Protein AF-0000000083314717 (afdb_homodimer)

Solvent-accessible surface area (backbone atoms only — not comparable to full-atom values): 32200 Å² total; per-residue (Å²): 138,82,80,78,77,75,81,75,77,76,74,62,67,60,59,55,51,52,51,48,46,49,49,50,46,57,69,45,37,62,56,50,49,51,47,46,46,61,50,44,42,59,55,51,49,33,58,53,37,19,27,21,51,31,51,84,71,66,70,72,38,83,52,56,64,49,39,57,56,49,50,77,68,32,66,65,55,54,45,11,48,48,38,37,50,53,46,27,67,48,28,34,58,52,29,48,52,53,11,45,50,52,17,58,60,55,66,38,96,51,84,61,54,67,57,53,53,50,54,38,35,48,48,55,50,43,34,59,68,48,50,43,54,41,49,52,43,38,44,26,54,84,64,8,59,52,25,49,46,38,31,73,74,68,68,36,87,45,65,50,35,57,68,30,57,82,35,25,50,60,50,52,28,54,54,51,28,52,36,45,26,23,59,48,16,50,54,42,33,55,54,56,70,66,51,61,65,62,62,54,52,54,40,43,73,74,65,48,49,72,69,52,42,38,68,68,46,52,49,62,74,39,42,63,58,52,51,48,51,45,48,54,38,41,46,50,45,68,44,46,37,66,52,42,53,74,72,42,63,18,30,36,91,54,45,37,20,31,47,43,42,52,34,43,42,31,34,77,71,65,30,34,36,6,49,22,29,33,50,40,50,53,51,32,52,55,37,42,54,49,48,50,52,47,57,62,50,49,57,58,46,58,48,50,52,51,50,61,61,54,61,70,109,136,82,80,79,78,73,80,78,76,77,74,63,66,59,58,54,51,51,51,48,46,49,49,51,45,57,68,44,37,60,56,52,49,50,48,45,47,61,49,44,43,59,54,52,48,32,58,53,36,20,27,20,52,31,51,86,70,65,70,69,38,82,52,56,62,50,40,57,57,49,50,77,70,32,66,66,54,53,44,11,47,48,38,38,49,53,46,27,68,47,29,34,58,52,28,49,52,53,11,46,52,51,16,57,60,55,66,38,98,51,83,61,53,68,57,52,53,50,54,37,34,48,49,56,48,43,34,58,67,49,51,42,52,39,48,52,42,38,46,26,55,87,64,8,59,52,25,49,48,37,33,72,75,68,69,37,84,46,65,49,36,57,68,30,57,81,35,26,50,60,48,52,30,53,54,51,28,54,36,46,26,23,60,47,16,52,54,41,33,54,54,55,69,67,52,63,63,62,61,53,52,55,38,42,71,74,65,47,50,73,70,52,43,37,69,68,46,51,48,62,74,38,40,63,59,49,50,49,50,44,47,54,38,41,47,50,44,68,44,46,36,65,53,42,54,74,73,44,63,19,30,35,92,55,43,38,19,33,48,43,43,52,34,44,41,31,34,76,69,64,31,33,37,6,49,22,27,33,50,39,50,52,51,32,51,55,38,44,53,50,48,51,50,48,57,62,50,49,58,57,47,56,47,49,53,51,50,60,61,55,61,71,108

Secondary structure (DSSP, 8-state):
------------HHHHHHHHHHHHHHHHHHHHHHHHHHHHHHHHHHHHHHTEE--SSS--EE-TTHHHHHHHH-HHHHHHHHHHHHHHHHHHHHHHHHHHHHHHHHTTT-TTHHHHHHHHHHHHHS-HHHHHHHHHHHT-TTT-HHHHHHHHHH-SPPP-TTTSTTTHHHHHHHHHHHHHHHHHHHHHHHHHHTS-HHHHHHHHHTT--HHHHIIIIIHHHHHHHHHHHHHHHHHHHHT--HHIIIIITB-STTTB--HHHHHHIIIIIS--HHHHHHHHHHHHHHHHHHHHHHHHHHHHHHHHHHHHHHTT-/-----------HHHHHHHHHHHHHHHHHHHHHHHHHHHHHHHHHHHHHHHTEE--SSS--EE-TTHHHHHHHH-HHHHHHHHHHHHHHHHHHHHHHHHHHHHHHHHTTT-TTHHHHHHHHHHHHHS-HHHHHHHHHHHT-TTT-HHHHHHHHHH-SPPP-TTTSTTTHHHHHHHHHHHHHHHHHHHHHHHHHHTS-HHHHHHHHHTT--HHHHIIIIIHHHHHHHHHHHHHHHHHHHHT--HHIIIIITB-STTTB--HHHHHHIIIIIS--HHHHHHHHHHHHHHHHHHHHHHHHHHHHHHHHHHHHHHTT-

Foldseek 3Di:
DDPPPDPDPPPPPPVVVVVVVVVVCVVCVVVVVVVVCVVCVVVVVLVQLLQWWFQPPDDTHGNGCVLVVCLVVDPLNVLQVVLLVVLLVPLQVVLLVLLLVLLVVLLPPDPPSVVVLCVLQVLLVDDPLVLLVLLLQCQPQPRHPVQVVCCVPVVDRDDNQCQDLVRNSVSVSVSVSSNCNSVLNVVLNVQQVPFDVVLVVVVVVVVDDPVRCCVPPSCVSCVLVSLLSSLVSSLVSLVDDSNCVSHHLCDDVNSNNHLVSVLCCCCPVVSRPNSSSNSVVVSVVVSVVSVVVNVVVNVVNVVVVCCVVVVVD/DDPPPDPPPPPPPPVVVVVVVVVVCVVCVVVVVVVVCVVCVVVVVLVQLLQWWFQPPDDTHGNGCVLVVCLVVDPLNVLQVVLLVVLLVPLQVVLLVLLLVLLVVLLPVDPPSVVVLCVLQVLLVDDPLVLLVLLLQCQDQPRHPVQVVCCVPVVDRDDNQCADLVRNSVSVSVSVSSNCNSVLNVVLNVQQVPFDVVLVVVVVVVVDDPVRCCVPPSCVSCVLVSLLSSLVSSLVSLVDDSNCVSHHLCDDVNSNNHLVSVLCCCCPVVSRPNSSSNSVVVSVVVSVVSVVVNVVSVVVNVVVVVCVVVVVD

Organism: NCBI:txid1204385

Radius of gyration: 28.88 Å; Cα contacts (8 Å, |Δi|>4): 759; chains: 2; bounding box: 102×88×69 Å

pLDDT: mean 86.51, std 16.82, range [25.75, 98.75]

Nearest PDB structures (foldseek):
  3puy-assembly1_F  TM=8.809E-01  e=6.607E-11  Escherichia coli K-12
  2r6g-assembly1_F  TM=8.939E-01  e=1.802E-10  Escherichia coli K-12
  4xtc-assembly1_M  TM=8.219E-01  e=9.092E-11  Sphingomonas sp. A1
  4tqv-assembly4_M  TM=8.019E-01  e=5.260E-11  Sphingomonas sp.
  4tqu-assembly1_M  TM=8.081E-01  e=1.802E-10  Sphingomonas sp.

Sequence (626 aa):
MTATAAPRRSQFKLSTFRQEALYGYLFISPWVIGFTIFALGPLLALIYLSFTRWDLVGSPSWVGLRNYSRLMSDELFWQAMKVTVVYGLGRVPLGIIVALGAALLLNQKVKFVGLWRVIYYMPVVLPPVAVSLVWMWIYNPRYGVLNGFIRQVLGQEGPRWLDDPMLVLPSLMVMAIWVAAGRNMIIYLSGLQGISQDLYDASSIDGADSWRQFWQITLPLLTPIIFFNLITGMIDTFKLFTQAYVMTQGGPRNASLFITYYLYQKAFQQFQMGYASALALVLFVVIMVLTVVVFRWSRAWVYYESEVVGGGNMTATAAPRRSQFKLSTFRQEALYGYLFISPWVIGFTIFALGPLLALIYLSFTRWDLVGSPSWVGLRNYSRLMSDELFWQAMKVTVVYGLGRVPLGIIVALGAALLLNQKVKFVGLWRVIYYMPVVLPPVAVSLVWMWIYNPRYGVLNGFIRQVLGQEGPRWLDDPMLVLPSLMVMAIWVAAGRNMIIYLSGLQGISQDLYDASSIDGADSWRQFWQITLPLLTPIIFFNLITGMIDTFKLFTQAYVMTQGGPRNASLFITYYLYQKAFQQFQMGYASALALVLFVVIMVLTVVVFRWSRAWVYYESEVVGGGN

InterPro domains:
  IPR000515 ABC transporter type 1, transmembrane domain MetI-like [PF00528] (92-296)
  IPR000515 ABC transporter type 1, transmembrane domain MetI-like [PS50928] (81-294)
  IPR000515 ABC transporter type 1, transmembrane domain MetI-like [cd06261] (81-284)
  IPR035906 MetI-like superfamily [G3DSA:1.10.3720.10] (61-303)
  IPR035906 MetI-like superfamily [SSF161098] (65-292)
  IPR051393 ABC transporter permease component [PTHR30193] (12-305)

Structure (mmCIF, N/CA/C/O backbone):
data_AF-0000000083314717-model_v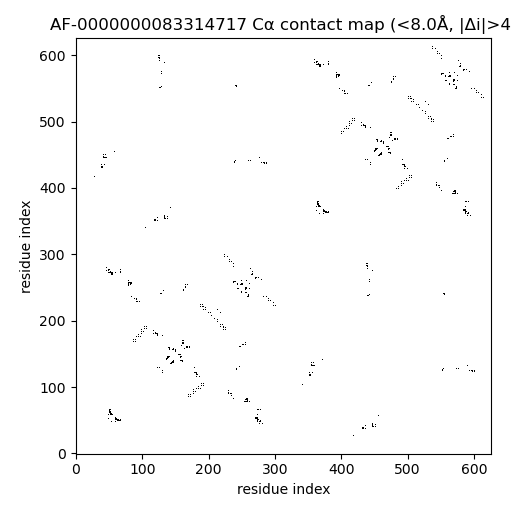1
#
loop_
_entity.id
_entity.type
_entity.pdbx_description
1 polymer 'Sugar ABC transporter permease'
#
loop_
_atom_site.group_PDB
_atom_site.id
_atom_site.type_symbol
_atom_site.label_atom_id
_atom_site.label_alt_id
_atom_site.label_comp_id
_atom_site.label_asym_id
_atom_site.label_entity_id
_atom_site.label_seq_id
_atom_site.pdbx_PDB_ins_code
_atom_site.Cartn_x
_atom_site.Cartn_y
_atom_site.Cartn_z
_atom_site.occupancy
_atom_site.B_iso_or_equiv
_atom_site.auth_seq_id
_atom_site.auth_comp_id
_atom_site.auth_asym_id
_atom_site.auth_atom_id
_atom_site.pdbx_PDB_model_num
ATOM 1 N N . MET A 1 1 ? -50.312 54.188 37.656 1 32.97 1 MET A N 1
ATOM 2 C CA . MET A 1 1 ? -49.156 53.312 37.781 1 32.97 1 MET A CA 1
ATOM 3 C C . MET A 1 1 ? -49.375 52 37.031 1 32.97 1 MET A C 1
ATOM 5 O O . MET A 1 1 ? -49.969 51.062 37.562 1 32.97 1 MET A O 1
ATOM 9 N N . THR A 1 2 ? -49.562 52 35.688 1 37.44 2 THR A N 1
ATOM 10 C CA . THR A 1 2 ? -49.906 51 34.656 1 37.44 2 THR A CA 1
ATOM 11 C C . THR A 1 2 ? -48.781 50 34.469 1 37.44 2 THR A C 1
ATOM 13 O O . THR A 1 2 ? -47.656 50.375 34.125 1 37.44 2 THR A O 1
ATOM 16 N N . ALA A 1 3 ? -48.812 48.906 35.25 1 48.22 3 ALA A N 1
ATOM 17 C CA . ALA A 1 3 ? -47.906 47.75 35.156 1 48.22 3 ALA A CA 1
ATOM 18 C C . ALA A 1 3 ? -47.719 47.281 33.719 1 48.22 3 ALA A C 1
ATOM 20 O O . ALA A 1 3 ? -48.688 46.875 33.094 1 48.22 3 ALA A O 1
ATOM 21 N N . THR A 1 4 ? -46.719 47.812 32.969 1 44.66 4 THR A N 1
ATOM 22 C CA . THR A 1 4 ? -46.344 47.375 31.625 1 44.66 4 THR A CA 1
ATOM 23 C C . THR A 1 4 ? -46 45.906 31.609 1 44.66 4 THR A C 1
ATOM 25 O O . THR A 1 4 ? -45.156 45.438 32.375 1 44.66 4 THR A O 1
ATOM 28 N N . ALA A 1 5 ? -47 45.031 31.172 1 49.62 5 ALA A N 1
ATOM 29 C CA . ALA A 1 5 ? -46.906 43.562 31.016 1 49.62 5 ALA A CA 1
ATOM 30 C C . ALA A 1 5 ? -45.625 43.156 30.328 1 49.62 5 ALA A C 1
ATOM 32 O O . ALA A 1 5 ? -45.219 43.781 29.344 1 49.62 5 ALA A O 1
ATOM 33 N N . ALA A 1 6 ? -44.781 42.5 31.047 1 51.69 6 ALA A N 1
ATOM 34 C CA . ALA A 1 6 ? -43.531 41.906 30.578 1 51.69 6 ALA A CA 1
ATOM 35 C C . ALA A 1 6 ? -43.75 41.062 29.312 1 51.69 6 ALA A C 1
ATOM 37 O O . ALA A 1 6 ? -44.719 40.312 29.219 1 51.69 6 ALA A O 1
ATOM 38 N N . PRO A 1 7 ? -43.125 41.375 28.109 1 46.78 7 PRO A N 1
ATOM 39 C CA . PRO A 1 7 ? -43.281 40.594 26.859 1 46.78 7 PRO A CA 1
ATOM 40 C C . PRO A 1 7 ? -43.031 39.094 27.062 1 46.78 7 PRO A C 1
ATOM 42 O O . PRO A 1 7 ? -42.219 38.719 27.891 1 46.78 7 PRO A O 1
ATOM 45 N N . ARG A 1 8 ? -44.031 38.281 26.891 1 42.38 8 ARG A N 1
ATOM 46 C CA . ARG A 1 8 ? -44 36.844 26.859 1 42.38 8 ARG A CA 1
ATOM 47 C C . ARG A 1 8 ? -42.812 36.344 26.047 1 42.38 8 ARG A C 1
ATOM 49 O O . ARG A 1 8 ? -42.656 36.719 24.891 1 42.38 8 ARG A O 1
ATOM 56 N N . ARG A 1 9 ? -41.781 35.938 26.703 1 43.31 9 ARG A N 1
ATOM 57 C CA . ARG A 1 9 ? -40.656 35.219 26.094 1 43.31 9 ARG A CA 1
ATOM 58 C C . ARG A 1 9 ? -41.156 34.125 25.172 1 43.31 9 ARG A C 1
ATOM 60 O O . ARG A 1 9 ? -41.938 33.25 25.578 1 43.31 9 ARG A O 1
ATOM 67 N N . SER A 1 10 ? -41.312 34.344 23.859 1 41.59 10 SER A N 1
ATOM 68 C CA . SER A 1 10 ? -41.688 33.406 22.797 1 41.59 10 SER A CA 1
ATOM 69 C C . SER A 1 10 ? -41.031 32.031 22.984 1 41.59 10 SER A C 1
ATOM 71 O O . SER A 1 10 ? -39.812 31.938 22.969 1 41.59 10 SER A O 1
ATOM 73 N N . GLN A 1 11 ? -41.5 31.188 23.859 1 43.81 11 GLN A N 1
ATOM 74 C CA . GLN A 1 11 ? -41.188 29.75 23.953 1 43.81 11 GLN A CA 1
ATOM 75 C C . GLN A 1 11 ? -41.125 29.109 22.578 1 43.81 11 GLN A C 1
ATOM 77 O O . GLN A 1 11 ? -41.062 27.891 22.453 1 43.81 11 GLN A O 1
ATOM 82 N N . PHE A 1 12 ? -41.531 29.75 21.531 1 42.5 12 PHE A N 1
ATOM 83 C CA . PHE A 1 12 ? -41.812 29.125 20.234 1 42.5 12 PHE A CA 1
ATOM 84 C C . PHE A 1 12 ? -40.531 28.484 19.672 1 42.5 12 PHE A C 1
ATOM 86 O O . PHE A 1 12 ? -40.625 27.547 18.875 1 42.5 12 PHE A O 1
ATOM 93 N N . LYS A 1 13 ? -39.375 29.234 19.641 1 49.25 13 LYS A N 1
ATOM 94 C CA . LYS A 1 13 ? -38.344 29.016 18.625 1 49.25 13 LYS A CA 1
ATOM 95 C C . LYS A 1 13 ? -37.531 27.75 18.922 1 49.25 13 LYS A C 1
ATOM 97 O O . LYS A 1 13 ? -36.75 27.297 18.078 1 49.25 13 LYS A O 1
ATOM 102 N N . LEU A 1 14 ? -37.625 27.25 20.125 1 51.88 14 LEU A N 1
ATOM 103 C CA . LEU A 1 14 ? -36.75 26.109 20.422 1 51.88 14 LEU A CA 1
ATOM 104 C C . LEU A 1 14 ? -37.312 24.828 19.781 1 51.88 14 LEU A C 1
ATOM 106 O O . LEU A 1 14 ? -36.562 23.953 19.375 1 51.88 14 LEU A O 1
ATOM 110 N N . SER A 1 15 ? -38.656 24.656 19.844 1 53.69 15 SER A N 1
ATOM 111 C CA . SER A 1 15 ? -39.281 23.438 19.328 1 53.69 15 SER A CA 1
ATOM 112 C C . SER A 1 15 ? -39.031 23.281 17.828 1 53.69 15 SER A C 1
ATOM 114 O O . SER A 1 15 ? -38.812 22.172 17.344 1 53.69 15 SER A O 1
ATOM 116 N N . THR A 1 16 ? -39.031 24.375 17.141 1 53.53 16 THR A N 1
ATOM 117 C CA . THR A 1 16 ? -38.844 24.328 15.703 1 53.53 16 THR A CA 1
ATOM 118 C C . THR A 1 16 ? -37.438 23.938 15.352 1 53.53 16 THR A C 1
ATOM 120 O O . THR A 1 16 ? -37.188 23.234 14.367 1 53.53 16 THR A O 1
ATOM 123 N N . PHE A 1 17 ? -36.531 24.359 16.219 1 55.47 17 PHE A N 1
ATOM 124 C CA . PHE A 1 17 ? -35.125 24.016 15.961 1 55.47 17 PHE A CA 1
ATOM 125 C C . PHE A 1 17 ? -34.906 22.516 16.156 1 55.47 17 PHE A C 1
ATOM 127 O O . PHE A 1 17 ? -34.156 21.891 15.406 1 55.47 17 PHE A O 1
ATOM 134 N N . ARG A 1 18 ? -35.594 22.078 17.234 1 55.84 18 ARG A N 1
ATOM 135 C CA . ARG A 1 18 ? -35.469 20.641 17.484 1 55.84 18 ARG A CA 1
ATOM 136 C C . ARG A 1 18 ? -36.125 19.844 16.375 1 55.84 18 ARG A C 1
ATOM 138 O O . ARG A 1 18 ? -35.625 18.797 15.969 1 55.84 18 ARG A O 1
ATOM 145 N N . GLN A 1 19 ? -37.25 20.25 16.016 1 55.12 19 GLN A N 1
ATOM 146 C CA . GLN A 1 19 ? -37.969 19.578 14.93 1 55.12 19 GLN A CA 1
ATOM 147 C C . GLN A 1 19 ? -37.188 19.672 13.617 1 55.12 19 GLN A C 1
ATOM 149 O O . GLN A 1 19 ? -37.125 18.719 12.844 1 55.12 19 GLN A O 1
ATOM 154 N N . GLU A 1 20 ? -36.594 20.719 13.367 1 56.72 20 GLU A N 1
ATOM 155 C CA . GLU A 1 20 ? -35.781 20.906 12.18 1 56.72 20 GLU A CA 1
ATOM 156 C C . GLU A 1 20 ? -34.531 20.031 12.234 1 56.72 20 GLU A C 1
ATOM 158 O O . GLU A 1 20 ? -34.094 19.469 11.227 1 56.72 20 GLU A O 1
ATOM 163 N N . ALA A 1 21 ? -34.062 19.969 13.43 1 59.22 21 ALA A N 1
ATOM 164 C CA . ALA A 1 21 ? -32.906 19.078 13.609 1 59.22 21 ALA A CA 1
ATOM 165 C C . ALA A 1 21 ? -33.281 17.625 13.375 1 59.22 21 ALA A C 1
ATOM 167 O O . ALA A 1 21 ? -32.531 16.875 12.758 1 59.22 21 ALA A O 1
ATOM 168 N N . LEU A 1 22 ? -34.438 17.328 13.906 1 58.59 22 LEU A N 1
ATOM 169 C CA . LEU A 1 22 ? -34.906 15.961 13.719 1 58.59 22 LEU A CA 1
ATOM 170 C C . LEU A 1 22 ? -35.156 15.672 12.242 1 58.59 22 LEU A C 1
ATOM 172 O O . LEU A 1 22 ? -34.875 14.578 11.766 1 58.59 22 LEU A O 1
ATOM 176 N N . TYR A 1 23 ? -35.688 16.609 11.516 1 57.47 23 TYR A N 1
ATOM 177 C CA . TYR A 1 23 ? -35.906 16.438 10.078 1 57.47 23 TYR A CA 1
ATOM 178 C C . TYR A 1 23 ? -34.562 16.344 9.352 1 57.47 23 TYR A C 1
ATOM 180 O O . TYR A 1 23 ? -34.406 15.555 8.414 1 57.47 23 TYR A O 1
ATOM 188 N N . GLY A 1 24 ? -33.656 17.156 9.805 1 59.16 24 GLY A N 1
ATOM 189 C CA . GLY A 1 24 ? -32.312 17.062 9.234 1 59.16 24 GLY A CA 1
ATOM 190 C C . GLY A 1 24 ? -31.688 15.695 9.438 1 59.16 24 GLY A C 1
ATOM 191 O O . GLY A 1 24 ? -31.141 15.117 8.5 1 59.16 24 GLY A O 1
ATOM 192 N N . TYR A 1 25 ? -31.984 15.234 10.633 1 62.47 25 TYR A N 1
ATOM 193 C CA . TYR A 1 25 ? -31.438 13.906 10.93 1 62.47 25 TYR A CA 1
ATOM 194 C C . TYR A 1 25 ? -32.156 12.836 10.117 1 62.47 25 TYR A C 1
ATOM 196 O O . TYR A 1 25 ? -31.531 11.883 9.641 1 62.47 25 TYR A O 1
ATOM 204 N N . LEU A 1 26 ? -33.406 12.969 10.031 1 62.47 26 LEU A N 1
ATOM 205 C CA . LEU A 1 26 ? -34.188 11.984 9.289 1 62.47 26 LEU A CA 1
ATOM 206 C C . LEU A 1 26 ? -33.812 12 7.809 1 62.47 26 LEU A C 1
ATOM 208 O O . LEU A 1 26 ? -33.75 10.953 7.164 1 62.47 26 LEU A O 1
ATOM 212 N N . PHE A 1 27 ? -33.594 13.195 7.34 1 61.69 27 PHE A N 1
ATOM 213 C CA . PHE A 1 27 ? -33.219 13.32 5.934 1 61.69 27 PHE A CA 1
ATOM 214 C C . PHE A 1 27 ? -31.828 12.766 5.676 1 61.69 27 PHE A C 1
ATOM 216 O O . PHE A 1 27 ? -31.578 12.188 4.617 1 61.69 27 PHE A O 1
ATOM 223 N N . ILE A 1 28 ? -31.078 12.805 6.703 1 67.25 28 ILE A N 1
ATOM 224 C CA . ILE A 1 28 ? -29.688 12.367 6.535 1 67.25 28 ILE A CA 1
ATOM 225 C C . ILE A 1 28 ? -29.562 10.891 6.902 1 67.25 28 ILE A C 1
ATOM 227 O O . ILE A 1 28 ? -28.656 10.203 6.434 1 67.25 28 ILE A O 1
ATOM 231 N N . SER A 1 29 ? -30.641 10.391 7.496 1 73.12 29 SER A N 1
ATOM 232 C CA . SER A 1 29 ? -30.562 9.062 8.094 1 73.12 29 SER A CA 1
ATOM 233 C C . SER A 1 29 ? -30.406 7.984 7.031 1 73.12 29 SER A C 1
ATOM 235 O O . SER A 1 29 ? -29.609 7.059 7.184 1 73.12 29 SER A O 1
ATOM 237 N N . PRO A 1 30 ? -31.109 8.07 5.879 1 71 30 PRO A N 1
ATOM 238 C CA . PRO A 1 30 ? -30.906 7.004 4.898 1 71 30 PRO A CA 1
ATOM 239 C C . PRO A 1 30 ? -29.469 6.906 4.41 1 71 30 PRO A C 1
ATOM 241 O O . PRO A 1 30 ? -28.969 5.805 4.176 1 71 30 PRO A O 1
ATOM 244 N N . TRP A 1 31 ? -28.938 7.992 4.336 1 71.69 31 TRP A N 1
ATOM 245 C CA . TRP A 1 31 ? -27.562 8.039 3.848 1 71.69 31 TRP A CA 1
ATOM 246 C C . TRP A 1 31 ? -26.594 7.508 4.902 1 71.69 31 TRP A C 1
ATOM 248 O O . TRP A 1 31 ? -25.672 6.762 4.582 1 71.69 31 TRP A O 1
ATOM 258 N N . VAL A 1 32 ? -26.938 7.844 6.109 1 74.12 32 VAL A N 1
ATOM 259 C CA . VAL A 1 32 ? -26.078 7.398 7.203 1 74.12 32 VAL A CA 1
ATOM 260 C C . VAL A 1 32 ? -26.188 5.887 7.367 1 74.12 32 VAL A C 1
ATOM 262 O O . VAL A 1 32 ? -25.188 5.195 7.543 1 74.12 32 VAL A O 1
ATOM 265 N N . ILE A 1 33 ? -27.391 5.434 7.234 1 76.5 33 ILE A N 1
ATOM 266 C CA . ILE A 1 33 ? -27.609 4 7.367 1 76.5 33 ILE A CA 1
ATOM 267 C C . ILE A 1 33 ? -26.969 3.266 6.199 1 76.5 33 ILE A C 1
ATOM 269 O O . ILE A 1 33 ? -26.297 2.25 6.391 1 76.5 33 ILE A O 1
ATOM 273 N N . GLY A 1 34 ? -27.203 3.77 5.043 1 76.81 34 GLY A N 1
ATOM 274 C CA . GLY A 1 34 ? -26.594 3.168 3.869 1 76.81 34 GLY A CA 1
ATOM 275 C C . GLY A 1 34 ? -25.078 3.125 3.938 1 76.81 34 GLY A C 1
ATOM 276 O O . GLY A 1 34 ? -24.469 2.098 3.635 1 76.81 34 GLY A O 1
ATOM 277 N N . PHE A 1 35 ? -24.609 4.129 4.473 1 77.5 35 PHE A N 1
ATOM 278 C CA . PHE A 1 35 ? -23.156 4.215 4.574 1 77.5 35 PHE A CA 1
ATOM 279 C C . PHE A 1 35 ? -22.625 3.289 5.664 1 77.5 35 PHE A C 1
ATOM 281 O O . PHE A 1 35 ? -21.547 2.699 5.523 1 77.5 35 PHE A O 1
ATOM 288 N N . THR A 1 36 ? -23.422 3.207 6.672 1 80.88 36 THR A N 1
ATOM 289 C CA . THR A 1 36 ? -23.031 2.33 7.77 1 80.88 36 THR A CA 1
ATOM 290 C C . THR A 1 36 ? -23.047 0.87 7.324 1 80.88 36 THR A C 1
ATOM 292 O O . THR A 1 36 ? -22.125 0.11 7.633 1 80.88 36 THR A O 1
ATOM 295 N N . ILE A 1 37 ? -24.031 0.537 6.578 1 82.5 37 ILE A N 1
ATOM 296 C CA . ILE A 1 37 ? -24.125 -0.823 6.059 1 82.5 37 ILE A CA 1
ATOM 297 C C . ILE A 1 37 ? -23 -1.08 5.07 1 82.5 37 ILE A C 1
ATOM 299 O O . ILE A 1 37 ? -22.391 -2.152 5.082 1 82.5 37 ILE A O 1
ATOM 303 N N . PHE A 1 38 ? -22.781 -0.124 4.328 1 82.69 38 PHE A N 1
ATOM 304 C CA . PHE A 1 38 ? -21.688 -0.227 3.361 1 82.69 38 PHE A CA 1
ATOM 305 C C . PHE A 1 38 ? -20.344 -0.378 4.07 1 82.69 38 PHE A C 1
ATOM 307 O O . PHE A 1 38 ? -19.5 -1.17 3.646 1 82.69 38 PHE A O 1
ATOM 314 N N . ALA A 1 39 ? -20.234 0.28 5.141 1 83.88 39 ALA A N 1
ATOM 315 C CA . ALA A 1 39 ? -18.953 0.292 5.855 1 83.88 39 ALA A CA 1
ATOM 316 C C . ALA A 1 39 ? -18.781 -0.979 6.684 1 83.88 39 ALA A C 1
ATOM 318 O O . ALA A 1 39 ? -17.719 -1.602 6.66 1 83.88 39 ALA A O 1
ATOM 319 N N . LEU A 1 40 ? -19.828 -1.402 7.301 1 89.62 40 LEU A N 1
ATOM 320 C CA . LEU A 1 40 ? -19.719 -2.496 8.258 1 89.62 40 LEU A CA 1
ATOM 321 C C . LEU A 1 40 ? -20.078 -3.828 7.609 1 89.62 40 LEU A C 1
ATOM 323 O O . LEU A 1 40 ? -19.719 -4.891 8.125 1 89.62 40 LEU A O 1
ATOM 327 N N . GLY A 1 41 ? -20.766 -3.793 6.551 1 91.56 41 GLY A N 1
ATOM 328 C CA . GLY A 1 41 ? -21.281 -4.992 5.91 1 91.56 41 GLY A CA 1
ATOM 329 C C . GLY A 1 41 ? -20.203 -6.027 5.637 1 91.56 41 GLY A C 1
ATOM 330 O O . GLY A 1 41 ? -20.266 -7.148 6.148 1 91.56 41 GLY A O 1
ATOM 331 N N . PRO A 1 42 ? -19.219 -5.664 4.863 1 93.56 42 PRO A N 1
ATOM 332 C CA . PRO A 1 42 ? -18.172 -6.637 4.547 1 93.56 42 PRO A CA 1
ATOM 333 C C . PRO A 1 42 ? -17.422 -7.125 5.789 1 93.56 42 PRO A C 1
ATOM 335 O O . PRO A 1 42 ? -17.016 -8.289 5.848 1 93.56 42 PRO A O 1
ATOM 338 N N . LEU A 1 43 ? -17.266 -6.258 6.707 1 93.69 43 LEU A N 1
ATOM 339 C CA . LEU A 1 43 ? -16.594 -6.664 7.938 1 93.69 43 LEU A CA 1
ATOM 340 C C . LEU A 1 43 ? -17.438 -7.684 8.703 1 93.69 43 LEU A C 1
ATOM 342 O O . LEU A 1 43 ? -16.906 -8.656 9.234 1 93.69 43 LEU A O 1
ATOM 346 N N . LEU A 1 44 ? -18.734 -7.395 8.797 1 94.19 44 LEU A N 1
ATOM 347 C CA . LEU A 1 44 ? -19.641 -8.344 9.445 1 94.19 44 LEU A CA 1
ATOM 348 C C . LEU A 1 44 ? -19.641 -9.68 8.711 1 94.19 44 LEU A C 1
ATOM 350 O O . LEU A 1 44 ? -19.734 -10.734 9.344 1 94.19 44 LEU A O 1
ATOM 354 N N . ALA A 1 45 ? -19.562 -9.617 7.422 1 93.19 45 ALA A N 1
ATOM 355 C CA . ALA A 1 45 ? -19.453 -10.844 6.633 1 93.19 45 ALA A CA 1
ATOM 356 C C . ALA A 1 45 ? -18.188 -11.617 7 1 93.19 45 ALA A C 1
ATOM 358 O O . ALA A 1 45 ? -18.219 -12.844 7.125 1 93.19 45 ALA A O 1
ATOM 359 N N . LEU A 1 46 ? -17.109 -10.898 7.133 1 95.25 46 LEU A N 1
ATOM 360 C CA . LEU A 1 46 ? -15.852 -11.523 7.512 1 95.25 46 LEU A CA 1
ATOM 361 C C . LEU A 1 46 ? -15.961 -12.18 8.883 1 95.25 46 LEU A C 1
ATOM 363 O O . LEU A 1 46 ? -15.492 -13.305 9.078 1 95.25 46 LEU A O 1
ATOM 367 N N . ILE A 1 47 ? -16.578 -11.477 9.82 1 96.19 47 ILE A N 1
ATOM 368 C CA . ILE A 1 47 ? -16.781 -12 11.164 1 96.19 47 ILE A CA 1
ATOM 369 C C . ILE A 1 47 ? -17.656 -13.258 11.109 1 96.19 47 ILE A C 1
ATOM 371 O O . ILE A 1 47 ? -17.312 -14.273 11.711 1 96.19 47 ILE A O 1
ATOM 375 N N . TYR A 1 48 ? -18.672 -13.203 10.352 1 95 48 TYR A N 1
ATOM 376 C CA . TYR A 1 48 ? -19.562 -14.344 10.203 1 95 48 TYR A CA 1
ATOM 377 C C . TYR A 1 48 ? -18.812 -15.539 9.617 1 95 48 TYR A C 1
ATOM 379 O O . TYR A 1 48 ? -18.891 -16.656 10.148 1 95 48 TYR A O 1
ATOM 387 N N . LEU A 1 49 ? -18.078 -15.344 8.555 1 95.06 49 LEU A N 1
ATOM 388 C CA . LEU A 1 49 ? -17.375 -16.422 7.867 1 95.06 49 LEU A CA 1
ATOM 389 C C . LEU A 1 49 ? -16.344 -17.078 8.789 1 95.06 49 LEU A C 1
ATOM 391 O O . LEU A 1 49 ? -16.078 -18.281 8.68 1 95.06 49 LEU A O 1
ATOM 395 N N . SER A 1 50 ? -15.789 -16.281 9.695 1 97.38 50 SER A N 1
ATOM 396 C CA . SER A 1 50 ? -14.758 -16.797 10.586 1 97.38 50 SER A CA 1
ATOM 397 C C . SER A 1 50 ? -15.328 -17.859 11.523 1 97.38 50 SER A C 1
ATOM 399 O O . SER A 1 50 ? -14.578 -18.656 12.094 1 97.38 50 SER A O 1
ATOM 401 N N . PHE A 1 51 ? -16.625 -17.906 11.672 1 97.69 51 PHE A N 1
ATOM 402 C CA . PHE A 1 51 ? -17.281 -18.891 12.531 1 97.69 51 PHE A CA 1
ATOM 403 C C . PHE A 1 51 ? -17.906 -20 11.703 1 97.69 51 PHE A C 1
ATOM 405 O O . PHE A 1 51 ? -18.734 -20.75 12.203 1 97.69 51 PHE A O 1
ATOM 412 N N . THR A 1 52 ? -17.531 -20.094 10.445 1 96.19 52 THR A N 1
ATOM 413 C CA . THR A 1 52 ? -18.141 -21.078 9.57 1 96.19 52 THR A CA 1
ATOM 414 C C . THR A 1 52 ? -17.078 -21.953 8.914 1 96.19 52 THR A C 1
ATOM 416 O O . THR A 1 52 ? -15.891 -21.656 8.992 1 96.19 52 THR A O 1
ATOM 419 N N . ARG A 1 53 ? -17.547 -23.094 8.414 1 94.81 53 ARG A N 1
ATOM 420 C CA . ARG A 1 53 ? -16.797 -23.891 7.441 1 94.81 53 ARG A CA 1
ATOM 421 C C . ARG A 1 53 ? -17.297 -23.625 6.027 1 94.81 53 ARG A C 1
ATOM 423 O O . ARG A 1 53 ? -18.484 -23.812 5.73 1 94.81 53 ARG A O 1
ATOM 430 N N . TRP A 1 54 ? -16.391 -23.047 5.254 1 89.94 54 TRP A N 1
ATOM 431 C CA . TRP A 1 54 ? -16.766 -22.688 3.889 1 89.94 54 TRP A CA 1
ATOM 432 C C . TRP A 1 54 ? -15.594 -22.906 2.934 1 89.94 54 TRP A C 1
ATOM 434 O O . TRP A 1 54 ? -14.461 -22.531 3.242 1 89.94 54 TRP A O 1
ATOM 444 N N . ASP A 1 55 ? -15.859 -23.594 1.783 1 87.69 55 ASP A N 1
ATOM 445 C CA . ASP A 1 55 ? -14.797 -23.906 0.833 1 87.69 55 ASP A CA 1
ATOM 446 C C . ASP A 1 55 ? -15.039 -23.219 -0.512 1 87.69 55 ASP A C 1
ATOM 448 O O . ASP A 1 55 ? -14.477 -23.625 -1.532 1 87.69 55 ASP A O 1
ATOM 452 N N . LEU A 1 56 ? -15.852 -22.25 -0.589 1 77.38 56 LEU A N 1
ATOM 453 C CA . LEU A 1 56 ? -16.156 -21.484 -1.793 1 77.38 56 LEU A CA 1
ATOM 454 C C . LEU A 1 56 ? -17.25 -22.172 -2.604 1 77.38 56 LEU A C 1
ATOM 456 O O . LEU A 1 56 ? -17.906 -21.531 -3.436 1 77.38 56 LEU A O 1
ATOM 460 N N . VAL A 1 57 ? -17.219 -23.531 -2.305 1 78.75 57 VAL A N 1
ATOM 461 C CA . VAL A 1 57 ? -18.234 -24.328 -3.008 1 78.75 57 VAL A CA 1
ATOM 462 C C . VAL A 1 57 ? -19.391 -24.641 -2.064 1 78.75 57 VAL A C 1
ATOM 464 O O . VAL A 1 57 ? -19.188 -25.203 -0.981 1 78.75 57 VAL A O 1
ATOM 467 N N . GLY A 1 58 ? -20.516 -23.906 -2.225 1 80.88 58 GLY A N 1
ATOM 468 C CA . GLY A 1 58 ? -21.688 -24.141 -1.395 1 80.88 58 GLY A CA 1
ATOM 469 C C . GLY A 1 58 ? -21.938 -23.047 -0.372 1 80.88 58 GLY A C 1
ATOM 470 O O . GLY A 1 58 ? -21.312 -21.984 -0.432 1 80.88 58 GLY A O 1
ATOM 471 N N . SER A 1 59 ? -22.812 -23.484 0.634 1 86.06 59 SER A N 1
ATOM 472 C CA . SER A 1 59 ? -23.156 -22.516 1.669 1 86.06 59 SER A CA 1
ATOM 473 C C . SER A 1 59 ? -22.312 -22.719 2.924 1 86.06 59 SER A C 1
ATOM 475 O O . SER A 1 59 ? -21.969 -23.844 3.271 1 86.06 59 SER A O 1
ATOM 477 N N . PRO A 1 60 ? -21.953 -21.609 3.535 1 90.88 60 PRO A N 1
ATOM 478 C CA . PRO A 1 60 ? -21.219 -21.719 4.793 1 90.88 60 PRO A CA 1
ATOM 479 C C . PRO A 1 60 ? -22 -22.422 5.887 1 90.88 60 PRO A C 1
ATOM 481 O O . PRO A 1 60 ? -23.219 -22.266 5.977 1 90.88 60 PRO A O 1
ATOM 484 N N . SER A 1 61 ? -21.281 -23.297 6.645 1 94.19 61 SER A N 1
ATOM 485 C CA . SER A 1 61 ? -21.875 -24 7.785 1 94.19 61 SER A CA 1
ATOM 486 C C . SER A 1 61 ? -21.297 -23.469 9.102 1 94.19 61 SER A C 1
ATOM 488 O O . SER A 1 61 ? -20.094 -23.281 9.234 1 94.19 61 SER A O 1
ATOM 490 N N . TRP A 1 62 ? -22.219 -23.25 10.031 1 95.75 62 TRP A N 1
ATOM 491 C CA . TRP A 1 62 ? -21.812 -22.719 11.32 1 95.75 62 TRP A CA 1
ATOM 492 C C . TRP A 1 62 ? -21.016 -23.766 12.109 1 95.75 62 TRP A C 1
ATOM 494 O O . TRP A 1 62 ? -21.469 -24.906 12.273 1 95.75 62 TRP A O 1
ATOM 504 N N . VAL A 1 63 ? -19.828 -23.406 12.594 1 97 63 VAL A N 1
ATOM 505 C CA . VAL A 1 63 ? -19 -24.344 13.352 1 97 63 VAL A CA 1
ATOM 506 C C . VAL A 1 63 ? -18.562 -23.703 14.664 1 97 63 VAL A C 1
ATOM 508 O O . VAL A 1 63 ? -17.688 -24.219 15.352 1 97 63 VAL A O 1
ATOM 511 N N . GLY A 1 64 ? -19.078 -22.562 14.977 1 96.31 64 GLY A N 1
ATOM 512 C CA . GLY A 1 64 ? -18.766 -21.891 16.219 1 96.31 64 GLY A CA 1
ATOM 513 C C . GLY A 1 64 ? -17.312 -21.484 16.328 1 96.31 64 GLY A C 1
ATOM 514 O O . GLY A 1 64 ? -16.766 -20.844 15.43 1 96.31 64 GLY A O 1
ATOM 515 N N . LEU A 1 65 ? -16.656 -21.984 17.438 1 97.25 65 LEU A N 1
ATOM 516 C CA . LEU A 1 65 ? -15.305 -21.516 17.734 1 97.25 65 LEU A CA 1
ATOM 517 C C . LEU A 1 65 ? -14.281 -22.531 17.234 1 97.25 65 LEU A C 1
ATOM 519 O O . LEU A 1 65 ? -13.102 -22.453 17.594 1 97.25 65 LEU A O 1
ATOM 523 N N . ARG A 1 66 ? -14.648 -23.359 16.375 1 97.44 66 ARG A N 1
ATOM 524 C CA . ARG A 1 66 ? -13.781 -24.438 15.906 1 97.44 66 ARG A CA 1
ATOM 525 C C . ARG A 1 66 ? -12.57 -23.875 15.156 1 97.44 66 ARG A C 1
ATOM 527 O O . ARG A 1 66 ? -11.453 -24.375 15.312 1 97.44 66 ARG A O 1
ATOM 534 N N . ASN A 1 67 ? -12.812 -22.859 14.305 1 98.06 67 ASN A N 1
ATOM 535 C CA . ASN A 1 67 ? -11.711 -22.266 13.562 1 98.06 67 ASN A CA 1
ATOM 536 C C . ASN A 1 67 ? -10.672 -21.641 14.5 1 98.06 67 ASN A C 1
ATOM 538 O O . ASN A 1 67 ? -9.469 -21.734 14.25 1 98.06 67 ASN A O 1
ATOM 542 N N . TYR A 1 68 ? -11.133 -21.156 15.594 1 97.94 68 TYR A N 1
ATOM 543 C CA . TYR A 1 68 ? -10.234 -20.5 16.531 1 97.94 68 TYR A CA 1
ATOM 544 C C . TYR A 1 68 ? -9.508 -21.531 17.391 1 97.94 68 TYR A C 1
ATOM 546 O O . TYR A 1 68 ? -8.344 -21.328 17.75 1 97.94 68 TYR A O 1
ATOM 554 N N . SER A 1 69 ? -10.148 -22.578 17.703 1 97.62 69 SER A N 1
ATOM 555 C CA . SER A 1 69 ? -9.477 -23.672 18.406 1 97.62 69 SER A CA 1
ATOM 556 C C . SER A 1 69 ? -8.383 -24.297 17.547 1 97.62 69 SER A C 1
ATOM 558 O O . SER A 1 69 ? -7.289 -24.578 18.031 1 97.62 69 SER A O 1
ATOM 560 N N . ARG A 1 70 ? -8.695 -24.438 16.312 1 97.25 70 ARG A N 1
ATOM 561 C CA . ARG A 1 70 ? -7.719 -24.953 15.352 1 97.25 70 ARG A CA 1
ATOM 562 C C . ARG A 1 70 ? -6.539 -24 15.211 1 97.25 70 ARG A C 1
ATOM 564 O O . ARG A 1 70 ? -5.387 -24.422 15.141 1 97.25 70 ARG A O 1
ATOM 571 N N . LEU A 1 71 ? -6.867 -22.781 15.148 1 97.56 71 LEU A N 1
ATOM 572 C CA . LEU A 1 71 ? -5.852 -21.75 15.008 1 97.56 71 LEU A CA 1
ATOM 573 C C . LEU A 1 71 ? -4.852 -21.797 16.156 1 97.56 71 LEU A C 1
ATOM 575 O O . LEU A 1 71 ? -3.641 -21.703 15.938 1 97.56 71 LEU A O 1
ATOM 579 N N . MET A 1 72 ? -5.293 -22.031 17.422 1 97.38 72 MET A N 1
ATOM 580 C CA . MET A 1 72 ? -4.445 -22.031 18.609 1 97.38 72 MET A CA 1
ATOM 581 C C . MET A 1 72 ? -3.498 -23.219 18.609 1 97.38 72 MET A C 1
ATOM 583 O O . MET A 1 72 ? -2.395 -23.156 19.156 1 97.38 72 MET A O 1
ATOM 587 N N . SER A 1 73 ? -3.836 -24.234 17.906 1 97.38 73 SER A N 1
ATOM 588 C CA . SER A 1 73 ? -3.023 -25.438 17.875 1 97.38 73 SER A CA 1
ATOM 589 C C . SER A 1 73 ? -2.262 -25.562 16.562 1 97.38 73 SER A C 1
ATOM 591 O O . SER A 1 73 ? -1.543 -26.547 16.344 1 97.38 73 SER A O 1
ATOM 593 N N . ASP A 1 74 ? -2.416 -24.641 15.672 1 98.12 74 ASP A N 1
ATOM 594 C CA . ASP A 1 74 ? -1.803 -24.672 14.352 1 98.12 74 ASP A CA 1
ATOM 595 C C . ASP A 1 74 ? -0.359 -24.172 14.398 1 98.12 74 ASP A C 1
ATOM 597 O O . ASP A 1 74 ? -0.114 -22.969 14.523 1 98.12 74 ASP A O 1
ATOM 601 N N . GLU A 1 75 ? 0.592 -25.062 14.227 1 98.06 75 GLU A N 1
ATOM 602 C CA . GLU A 1 75 ? 2.01 -24.734 14.305 1 98.06 75 GLU A CA 1
ATOM 603 C C . GLU A 1 75 ? 2.416 -23.766 13.195 1 98.06 75 GLU A C 1
ATOM 605 O O . GLU A 1 75 ? 3.281 -22.906 13.391 1 98.06 75 GLU A O 1
ATOM 610 N N . LEU A 1 76 ? 1.782 -23.891 12.047 1 98.19 76 LEU A N 1
ATOM 611 C CA . LEU A 1 76 ? 2.131 -23.047 10.922 1 98.19 76 LEU A CA 1
ATOM 612 C C . LEU A 1 76 ? 1.614 -21.625 11.133 1 98.19 76 LEU A C 1
ATOM 614 O O . LEU A 1 76 ? 2.238 -20.656 10.695 1 98.19 76 LEU A O 1
ATOM 618 N N . PHE A 1 77 ? 0.433 -21.562 11.898 1 98.25 77 PHE A N 1
ATOM 619 C CA . PHE A 1 77 ? -0.057 -20.234 12.266 1 98.25 77 PHE A CA 1
ATOM 620 C C . PHE A 1 77 ? 0.955 -19.5 13.141 1 98.25 77 PHE A C 1
ATOM 622 O O . PHE A 1 77 ? 1.291 -18.344 12.883 1 98.25 77 PHE A O 1
ATOM 629 N N . TRP A 1 78 ? 1.5 -20.172 14.07 1 98.44 78 TRP A N 1
ATOM 630 C CA . TRP A 1 78 ? 2.438 -19.547 15 1 98.44 78 TRP A CA 1
ATOM 631 C C . TRP A 1 78 ? 3.773 -19.266 14.32 1 98.44 78 TRP A C 1
ATOM 633 O O . TRP A 1 78 ? 4.43 -18.266 14.617 1 98.44 78 TRP A O 1
ATOM 643 N N . GLN A 1 79 ? 4.195 -20.172 13.43 1 98.5 79 GLN A N 1
ATOM 644 C CA . GLN A 1 79 ? 5.395 -19.922 12.641 1 98.5 79 GLN A CA 1
ATOM 645 C C . GLN A 1 79 ? 5.227 -18.688 11.773 1 98.5 79 GLN A C 1
ATOM 647 O O . GLN A 1 79 ? 6.133 -17.844 11.695 1 98.5 79 GLN A O 1
ATOM 652 N N . ALA A 1 80 ? 4.078 -18.547 11.102 1 98.62 80 ALA A N 1
ATOM 653 C CA . ALA A 1 80 ? 3.799 -17.391 10.242 1 98.62 80 ALA A CA 1
ATOM 654 C C . ALA A 1 80 ? 3.791 -16.094 11.047 1 98.62 80 ALA A C 1
ATOM 656 O O . ALA A 1 80 ? 4.32 -15.078 10.602 1 98.62 80 ALA A O 1
ATOM 657 N N . MET A 1 81 ? 3.189 -16.219 12.289 1 98.25 81 MET A N 1
ATOM 658 C CA . MET A 1 81 ? 3.174 -15.055 13.172 1 98.25 81 MET A CA 1
ATOM 659 C C . MET A 1 81 ? 4.586 -14.68 13.602 1 98.25 81 MET A C 1
ATOM 661 O O . MET A 1 81 ? 4.953 -13.5 13.578 1 98.25 81 MET A O 1
ATOM 665 N N . LYS A 1 82 ? 5.348 -15.633 13.93 1 98.25 82 LYS A N 1
ATOM 666 C CA . LYS A 1 82 ? 6.727 -15.414 14.367 1 98.25 82 LYS A CA 1
ATOM 667 C C . LYS A 1 82 ? 7.559 -14.789 13.25 1 98.25 82 LYS A C 1
ATOM 669 O O . LYS A 1 82 ? 8.258 -13.797 13.477 1 98.25 82 LYS A O 1
ATOM 674 N N . VAL A 1 83 ? 7.477 -15.344 12.07 1 98.44 83 VAL A N 1
ATOM 675 C CA . VAL A 1 83 ? 8.227 -14.859 10.922 1 98.44 83 VAL A CA 1
ATOM 676 C C . VAL A 1 83 ? 7.855 -13.406 10.641 1 98.44 83 VAL A C 1
ATOM 678 O O . VAL A 1 83 ? 8.734 -12.562 10.43 1 98.44 83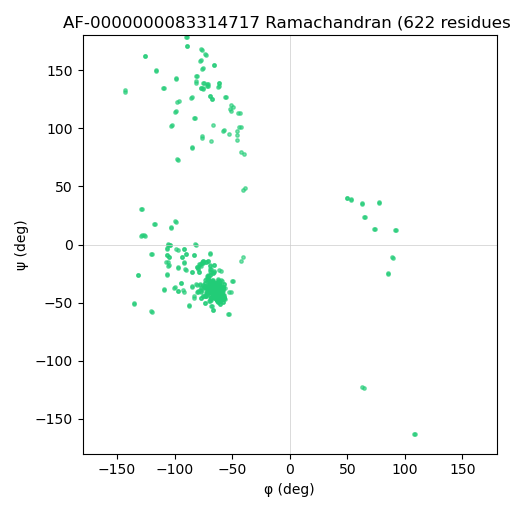 VAL A O 1
ATOM 681 N N . THR A 1 84 ? 6.582 -13.078 10.703 1 98.56 84 THR A N 1
ATOM 682 C CA . THR A 1 84 ? 6.09 -11.734 10.422 1 98.56 84 THR A CA 1
ATOM 683 C C . THR A 1 84 ? 6.594 -10.742 11.461 1 98.56 84 THR A C 1
ATOM 685 O O . THR A 1 84 ? 7.074 -9.664 11.117 1 98.56 84 THR A O 1
ATOM 688 N N . VAL A 1 85 ? 6.543 -11.141 12.719 1 98.25 85 VAL A N 1
ATOM 689 C CA . VAL A 1 85 ? 6.957 -10.266 13.805 1 98.25 85 VAL A CA 1
ATOM 690 C C . VAL A 1 85 ? 8.469 -10.062 13.75 1 98.25 85 VAL A C 1
ATOM 692 O O . VAL A 1 85 ? 8.961 -8.938 13.891 1 98.25 85 VAL A O 1
ATOM 695 N N . VAL A 1 86 ? 9.219 -11.117 13.539 1 98.25 86 VAL A N 1
ATOM 696 C CA . VAL A 1 86 ? 10.672 -11.039 13.477 1 98.25 86 VAL A CA 1
ATOM 697 C C . VAL A 1 86 ? 11.102 -10.172 12.297 1 98.25 86 VAL A C 1
ATOM 699 O O . VAL A 1 86 ? 11.984 -9.32 12.422 1 98.25 86 VAL A O 1
ATOM 702 N N . TYR A 1 87 ? 10.492 -10.375 11.219 1 98.31 87 TYR A N 1
ATOM 703 C CA . TYR A 1 87 ? 10.758 -9.555 10.039 1 98.31 87 TYR A CA 1
ATOM 704 C C . TYR A 1 87 ? 10.5 -8.086 10.328 1 98.31 87 TYR A C 1
ATOM 706 O O . TYR A 1 87 ? 11.328 -7.227 10.008 1 98.31 87 TYR A O 1
ATOM 714 N N . GLY A 1 88 ? 9.344 -7.805 10.906 1 98.31 88 GLY A N 1
ATOM 715 C CA . GLY A 1 88 ? 8.992 -6.43 11.234 1 98.31 88 GLY A CA 1
ATOM 716 C C . GLY A 1 88 ? 9.945 -5.793 12.227 1 98.31 88 GLY A C 1
ATOM 717 O O . GLY A 1 88 ? 10.375 -4.652 12.031 1 98.31 88 GLY A O 1
ATOM 718 N N . LEU A 1 89 ? 10.312 -6.504 13.258 1 97.62 89 LEU A N 1
ATOM 719 C CA . LEU A 1 89 ? 11.18 -5.984 14.305 1 97.62 89 LEU A CA 1
ATOM 720 C C . LEU A 1 89 ? 12.602 -5.777 13.789 1 97.62 89 LEU A C 1
ATOM 722 O O . LEU A 1 89 ? 13.391 -5.043 14.391 1 97.62 89 LEU A O 1
ATOM 726 N N . GLY A 1 90 ? 12.938 -6.461 12.703 1 97.88 90 GLY A N 1
ATOM 727 C CA . GLY A 1 90 ? 14.219 -6.23 12.055 1 97.88 90 GLY A CA 1
ATOM 728 C C . GLY A 1 90 ? 14.18 -5.105 11.039 1 97.88 90 GLY A C 1
ATOM 729 O O . GLY A 1 90 ? 14.945 -4.145 11.141 1 97.88 90 GLY A O 1
ATOM 730 N N . ARG A 1 91 ? 13.242 -5.195 10.141 1 97.38 91 ARG A N 1
ATOM 731 C CA . ARG A 1 91 ? 13.164 -4.301 8.992 1 97.38 91 ARG A CA 1
ATOM 732 C C . ARG A 1 91 ? 12.836 -2.875 9.43 1 97.38 91 ARG A C 1
ATOM 734 O O . ARG A 1 91 ? 13.43 -1.916 8.93 1 97.38 91 ARG A O 1
ATOM 741 N N . VAL A 1 92 ? 11.922 -2.686 10.391 1 97.81 92 VAL A N 1
ATOM 742 C CA . VAL A 1 92 ? 11.391 -1.36 10.688 1 97.81 92 VAL A CA 1
ATOM 743 C C . VAL A 1 92 ? 12.438 -0.537 11.43 1 97.81 92 VAL A C 1
ATOM 745 O O . VAL A 1 92 ? 12.781 0.57 11.008 1 97.81 92 VAL A O 1
ATOM 748 N N . PRO A 1 93 ? 13.078 -1.051 12.539 1 97.38 93 PRO A N 1
ATOM 749 C CA . PRO A 1 93 ? 14.117 -0.27 13.203 1 97.38 93 PRO A CA 1
ATOM 750 C C . PRO A 1 93 ? 15.328 -0.02 12.312 1 97.38 93 PRO A C 1
ATOM 752 O O . PRO A 1 93 ? 15.883 1.082 12.312 1 97.38 93 PRO A O 1
ATOM 755 N N . LEU A 1 94 ? 15.695 -1.011 11.562 1 97.25 94 LEU A N 1
ATOM 756 C CA . LEU A 1 94 ? 16.812 -0.817 10.656 1 97.25 94 LEU A CA 1
ATOM 757 C C . LEU A 1 94 ? 16.484 0.222 9.586 1 97.25 94 LEU A C 1
ATOM 759 O O . LEU A 1 94 ? 17.344 1.02 9.203 1 97.25 94 LEU A O 1
ATOM 763 N N . GLY A 1 95 ? 15.242 0.166 9.133 1 96.56 95 GLY A N 1
ATOM 764 C CA . GLY A 1 95 ? 14.789 1.169 8.18 1 96.56 95 GLY A CA 1
ATOM 765 C C . GLY A 1 95 ? 14.805 2.576 8.742 1 96.56 95 GLY A C 1
ATOM 766 O O . GLY A 1 95 ? 15.133 3.531 8.039 1 96.56 95 GLY A O 1
ATOM 767 N N . ILE A 1 96 ? 14.422 2.676 9.977 1 96.62 96 ILE A N 1
ATOM 768 C CA . ILE A 1 96 ? 14.438 3.969 10.648 1 96.62 96 ILE A CA 1
ATOM 769 C C . ILE A 1 96 ? 15.867 4.504 10.719 1 96.62 96 ILE A C 1
ATOM 771 O O . ILE A 1 96 ? 16.109 5.672 10.414 1 96.62 96 ILE A O 1
ATOM 775 N N . ILE A 1 97 ? 16.781 3.646 11.047 1 95.31 97 ILE A N 1
ATOM 776 C CA . ILE A 1 97 ? 18.188 4.039 11.164 1 95.31 97 ILE A CA 1
ATOM 777 C C . ILE A 1 97 ? 18.703 4.516 9.812 1 95.31 97 ILE A C 1
ATOM 779 O O . ILE A 1 97 ? 19.328 5.57 9.719 1 95.31 97 ILE A O 1
ATOM 783 N N . VAL A 1 98 ? 18.391 3.834 8.789 1 93.06 98 VAL A N 1
ATOM 784 C CA . VAL A 1 98 ? 18.875 4.152 7.453 1 93.06 98 VAL A CA 1
ATOM 785 C C . VAL A 1 98 ? 18.25 5.461 6.973 1 93.06 98 VAL A C 1
ATOM 787 O O . VAL A 1 98 ? 18.953 6.355 6.496 1 93.06 98 VAL A O 1
ATOM 790 N N . ALA A 1 99 ? 16.969 5.574 7.133 1 94.5 99 ALA A N 1
ATOM 791 C CA . ALA A 1 99 ? 16.25 6.762 6.656 1 94.5 99 ALA A CA 1
ATOM 792 C C . ALA A 1 99 ? 16.656 8 7.449 1 94.5 99 ALA A C 1
ATOM 794 O O . ALA A 1 99 ? 16.844 9.078 6.879 1 94.5 99 ALA A O 1
ATOM 795 N N . LEU A 1 100 ? 16.719 7.875 8.781 1 94.12 100 LEU A N 1
ATOM 796 C CA . LEU A 1 100 ? 17.141 8.992 9.617 1 94.12 100 LEU A CA 1
ATOM 797 C C . LEU A 1 100 ? 18.578 9.406 9.297 1 94.12 100 LEU A C 1
ATOM 799 O O . LEU A 1 100 ? 18.891 10.594 9.25 1 94.12 100 LEU A O 1
ATOM 803 N N . GLY A 1 101 ? 19.453 8.422 9.125 1 91 101 GLY A N 1
ATOM 804 C CA . GLY A 1 101 ? 20.812 8.719 8.711 1 91 101 GLY A CA 1
ATOM 805 C C . GLY A 1 101 ? 20.875 9.492 7.41 1 91 101 GLY A C 1
ATOM 806 O O . GLY A 1 101 ? 21.609 10.484 7.309 1 91 101 GLY A O 1
ATOM 807 N N . ALA A 1 102 ? 20.125 9.086 6.449 1 88.62 102 ALA A N 1
ATOM 808 C CA . ALA A 1 102 ? 20.078 9.773 5.164 1 88.62 102 ALA A CA 1
ATOM 809 C C . ALA A 1 102 ? 19.547 11.195 5.324 1 88.62 102 ALA A C 1
ATOM 811 O O . ALA A 1 102 ? 20.062 12.133 4.711 1 88.62 102 ALA A O 1
ATOM 812 N N . ALA A 1 103 ? 18.531 11.336 6.145 1 91.25 103 ALA A N 1
ATOM 813 C CA . ALA A 1 103 ? 17.938 12.648 6.383 1 91.25 103 ALA A CA 1
ATOM 814 C C . ALA A 1 103 ? 18.938 13.586 7.043 1 91.25 103 ALA A C 1
ATOM 816 O O . ALA A 1 103 ? 19.016 14.773 6.695 1 91.25 103 ALA A O 1
ATOM 817 N N . LEU A 1 104 ? 19.672 13.07 7.977 1 89.19 104 LEU A N 1
ATOM 818 C CA . LEU A 1 104 ? 20.672 13.875 8.672 1 89.19 104 LEU A CA 1
ATOM 819 C C . LEU A 1 104 ? 21.766 14.336 7.711 1 89.19 104 LEU A C 1
ATOM 821 O O . LEU A 1 104 ? 22.234 15.477 7.801 1 89.19 104 LEU A O 1
ATOM 825 N N . LEU A 1 105 ? 22.109 13.438 6.801 1 83.56 105 LEU A N 1
ATOM 826 C CA . LEU A 1 105 ? 23.141 13.773 5.812 1 83.56 105 LEU A CA 1
ATOM 827 C C . LEU A 1 105 ? 22.641 14.852 4.863 1 83.56 105 LEU A C 1
ATOM 829 O O . LEU A 1 105 ? 23.391 15.758 4.488 1 83.56 105 LEU A O 1
ATOM 833 N N . LEU A 1 106 ? 21.406 14.805 4.539 1 83.12 106 LEU A N 1
ATOM 834 C CA . LEU A 1 106 ? 20.844 15.734 3.568 1 83.12 106 LEU A CA 1
ATOM 835 C C . LEU A 1 106 ? 20.438 17.047 4.238 1 83.12 106 LEU A C 1
ATOM 837 O O . LEU A 1 106 ? 20.25 18.062 3.564 1 83.12 106 LEU A O 1
ATOM 841 N N . ASN A 1 107 ? 20.219 16.859 5.504 1 82 107 ASN A N 1
ATOM 842 C CA . ASN A 1 107 ? 19.828 18.047 6.254 1 82 107 ASN A CA 1
ATOM 843 C C . ASN A 1 107 ? 20.984 19.031 6.371 1 82 107 ASN A C 1
ATOM 845 O O . ASN A 1 107 ? 20.797 20.203 6.723 1 82 107 ASN A O 1
ATOM 849 N N . GLN A 1 108 ? 22.047 18.547 5.945 1 75.81 108 GLN A N 1
ATOM 850 C CA . GLN A 1 108 ? 23.188 19.453 5.941 1 75.81 108 GLN A CA 1
ATOM 851 C C . GLN A 1 108 ? 23.156 20.359 4.711 1 75.81 108 GLN A C 1
ATOM 853 O O . GLN A 1 108 ? 22.438 20.094 3.748 1 75.81 108 GLN A O 1
ATOM 858 N N . LYS A 1 109 ? 23.5 21.641 4.777 1 67.19 109 LYS A N 1
ATOM 859 C CA . LYS A 1 109 ? 23.516 22.625 3.693 1 67.19 109 LYS A CA 1
ATOM 860 C C . LYS A 1 109 ? 24.047 22 2.404 1 67.19 109 LYS A C 1
ATOM 862 O O . LYS A 1 109 ? 25.109 22.391 1.911 1 67.19 109 LYS A O 1
ATOM 867 N N . VAL A 1 110 ? 23.469 20.781 2.125 1 65.38 110 VAL A N 1
ATOM 868 C CA . VAL A 1 110 ? 23.906 20.141 0.893 1 65.38 110 VAL A CA 1
ATOM 869 C C . VAL A 1 110 ? 23.297 20.844 -0.312 1 65.38 110 VAL A C 1
ATOM 871 O O . VAL A 1 110 ? 22.172 21.375 -0.228 1 65.38 110 VAL A O 1
ATOM 874 N N . LYS A 1 111 ? 24.188 20.984 -1.332 1 72.94 111 LYS A N 1
ATOM 875 C CA . LYS A 1 111 ? 23.719 21.547 -2.598 1 72.94 111 LYS A CA 1
ATOM 876 C C . LYS A 1 111 ? 22.828 20.562 -3.342 1 72.94 111 LYS A C 1
ATOM 878 O O . LYS A 1 111 ? 23.016 19.344 -3.248 1 72.94 111 LYS A O 1
ATOM 883 N N . PHE A 1 112 ? 21.781 20.891 -3.924 1 77.38 112 PHE A N 1
ATOM 884 C CA . PHE A 1 112 ? 20.891 20.141 -4.809 1 77.38 112 PHE A CA 1
ATOM 885 C C . PHE A 1 112 ? 20 19.203 -4.012 1 77.38 112 PHE A C 1
ATOM 887 O O . PHE A 1 112 ? 19.812 18.047 -4.375 1 77.38 112 PHE A O 1
ATOM 894 N N . VAL A 1 113 ? 19.562 19.578 -2.875 1 78.12 113 VAL A N 1
ATOM 895 C CA . VAL A 1 113 ? 18.688 18.812 -2.006 1 78.12 113 VAL A CA 1
ATOM 896 C C . VAL A 1 113 ? 17.484 18.312 -2.803 1 78.12 113 VAL A C 1
ATOM 898 O O . VAL A 1 113 ? 17.016 17.188 -2.598 1 78.12 113 VAL A O 1
ATOM 901 N N . GLY A 1 114 ? 17.078 19.031 -3.758 1 80.44 114 GLY A N 1
ATOM 902 C CA . GLY A 1 114 ? 15.977 18.641 -4.613 1 80.44 114 GLY A CA 1
ATOM 903 C C . GLY A 1 114 ? 16.266 17.391 -5.43 1 80.44 114 GLY A C 1
ATOM 904 O O . GLY A 1 114 ? 15.406 16.516 -5.543 1 80.44 114 GLY A O 1
ATOM 905 N N . LEU A 1 115 ? 17.406 17.344 -5.941 1 82.06 115 LEU A N 1
ATOM 906 C CA . LEU A 1 115 ? 17.812 16.188 -6.738 1 82.06 115 LEU A CA 1
ATOM 907 C C . LEU A 1 115 ? 17.906 14.93 -5.871 1 82.06 115 LEU A C 1
ATOM 909 O O . LEU A 1 115 ? 17.5 13.844 -6.297 1 82.06 115 LEU A O 1
ATOM 913 N N . TRP A 1 116 ? 18.406 15.109 -4.68 1 81 116 TRP A N 1
ATOM 914 C CA . TRP A 1 116 ? 18.531 13.969 -3.773 1 81 116 TRP A CA 1
ATOM 915 C C . TRP A 1 116 ? 17.172 13.453 -3.348 1 81 116 TRP A C 1
ATOM 917 O O . TRP A 1 116 ? 16.969 12.242 -3.225 1 81 116 TRP A O 1
ATOM 927 N N . ARG A 1 117 ? 16.203 14.297 -3.199 1 82.81 117 ARG A N 1
ATOM 928 C CA . ARG A 1 117 ? 14.844 13.914 -2.848 1 82.81 117 ARG A CA 1
ATOM 929 C C . ARG A 1 117 ? 14.219 13.047 -3.936 1 82.81 117 ARG A C 1
ATOM 931 O O . ARG A 1 117 ? 13.562 12.047 -3.639 1 82.81 117 ARG A O 1
ATOM 938 N N . VAL A 1 118 ? 14.57 13.43 -5.121 1 81.88 118 VAL A N 1
ATOM 939 C CA . VAL A 1 118 ? 14 12.703 -6.25 1 81.88 118 VAL A CA 1
ATOM 940 C C . VAL A 1 118 ? 14.641 11.32 -6.355 1 81.88 118 VAL A C 1
ATOM 942 O O . VAL A 1 118 ? 13.938 10.312 -6.488 1 81.88 118 VAL A O 1
ATOM 945 N N . ILE A 1 119 ? 15.906 11.305 -6.223 1 83 119 ILE A N 1
ATOM 946 C CA . ILE A 1 119 ? 16.656 10.062 -6.363 1 83 119 ILE A CA 1
ATOM 947 C C . ILE A 1 119 ? 16.219 9.07 -5.289 1 83 119 ILE A C 1
ATOM 949 O O . ILE A 1 119 ? 15.945 7.902 -5.586 1 83 119 ILE A O 1
ATOM 953 N N . TYR A 1 120 ? 16.094 9.57 -4.125 1 84.12 120 TYR A N 1
ATOM 954 C CA . TYR A 1 120 ? 15.805 8.664 -3.02 1 84.12 120 TYR A CA 1
ATOM 955 C C . TYR A 1 120 ? 14.336 8.258 -3.02 1 84.12 120 TYR A C 1
ATOM 957 O O . TYR A 1 120 ? 13.969 7.234 -2.438 1 84.12 120 TYR A O 1
ATOM 965 N N . TYR A 1 121 ? 13.555 9.023 -3.717 1 87.44 121 TYR A N 1
ATOM 966 C CA . TYR A 1 121 ? 12.125 8.727 -3.746 1 87.44 121 TYR A CA 1
ATOM 967 C C . TYR A 1 121 ? 11.789 7.781 -4.895 1 87.44 121 TYR A C 1
ATOM 969 O O . TYR A 1 121 ? 10.703 7.195 -4.926 1 87.44 121 TYR A O 1
ATOM 977 N N . MET A 1 122 ? 12.672 7.496 -5.742 1 90.5 122 MET A N 1
ATOM 978 C CA . MET A 1 122 ? 12.406 6.734 -6.961 1 90.5 122 MET A CA 1
ATOM 979 C C . MET A 1 122 ? 11.984 5.309 -6.633 1 90.5 122 MET A C 1
ATOM 981 O O . MET A 1 122 ? 11.062 4.773 -7.246 1 90.5 122 MET A O 1
ATOM 985 N N . PRO A 1 123 ? 12.594 4.656 -5.648 1 91.81 123 PRO A N 1
ATOM 986 C CA . PRO A 1 123 ? 12.172 3.289 -5.332 1 91.81 123 PRO A CA 1
ATOM 987 C C . PRO A 1 123 ? 10.719 3.213 -4.879 1 91.81 123 PRO A C 1
ATOM 989 O O . PRO A 1 123 ? 10.039 2.215 -5.133 1 91.81 123 PRO A O 1
ATOM 992 N N . VAL A 1 124 ? 10.297 4.258 -4.277 1 91.12 124 VAL A N 1
ATOM 993 C CA . VAL A 1 124 ? 8.945 4.312 -3.725 1 91.12 124 VAL A CA 1
ATOM 994 C C . VAL A 1 124 ? 7.922 4.277 -4.859 1 91.12 124 VAL A C 1
ATOM 996 O O . VAL A 1 124 ? 6.793 3.82 -4.668 1 91.12 124 VAL A O 1
ATOM 999 N N . VAL A 1 125 ? 8.359 4.703 -5.996 1 93 125 VAL A N 1
ATOM 1000 C CA . VAL A 1 125 ? 7.465 4.859 -7.141 1 93 125 VAL A CA 1
ATOM 1001 C C . VAL A 1 125 ? 7.242 3.508 -7.812 1 93 125 VAL A C 1
ATOM 1003 O O . VAL A 1 125 ? 6.246 3.311 -8.508 1 93 125 VAL A O 1
ATOM 1006 N N . LEU A 1 126 ? 8.086 2.57 -7.582 1 95.69 126 LEU A N 1
ATOM 1007 C CA . LEU A 1 126 ? 7.973 1.254 -8.203 1 95.69 126 LEU A CA 1
ATOM 1008 C C . LEU A 1 126 ? 6.867 0.435 -7.543 1 95.69 126 LEU A C 1
ATOM 1010 O O . LEU A 1 126 ? 6.762 0.405 -6.316 1 95.69 126 LEU A O 1
ATOM 1014 N N . PRO A 1 127 ? 6.004 -0.226 -8.398 1 96.06 127 PRO A N 1
ATOM 1015 C CA . PRO A 1 127 ? 5.062 -1.17 -7.793 1 96.06 127 PRO A CA 1
ATOM 1016 C C . PRO A 1 127 ? 5.762 -2.373 -7.16 1 96.06 127 PRO A C 1
ATOM 1018 O O . PRO A 1 127 ? 6.859 -2.742 -7.582 1 96.06 127 PRO A O 1
ATOM 1021 N N . PRO A 1 128 ? 5.148 -2.971 -6.211 1 96.06 128 PRO A N 1
ATOM 1022 C CA . PRO A 1 128 ? 5.773 -4.078 -5.48 1 96.06 128 PRO A CA 1
ATOM 1023 C C . PRO A 1 128 ? 6.191 -5.227 -6.398 1 96.06 128 PRO A C 1
ATOM 1025 O O . PRO A 1 128 ? 7.227 -5.855 -6.172 1 96.06 128 PRO A O 1
ATOM 1028 N N . VAL A 1 129 ? 5.43 -5.473 -7.457 1 96.56 129 VAL A N 1
ATOM 1029 C CA . VAL A 1 129 ? 5.773 -6.559 -8.367 1 96.56 129 VAL A CA 1
ATOM 1030 C C . VAL A 1 129 ? 7.074 -6.23 -9.102 1 96.56 129 VAL A C 1
ATOM 1032 O O . VAL A 1 129 ? 7.926 -7.105 -9.281 1 96.56 129 VAL A O 1
ATOM 1035 N N . ALA A 1 130 ? 7.219 -4.992 -9.492 1 97 130 ALA A N 1
ATOM 1036 C CA . ALA A 1 130 ? 8.438 -4.555 -10.172 1 97 130 ALA A CA 1
ATOM 1037 C C . ALA A 1 130 ? 9.641 -4.613 -9.227 1 97 130 ALA A C 1
ATOM 1039 O O . ALA A 1 130 ? 10.734 -5.012 -9.625 1 97 130 ALA A O 1
ATOM 1040 N N . VAL A 1 131 ? 9.414 -4.219 -7.996 1 96.88 131 VAL A N 1
ATOM 1041 C CA . VAL A 1 131 ? 10.461 -4.309 -6.984 1 96.88 131 VAL A CA 1
ATOM 1042 C C . VAL A 1 131 ? 10.906 -5.762 -6.828 1 96.88 131 VAL A C 1
ATOM 1044 O O . VAL A 1 131 ? 12.102 -6.051 -6.793 1 96.88 131 VAL A O 1
ATOM 1047 N N . SER A 1 132 ? 9.93 -6.641 -6.758 1 96.69 132 SER A N 1
ATOM 1048 C CA . SER A 1 132 ? 10.219 -8.062 -6.602 1 96.69 132 SER A CA 1
ATOM 1049 C C . SER A 1 132 ? 11.031 -8.594 -7.781 1 96.69 132 SER A C 1
ATOM 1051 O O . SER A 1 132 ? 11.977 -9.367 -7.594 1 96.69 132 SER A O 1
ATOM 1053 N N . LEU A 1 133 ? 10.703 -8.125 -8.969 1 94.5 133 LEU A N 1
ATOM 1054 C CA . LEU A 1 133 ? 11.391 -8.555 -10.18 1 94.5 133 LEU A CA 1
ATOM 1055 C C . LEU A 1 133 ? 12.867 -8.172 -10.133 1 94.5 133 LEU A C 1
ATOM 1057 O O . LEU A 1 133 ? 13.742 -9.023 -10.328 1 94.5 133 LEU A O 1
ATOM 1061 N N . VAL A 1 134 ? 13.141 -7.012 -9.828 1 94.44 134 VAL A N 1
ATOM 1062 C CA . VAL A 1 134 ? 14.508 -6.508 -9.859 1 94.44 134 VAL A CA 1
ATOM 1063 C C . VAL A 1 134 ? 15.336 -7.188 -8.766 1 94.44 134 VAL A C 1
ATOM 1065 O O . VAL A 1 134 ? 16.469 -7.59 -9 1 94.44 134 VAL A O 1
ATOM 1068 N N . TRP A 1 135 ? 14.766 -7.375 -7.629 1 95.75 135 TRP A N 1
ATOM 1069 C CA . TRP A 1 135 ? 15.516 -7.93 -6.516 1 95.75 135 TRP A CA 1
ATOM 1070 C C . TRP A 1 135 ? 15.656 -9.445 -6.648 1 95.75 135 TRP A C 1
ATOM 1072 O O . TRP A 1 135 ? 16.562 -10.047 -6.07 1 95.75 135 TRP A O 1
ATOM 1082 N N . MET A 1 136 ? 14.727 -10.047 -7.402 1 93.5 136 MET A N 1
ATOM 1083 C CA . MET A 1 136 ? 14.922 -11.453 -7.738 1 93.5 136 MET A CA 1
ATOM 1084 C C . MET A 1 136 ? 16.188 -11.641 -8.555 1 93.5 136 MET A C 1
ATOM 1086 O O . MET A 1 136 ? 16.906 -12.633 -8.383 1 93.5 136 MET A O 1
ATOM 1090 N N . TRP A 1 137 ? 16.469 -10.695 -9.375 1 91.56 137 TRP A N 1
ATOM 1091 C CA . TRP A 1 137 ? 17.688 -10.766 -10.164 1 91.56 137 TRP A CA 1
ATOM 1092 C C . TRP A 1 137 ? 18.906 -10.445 -9.305 1 91.56 137 TRP A C 1
ATOM 1094 O O . TRP A 1 137 ? 19.938 -11.133 -9.391 1 91.56 137 TRP A O 1
ATOM 1104 N N . ILE A 1 138 ? 18.781 -9.43 -8.523 1 93.75 138 ILE A N 1
ATOM 1105 C CA . ILE A 1 138 ? 19.906 -9.008 -7.684 1 93.75 138 ILE A CA 1
ATOM 1106 C C . ILE A 1 138 ? 20.328 -10.156 -6.773 1 93.75 138 ILE A C 1
ATOM 1108 O O . ILE A 1 138 ? 21.516 -10.398 -6.582 1 93.75 138 ILE A O 1
ATOM 1112 N N . TYR A 1 139 ? 19.359 -10.93 -6.277 1 95.12 139 TYR A N 1
ATOM 1113 C CA . TYR A 1 139 ? 19.625 -11.969 -5.293 1 95.12 139 TYR A CA 1
ATOM 1114 C C . TYR A 1 139 ? 19.891 -13.305 -5.973 1 95.12 139 TYR A C 1
ATOM 1116 O O . TYR A 1 139 ? 20.172 -14.305 -5.309 1 95.12 139 TYR A O 1
ATOM 1124 N N . ASN A 1 140 ? 19.766 -13.352 -7.332 1 92.75 140 ASN A N 1
ATOM 1125 C CA . ASN A 1 140 ? 20.016 -14.602 -8.023 1 92.75 140 ASN A CA 1
ATOM 1126 C C . ASN A 1 140 ? 21.422 -15.141 -7.711 1 92.75 140 ASN A C 1
ATOM 1128 O O . ASN A 1 140 ? 22.406 -14.422 -7.859 1 92.75 140 ASN A O 1
ATOM 1132 N N . PRO A 1 141 ? 21.5 -16.359 -7.281 1 91.44 141 PRO A N 1
ATOM 1133 C CA . PRO A 1 141 ? 22.797 -16.875 -6.824 1 91.44 141 PRO A CA 1
ATOM 1134 C C . PRO A 1 141 ? 23.781 -17.094 -7.973 1 91.44 141 PRO A C 1
ATOM 1136 O O . PRO A 1 141 ? 25 -17 -7.777 1 91.44 141 PRO A O 1
ATOM 1139 N N . ARG A 1 142 ? 23.359 -17.375 -9.094 1 87.88 142 ARG A N 1
ATOM 1140 C CA . ARG A 1 142 ? 24.234 -17.75 -10.195 1 87.88 142 ARG A CA 1
ATOM 1141 C C . ARG A 1 142 ? 24.531 -16.562 -11.094 1 87.88 142 ARG A C 1
ATOM 1143 O O . ARG A 1 142 ? 25.688 -16.344 -11.469 1 87.88 142 ARG A O 1
ATOM 1150 N N . TYR A 1 143 ? 23.531 -15.727 -11.344 1 85.44 143 TYR A N 1
ATOM 1151 C CA . TYR A 1 143 ? 23.719 -14.711 -12.375 1 85.44 143 TYR A CA 1
ATOM 1152 C C . TYR A 1 143 ? 23.422 -13.32 -11.836 1 85.44 143 TYR A C 1
ATOM 1154 O O . TYR A 1 143 ? 23.453 -12.336 -12.578 1 85.44 143 TYR A O 1
ATOM 1162 N N . GLY A 1 144 ? 23.219 -13.242 -10.57 1 88.44 144 GLY A N 1
ATOM 1163 C CA . GLY A 1 144 ? 22.828 -11.969 -9.992 1 88.44 144 GLY A CA 1
ATOM 1164 C C . GLY A 1 144 ? 23.984 -11 -9.828 1 88.44 144 GLY A C 1
ATOM 1165 O O . GLY A 1 144 ? 25.141 -11.414 -9.797 1 88.44 144 GLY A O 1
ATOM 1166 N N . VAL A 1 145 ? 23.656 -9.789 -9.75 1 87.75 145 VAL A N 1
ATOM 1167 C CA . VAL A 1 145 ? 24.656 -8.727 -9.688 1 87.75 145 VAL A CA 1
ATOM 1168 C C . VAL A 1 145 ? 25.391 -8.773 -8.344 1 87.75 145 VAL A C 1
ATOM 1170 O O . VAL A 1 145 ? 26.594 -8.516 -8.273 1 87.75 145 VAL A O 1
ATOM 1173 N N . LEU A 1 146 ? 24.672 -9.109 -7.305 1 90.88 146 LEU A N 1
ATOM 1174 C CA . LEU A 1 146 ? 25.266 -9.109 -5.973 1 90.88 146 LEU A CA 1
ATOM 1175 C C . LEU A 1 146 ? 26.312 -10.219 -5.852 1 90.88 146 LEU A C 1
ATOM 1177 O O . LEU A 1 146 ? 27.438 -9.961 -5.438 1 90.88 146 LEU A O 1
ATOM 1181 N N . ASN A 1 147 ? 25.906 -11.367 -6.176 1 92.38 147 ASN A N 1
ATOM 1182 C CA . ASN A 1 147 ? 26.859 -12.469 -6.109 1 92.38 147 ASN A CA 1
ATOM 1183 C C . ASN A 1 147 ? 27.953 -12.32 -7.156 1 92.38 147 ASN A C 1
ATOM 1185 O O . ASN A 1 147 ? 29.094 -12.773 -6.949 1 92.38 147 ASN A O 1
ATOM 1189 N N . GLY A 1 148 ? 27.672 -11.703 -8.336 1 89.44 148 GLY A N 1
ATOM 1190 C CA . GLY A 1 148 ? 28.719 -11.359 -9.289 1 89.44 148 GLY A CA 1
ATOM 1191 C C . GLY A 1 148 ? 29.781 -10.453 -8.695 1 89.44 148 GLY A C 1
ATOM 1192 O O . GLY A 1 148 ? 30.969 -10.672 -8.891 1 89.44 148 GLY A O 1
ATOM 1193 N N . PHE A 1 149 ? 29.281 -9.5 -8 1 89.12 149 PHE A N 1
ATOM 1194 C CA . PHE A 1 149 ? 30.203 -8.57 -7.348 1 89.12 149 PHE A CA 1
ATOM 1195 C C . PHE A 1 149 ? 31.031 -9.281 -6.297 1 89.12 149 PHE A C 1
ATOM 1197 O O . PHE A 1 149 ? 32.25 -9.055 -6.203 1 89.12 149 PHE A O 1
ATOM 1204 N N . ILE A 1 150 ? 30.406 -10.078 -5.488 1 91.44 150 ILE A N 1
ATOM 1205 C CA . ILE A 1 150 ? 31.109 -10.812 -4.441 1 91.44 150 ILE A CA 1
ATOM 1206 C C . ILE A 1 150 ? 32.188 -11.711 -5.066 1 91.44 150 ILE A C 1
ATOM 1208 O O . ILE A 1 150 ? 33.312 -11.781 -4.57 1 91.44 150 ILE A O 1
ATOM 1212 N N . ARG A 1 151 ? 31.797 -12.375 -6.121 1 92.81 151 ARG A N 1
ATOM 1213 C CA . ARG A 1 151 ? 32.75 -13.242 -6.82 1 92.81 151 ARG A CA 1
ATOM 1214 C C . ARG A 1 151 ? 33.906 -12.438 -7.375 1 92.81 151 ARG A C 1
ATOM 1216 O O . ARG A 1 151 ? 35.062 -12.875 -7.281 1 92.81 151 ARG A O 1
ATOM 1223 N N . GLN A 1 152 ? 33.656 -11.305 -7.934 1 91.25 152 GLN A N 1
ATOM 1224 C CA . GLN A 1 152 ? 34.719 -10.484 -8.562 1 91.25 152 GLN A CA 1
ATOM 1225 C C . GLN A 1 152 ? 35.625 -9.867 -7.512 1 91.25 152 GLN A C 1
ATOM 1227 O O . GLN A 1 152 ? 36.844 -9.797 -7.703 1 91.25 152 GLN A O 1
ATOM 1232 N N . VAL A 1 153 ? 35.062 -9.477 -6.422 1 90.06 153 VAL A N 1
ATOM 1233 C CA . VAL A 1 153 ? 35.844 -8.711 -5.441 1 90.06 153 VAL A CA 1
ATOM 1234 C C . VAL A 1 153 ? 36.469 -9.664 -4.418 1 90.06 153 VAL A C 1
ATOM 1236 O O . VAL A 1 153 ? 37.594 -9.484 -4.012 1 90.06 153 VAL A O 1
ATOM 1239 N N . LEU A 1 154 ? 35.688 -10.648 -4.023 1 92.38 154 LEU A N 1
ATOM 1240 C CA . LEU A 1 154 ? 36.156 -11.5 -2.93 1 92.38 154 LEU A CA 1
ATOM 1241 C C . LEU A 1 154 ? 36.594 -12.867 -3.451 1 92.38 154 LEU A C 1
ATOM 1243 O O . LEU A 1 154 ? 37.219 -13.641 -2.725 1 92.38 154 LEU A O 1
ATOM 1247 N N . GLY A 1 155 ? 36.25 -13.18 -4.602 1 91 155 GLY A N 1
ATOM 1248 C CA . GLY A 1 155 ? 36.625 -14.461 -5.188 1 91 155 GLY A CA 1
ATOM 1249 C C . GLY A 1 155 ? 35.844 -15.625 -4.605 1 91 155 GLY A C 1
ATOM 1250 O O . GLY A 1 155 ? 36.281 -16.781 -4.672 1 91 155 GLY A O 1
ATOM 1251 N N . GLN A 1 156 ? 34.844 -15.32 -3.928 1 92.12 156 GLN A N 1
ATOM 1252 C CA . GLN A 1 156 ? 34.031 -16.344 -3.289 1 92.12 156 GLN A CA 1
ATOM 1253 C C . GLN A 1 156 ? 32.625 -16.359 -3.863 1 92.12 156 GLN A C 1
ATOM 1255 O O . GLN A 1 156 ? 32.156 -15.352 -4.418 1 92.12 156 GLN A O 1
ATOM 1260 N N . GLU A 1 157 ? 32.125 -17.609 -3.787 1 92.44 157 GLU A N 1
ATOM 1261 C CA . GLU A 1 157 ? 30.719 -17.688 -4.203 1 92.44 157 GLU A CA 1
ATOM 1262 C C . GLU A 1 157 ? 29.797 -17.047 -3.182 1 92.44 157 GLU A C 1
ATOM 1264 O O . GLU A 1 157 ? 30.016 -17.141 -1.975 1 92.44 157 GLU A O 1
ATOM 1269 N N . GLY A 1 158 ? 28.906 -16.328 -3.684 1 91.19 158 GLY A N 1
ATOM 1270 C CA . GLY A 1 158 ? 27.922 -15.703 -2.807 1 91.19 158 GLY A CA 1
ATOM 1271 C C . GLY A 1 158 ? 26.906 -16.672 -2.242 1 91.19 158 GLY A C 1
ATOM 1272 O O . GLY A 1 158 ? 26.797 -17.797 -2.732 1 91.19 158 GLY A O 1
ATOM 1273 N N . PRO A 1 159 ? 26.281 -16.281 -1.273 1 93.62 159 PRO A N 1
ATOM 1274 C CA . PRO A 1 159 ? 25.297 -17.156 -0.654 1 93.62 159 PRO A CA 1
ATOM 1275 C C . PRO A 1 159 ? 24 -17.25 -1.457 1 93.62 159 PRO A C 1
ATOM 1277 O O . PRO A 1 159 ? 23.859 -16.578 -2.488 1 93.62 159 PRO A O 1
ATOM 1280 N N . ARG A 1 160 ? 23.141 -18.25 -1.073 1 95.62 160 ARG A N 1
ATOM 1281 C CA . ARG A 1 160 ? 21.797 -18.359 -1.627 1 95.62 160 ARG A CA 1
ATOM 1282 C C . ARG A 1 160 ? 20.828 -17.469 -0.862 1 95.62 160 ARG A C 1
ATOM 1284 O O . ARG A 1 160 ? 20.031 -17.953 -0.048 1 95.62 160 ARG A O 1
ATOM 1291 N N . TRP A 1 161 ? 20.75 -16.234 -1.19 1 97 161 TRP A N 1
ATOM 1292 C CA . TRP A 1 161 ? 20.109 -15.148 -0.455 1 97 161 TRP A CA 1
ATOM 1293 C C . TRP A 1 161 ? 18.656 -15.508 -0.105 1 97 161 TRP A C 1
ATOM 1295 O O . TRP A 1 161 ? 18.219 -15.273 1.019 1 97 161 TRP A O 1
ATOM 1305 N N . LEU A 1 162 ? 17.938 -16.156 -1.086 1 96.69 162 LEU A N 1
ATOM 1306 C CA . LEU A 1 162 ? 16.516 -16.406 -0.883 1 96.69 162 LEU A CA 1
ATOM 1307 C C . LEU A 1 162 ? 16.25 -17.875 -0.594 1 96.69 162 LEU A C 1
ATOM 1309 O O . LEU A 1 162 ? 15.148 -18.25 -0.18 1 96.69 162 LEU A O 1
ATOM 1313 N N . ASP A 1 163 ? 17.312 -18.719 -0.757 1 96.25 163 ASP A N 1
ATOM 1314 C CA . ASP A 1 163 ? 17.109 -20.156 -0.612 1 96.25 163 ASP A CA 1
ATOM 1315 C C . ASP A 1 163 ? 17.719 -20.656 0.694 1 96.25 163 ASP A C 1
ATOM 1317 O O . ASP A 1 163 ? 17.625 -21.844 1.017 1 96.25 163 ASP A O 1
ATOM 1321 N N . ASP A 1 164 ? 18.375 -19.766 1.41 1 97.12 164 ASP A N 1
ATOM 1322 C CA . ASP A 1 164 ? 18.906 -20.062 2.734 1 97.12 164 ASP A CA 1
ATOM 1323 C C . ASP A 1 164 ? 17.953 -19.609 3.832 1 97.12 164 ASP A C 1
ATOM 1325 O O . ASP A 1 164 ? 17.625 -18.422 3.918 1 97.12 164 ASP A O 1
ATOM 1329 N N . PRO A 1 165 ? 17.547 -20.547 4.715 1 96.69 165 PRO A N 1
ATOM 1330 C CA . PRO A 1 165 ? 16.562 -20.219 5.754 1 96.69 165 PRO A CA 1
ATOM 1331 C C . PRO A 1 165 ? 17.062 -19.125 6.699 1 96.69 165 PRO A C 1
ATOM 1333 O O . PRO A 1 165 ? 16.25 -18.391 7.289 1 96.69 165 PRO A O 1
ATOM 1336 N N . MET A 1 166 ? 18.328 -18.922 6.801 1 96.19 166 MET A N 1
ATOM 1337 C CA . MET A 1 166 ? 18.859 -17.922 7.711 1 96.19 166 MET A CA 1
ATOM 1338 C C . MET A 1 166 ? 19 -16.578 7.016 1 96.19 166 MET A C 1
ATOM 1340 O O . MET A 1 166 ? 18.984 -15.523 7.668 1 96.19 166 MET A O 1
ATOM 1344 N N . LEU A 1 167 ? 19.062 -16.594 5.676 1 97.38 167 LEU A N 1
ATOM 1345 C CA . LEU A 1 167 ? 19.375 -15.367 4.953 1 97.38 167 LEU A CA 1
ATOM 1346 C C . LEU A 1 167 ? 18.125 -14.797 4.293 1 97.38 167 LEU A C 1
ATOM 1348 O O . LEU A 1 167 ? 18.109 -13.625 3.904 1 97.38 167 LEU A O 1
ATOM 1352 N N . VAL A 1 168 ? 17.109 -15.648 4.152 1 98.19 168 VAL A N 1
ATOM 1353 C CA . VAL A 1 168 ? 15.945 -15.234 3.373 1 98.19 168 VAL A CA 1
ATOM 1354 C C . VAL A 1 168 ? 15.297 -14.008 4.012 1 98.19 168 VAL A C 1
ATOM 1356 O O . VAL A 1 168 ? 15 -13.023 3.324 1 98.19 168 VAL A O 1
ATOM 1359 N N . LEU A 1 169 ? 15.117 -13.93 5.34 1 98.19 169 LEU A N 1
ATOM 1360 C CA . LEU A 1 169 ? 14.469 -12.805 5.992 1 98.19 169 LEU A CA 1
ATOM 1361 C C . LEU A 1 169 ? 15.344 -11.555 5.926 1 98.19 169 LEU A C 1
ATOM 1363 O O . LEU A 1 169 ? 14.883 -10.492 5.5 1 98.19 169 LEU A O 1
ATOM 1367 N N . PRO A 1 170 ? 16.641 -11.656 6.277 1 98.06 170 PRO A N 1
ATOM 1368 C CA . PRO A 1 170 ? 17.5 -10.484 6.145 1 98.06 170 PRO A CA 1
ATOM 1369 C C . PRO A 1 170 ? 17.547 -9.945 4.719 1 98.06 170 PRO A C 1
ATOM 1371 O O . PRO A 1 170 ? 17.609 -8.727 4.516 1 98.06 170 PRO A O 1
ATOM 1374 N N . SER A 1 171 ? 17.531 -10.82 3.738 1 98.06 171 SER A N 1
ATOM 1375 C CA . SER A 1 171 ? 17.547 -10.398 2.342 1 98.06 171 SER A CA 1
ATOM 1376 C C . SER A 1 171 ? 16.281 -9.609 1.995 1 98.06 171 SER A C 1
ATOM 1378 O O . SER A 1 171 ? 16.359 -8.562 1.355 1 98.06 171 SER A O 1
ATOM 1380 N N . LEU A 1 172 ? 15.156 -10.125 2.482 1 98.19 172 LEU A N 1
ATOM 1381 C CA . LEU A 1 172 ? 13.898 -9.43 2.246 1 98.19 172 LEU A CA 1
ATOM 1382 C C . LEU A 1 172 ? 13.867 -8.102 2.99 1 98.19 172 LEU A C 1
ATOM 1384 O O . LEU A 1 172 ? 13.281 -7.125 2.51 1 98.19 172 LEU A O 1
ATOM 1388 N N . MET A 1 173 ? 14.539 -8.023 4.16 1 98.12 173 MET A N 1
ATOM 1389 C CA . MET A 1 173 ? 14.594 -6.789 4.934 1 98.12 173 MET A CA 1
ATOM 1390 C C . MET A 1 173 ? 15.344 -5.699 4.168 1 98.12 173 MET A C 1
ATOM 1392 O O . MET A 1 173 ? 14.891 -4.555 4.117 1 98.12 173 MET A O 1
ATOM 1396 N N . VAL A 1 174 ? 16.438 -6.094 3.566 1 96.88 174 VAL A N 1
ATOM 1397 C CA . VAL A 1 174 ? 17.25 -5.129 2.832 1 96.88 174 VAL A CA 1
ATOM 1398 C C . VAL A 1 174 ? 16.438 -4.531 1.687 1 96.88 174 VAL A C 1
ATOM 1400 O O . VAL A 1 174 ? 16.438 -3.318 1.474 1 96.88 174 VAL A O 1
ATOM 1403 N N . MET A 1 175 ? 15.727 -5.363 0.974 1 96.69 175 MET A N 1
ATOM 1404 C CA . MET A 1 175 ? 14.867 -4.914 -0.116 1 96.69 175 MET A CA 1
ATOM 1405 C C . MET A 1 175 ? 13.797 -3.953 0.395 1 96.69 175 MET A C 1
ATOM 1407 O O . MET A 1 175 ? 13.578 -2.895 -0.195 1 96.69 175 MET A O 1
ATOM 1411 N N . ALA A 1 176 ? 13.18 -4.344 1.51 1 96.94 176 ALA A N 1
ATOM 1412 C CA . ALA A 1 176 ? 12.102 -3.533 2.074 1 96.94 176 ALA A CA 1
ATOM 1413 C C . ALA A 1 176 ? 12.625 -2.182 2.551 1 96.94 176 ALA A C 1
ATOM 1415 O O . ALA A 1 176 ? 11.945 -1.162 2.414 1 96.94 176 ALA A O 1
ATOM 1416 N N . ILE A 1 177 ? 13.773 -2.178 3.117 1 96.25 177 ILE A N 1
ATOM 1417 C CA . ILE A 1 177 ? 14.391 -0.941 3.58 1 96.25 177 ILE A CA 1
ATOM 1418 C C . ILE A 1 177 ? 14.688 -0.036 2.389 1 96.25 177 ILE A C 1
ATOM 1420 O O . ILE A 1 177 ? 14.461 1.174 2.445 1 96.25 177 ILE A O 1
ATOM 1424 N N . TRP A 1 178 ? 15.141 -0.638 1.335 1 95 178 TRP A N 1
ATOM 1425 C CA . TRP A 1 178 ? 15.422 0.103 0.109 1 95 178 TRP A CA 1
ATOM 1426 C C . TRP A 1 178 ? 14.172 0.809 -0.397 1 95 178 TRP A C 1
ATOM 1428 O O . TRP A 1 178 ? 14.211 1.995 -0.732 1 95 178 TRP A O 1
ATOM 1438 N N . VAL A 1 179 ? 13.086 0.167 -0.365 1 94.75 179 VAL A N 1
ATOM 1439 C CA . VAL A 1 179 ? 11.828 0.684 -0.906 1 94.75 179 VAL A CA 1
ATOM 1440 C C . VAL A 1 179 ? 11.305 1.808 -0.015 1 94.75 179 VAL A C 1
ATOM 1442 O O . VAL A 1 179 ? 10.781 2.809 -0.511 1 94.75 179 VAL A O 1
ATOM 1445 N N . ALA A 1 180 ? 11.477 1.681 1.258 1 94.06 180 ALA A N 1
ATOM 1446 C CA . ALA A 1 180 ? 10.844 2.588 2.207 1 94.06 180 ALA A CA 1
ATOM 1447 C C . ALA A 1 180 ? 11.75 3.766 2.539 1 94.06 180 ALA A C 1
ATOM 1449 O O . ALA A 1 180 ? 11.305 4.77 3.098 1 94.06 180 ALA A O 1
ATOM 1450 N N . ALA A 1 181 ? 12.992 3.674 2.223 1 92.62 181 ALA A N 1
ATOM 1451 C CA . ALA A 1 181 ? 14 4.621 2.695 1 92.62 181 ALA A CA 1
ATOM 1452 C C . ALA A 1 181 ? 13.688 6.035 2.217 1 92.62 181 ALA A C 1
ATOM 1454 O O . ALA A 1 181 ? 13.781 6.992 2.986 1 92.62 181 ALA A O 1
ATOM 1455 N N . GLY A 1 182 ? 13.328 6.125 0.975 1 90.44 182 GLY A N 1
ATOM 1456 C CA . GLY A 1 182 ? 13.086 7.445 0.415 1 90.44 182 GLY A CA 1
ATOM 1457 C C . GLY A 1 182 ? 11.93 8.172 1.076 1 90.44 182 GLY A C 1
ATOM 1458 O O . GLY A 1 182 ? 12.047 9.352 1.423 1 90.44 182 GLY A O 1
ATOM 1459 N N . ARG A 1 183 ? 10.875 7.5 1.226 1 91.88 183 ARG A N 1
ATOM 1460 C CA . ARG A 1 183 ? 9.695 8.094 1.851 1 91.88 183 ARG A CA 1
ATOM 1461 C C . ARG A 1 183 ? 9.992 8.516 3.285 1 91.88 183 ARG A C 1
ATOM 1463 O O . ARG A 1 183 ? 9.688 9.648 3.682 1 91.88 183 ARG A O 1
ATOM 1470 N N . ASN A 1 184 ? 10.562 7.66 4.02 1 94.44 184 ASN A N 1
ATOM 1471 C CA . ASN A 1 184 ? 10.859 7.941 5.422 1 94.44 184 ASN A CA 1
ATOM 1472 C C . ASN A 1 184 ? 11.898 9.047 5.562 1 94.44 184 ASN A C 1
ATOM 1474 O O . ASN A 1 184 ? 11.82 9.867 6.48 1 94.44 184 ASN A O 1
ATOM 1478 N N . MET A 1 185 ? 12.812 9.07 4.652 1 92.19 185 MET A N 1
ATOM 1479 C CA . MET A 1 185 ? 13.828 10.117 4.664 1 92.19 185 MET A CA 1
ATOM 1480 C C . MET A 1 185 ? 13.195 11.492 4.504 1 92.19 185 MET A C 1
ATOM 1482 O O . MET A 1 185 ? 13.555 12.43 5.215 1 92.19 185 MET A O 1
ATOM 1486 N N . ILE A 1 186 ? 12.305 11.547 3.639 1 89.44 186 ILE A N 1
ATOM 1487 C CA . ILE A 1 186 ? 11.641 12.82 3.391 1 89.44 186 ILE A CA 1
ATOM 1488 C C . ILE A 1 186 ? 10.859 13.25 4.633 1 89.44 186 ILE A C 1
ATOM 1490 O O . ILE A 1 186 ? 10.883 14.422 5.012 1 89.44 186 ILE A O 1
ATOM 1494 N N . ILE A 1 187 ? 10.234 12.336 5.234 1 91.31 187 ILE A N 1
ATOM 1495 C CA . ILE A 1 187 ? 9.461 12.617 6.445 1 91.31 187 ILE A CA 1
ATOM 1496 C C . ILE A 1 187 ? 10.398 13.094 7.551 1 91.31 187 ILE A C 1
ATOM 1498 O O . ILE A 1 187 ? 10.125 14.102 8.211 1 91.31 187 ILE A O 1
ATOM 1502 N N . TYR A 1 188 ? 11.516 12.461 7.695 1 93.75 188 TYR A N 1
ATOM 1503 C CA . TYR A 1 188 ? 12.484 12.852 8.719 1 93.75 188 TYR A CA 1
ATOM 1504 C C . TYR A 1 188 ? 13.117 14.203 8.383 1 93.75 188 TYR A C 1
ATOM 1506 O O . TYR A 1 188 ? 13.383 15.008 9.273 1 93.75 188 TYR A O 1
ATOM 1514 N N . LEU A 1 189 ? 13.391 14.391 7.117 1 90.56 189 LEU A N 1
ATOM 1515 C CA . LEU A 1 189 ? 13.961 15.664 6.691 1 90.56 189 LEU A CA 1
ATOM 1516 C C . LEU A 1 189 ? 13.016 16.812 7.023 1 90.56 189 LEU A C 1
ATOM 1518 O O . LEU A 1 189 ? 13.461 17.859 7.52 1 90.56 189 LEU A O 1
ATOM 1522 N N . SER A 1 190 ? 11.758 16.578 6.762 1 89.06 190 SER A N 1
ATOM 1523 C CA . SER A 1 190 ? 10.766 17.594 7.105 1 89.06 190 SER A CA 1
ATOM 1524 C C . SER A 1 190 ? 10.719 17.828 8.609 1 89.06 190 SER A C 1
ATOM 1526 O O . SER A 1 190 ? 10.57 18.969 9.055 1 89.06 190 SER A O 1
ATOM 1528 N N . GLY A 1 191 ? 10.828 16.781 9.375 1 90.81 191 GLY A N 1
ATOM 1529 C CA . GLY A 1 191 ? 10.891 16.922 10.82 1 90.81 191 GLY A CA 1
ATOM 1530 C C . GLY A 1 191 ? 12.117 17.672 11.305 1 90.81 191 GLY A C 1
ATOM 1531 O O . GLY A 1 191 ? 12.031 18.516 12.195 1 90.81 191 GLY A O 1
ATOM 1532 N N . LEU A 1 192 ? 13.203 17.438 10.703 1 92 192 LEU A N 1
ATOM 1533 C CA . LEU A 1 192 ? 14.469 18.094 11.055 1 92 192 LEU A CA 1
ATOM 1534 C C . LEU A 1 192 ? 14.414 19.578 10.742 1 92 192 LEU A C 1
ATOM 1536 O O . LEU A 1 192 ? 14.898 20.391 11.523 1 92 192 LEU A O 1
ATOM 1540 N N . GLN A 1 193 ? 13.836 19.797 9.633 1 89.12 193 GLN A N 1
ATOM 1541 C CA . GLN A 1 193 ? 13.75 21.188 9.195 1 89.12 193 GLN A CA 1
ATOM 1542 C C . GLN A 1 193 ? 12.797 21.984 10.086 1 89.12 193 GLN A C 1
ATOM 1544 O O . GLN A 1 193 ? 12.852 23.219 10.102 1 89.12 193 GLN A O 1
ATOM 1549 N N . GLY A 1 194 ? 11.992 21.266 10.797 1 89.12 194 GLY A N 1
ATOM 1550 C CA . GLY A 1 194 ? 11.062 21.922 11.703 1 89.12 194 GLY A CA 1
ATOM 1551 C C . GLY A 1 194 ? 11.695 22.281 13.039 1 89.12 194 GLY A C 1
ATOM 1552 O O . GLY A 1 194 ? 11.133 23.078 13.797 1 89.12 194 GLY A O 1
ATOM 1553 N N . ILE A 1 195 ? 12.883 21.828 13.281 1 91.56 195 ILE A N 1
ATOM 1554 C CA . ILE A 1 195 ? 13.562 22.109 14.531 1 91.56 195 ILE A CA 1
ATOM 1555 C C . ILE A 1 195 ? 14.281 23.453 14.43 1 91.56 195 ILE A C 1
ATOM 1557 O O . ILE A 1 195 ? 15.078 23.672 13.508 1 91.56 195 ILE A O 1
ATOM 1561 N N . SER A 1 196 ? 14.008 24.328 15.344 1 93.44 196 SER A N 1
ATOM 1562 C CA . SER A 1 196 ? 14.586 25.672 15.32 1 93.44 196 SER A CA 1
ATOM 1563 C C . SER A 1 196 ? 16.109 25.609 15.414 1 93.44 196 SER A C 1
ATOM 1565 O O . SER A 1 196 ? 16.656 24.922 16.266 1 93.44 196 SER A O 1
ATOM 1567 N N . GLN A 1 197 ? 16.703 26.375 14.633 1 90.81 197 GLN A N 1
ATOM 1568 C CA . GLN A 1 197 ? 18.156 26.484 14.648 1 90.81 197 GLN A CA 1
ATOM 1569 C C . GLN A 1 197 ? 18.656 27.094 15.961 1 90.81 197 GLN A C 1
ATOM 1571 O O . GLN A 1 197 ? 19.781 26.828 16.391 1 90.81 197 GLN A O 1
ATOM 1576 N N . ASP A 1 198 ? 17.781 27.781 16.531 1 93.69 198 ASP A N 1
ATOM 1577 C CA . ASP A 1 198 ? 18.125 28.453 17.781 1 93.69 198 ASP A CA 1
ATOM 1578 C C . ASP A 1 198 ? 18.484 27.453 18.859 1 93.69 198 ASP A C 1
ATOM 1580 O O . ASP A 1 198 ? 19.344 27.719 19.703 1 93.69 198 ASP A O 1
ATOM 1584 N N . LEU A 1 199 ? 17.844 26.359 18.781 1 93.25 199 LEU A N 1
ATOM 1585 C CA . LEU A 1 199 ? 18.109 25.312 19.766 1 93.25 199 LEU A CA 1
ATOM 1586 C C . LEU A 1 199 ? 19.531 24.781 19.609 1 93.25 199 LEU A C 1
ATOM 1588 O O . LEU A 1 199 ? 20.234 24.547 20.609 1 93.25 199 LEU A O 1
ATOM 1592 N N . TYR A 1 200 ? 20.016 24.734 18.5 1 90.62 200 TYR A N 1
ATOM 1593 C CA . TYR A 1 200 ? 21.359 24.219 18.219 1 90.62 200 TYR A CA 1
ATOM 1594 C C . TYR A 1 200 ? 22.422 25.266 18.547 1 90.62 200 TYR A C 1
ATOM 1596 O O . TYR A 1 200 ? 23.469 24.953 19.125 1 90.62 200 TYR A O 1
ATOM 1604 N N . ASP A 1 201 ? 22.109 26.516 18.219 1 92.69 201 ASP A N 1
ATOM 1605 C CA . ASP A 1 201 ? 23.016 27.609 18.516 1 92.69 201 ASP A CA 1
ATOM 1606 C C . ASP A 1 201 ? 23.234 27.766 20.016 1 92.69 201 ASP A C 1
ATOM 1608 O O . ASP A 1 201 ? 24.359 27.922 20.469 1 92.69 201 ASP A O 1
ATOM 1612 N N . ALA A 1 202 ? 22.141 27.719 20.641 1 94.19 202 ALA A N 1
ATOM 1613 C CA . ALA A 1 202 ? 22.219 27.844 22.094 1 94.19 202 ALA A CA 1
ATOM 1614 C C . ALA A 1 202 ? 23.031 26.703 22.703 1 94.19 202 ALA A C 1
ATOM 1616 O O . ALA A 1 202 ? 23.828 26.922 23.609 1 94.19 202 ALA A O 1
ATOM 1617 N N . SER A 1 203 ? 22.812 25.547 22.172 1 93.31 203 SER A N 1
ATOM 1618 C CA . SER A 1 203 ? 23.547 24.391 22.672 1 93.31 203 SER A CA 1
ATOM 1619 C C . SER A 1 203 ? 25.031 24.484 22.359 1 93.31 203 SER A C 1
ATOM 1621 O O . SER A 1 203 ? 25.875 24.031 23.125 1 93.31 203 SER A O 1
ATOM 1623 N N . SER A 1 204 ? 25.328 25.094 21.25 1 91.81 204 SER A N 1
ATOM 1624 C CA . SER A 1 204 ? 26.734 25.281 20.859 1 91.81 204 SER A CA 1
ATOM 1625 C C . SER A 1 204 ? 27.438 26.266 21.797 1 91.81 204 SER A C 1
ATOM 1627 O O . SER A 1 204 ? 28.609 26.094 22.109 1 91.81 204 SER A O 1
ATOM 1629 N N . ILE A 1 205 ? 26.719 27.188 22.156 1 93.5 205 ILE A N 1
ATOM 1630 C CA . ILE A 1 205 ? 27.25 28.172 23.094 1 93.5 205 ILE A CA 1
ATOM 1631 C C . ILE A 1 205 ? 27.578 27.5 24.422 1 93.5 205 ILE A C 1
ATOM 1633 O O . ILE A 1 205 ? 28.578 27.828 25.062 1 93.5 205 ILE A O 1
ATOM 1637 N N . ASP A 1 206 ? 26.859 26.531 24.781 1 93.44 206 ASP A N 1
ATOM 1638 C CA . ASP A 1 206 ? 27.062 25.781 26.016 1 93.44 206 ASP A CA 1
ATOM 1639 C C . ASP A 1 206 ? 28.156 24.719 25.844 1 93.44 206 ASP A C 1
ATOM 1641 O O . ASP A 1 206 ? 28.453 23.984 26.781 1 93.44 206 ASP A O 1
ATOM 1645 N N . GLY A 1 207 ? 28.703 24.656 24.688 1 91.88 207 GLY A N 1
ATOM 1646 C CA . GLY A 1 207 ? 29.844 23.766 24.438 1 91.88 207 GLY A CA 1
ATOM 1647 C C . GLY A 1 207 ? 29.438 22.391 23.938 1 91.88 207 GLY A C 1
ATOM 1648 O O . GLY A 1 207 ? 30.25 21.469 23.938 1 91.88 207 GLY A O 1
ATOM 1649 N N . ALA A 1 208 ? 28.219 22.266 23.562 1 91.62 208 ALA A N 1
ATOM 1650 C CA . ALA A 1 208 ? 27.75 20.969 23.094 1 91.62 208 ALA A CA 1
ATOM 1651 C C . ALA A 1 208 ? 28.234 20.688 21.672 1 91.62 208 ALA A C 1
ATOM 1653 O O . ALA A 1 208 ? 28.25 21.578 20.828 1 91.62 208 ALA A O 1
ATOM 1654 N N . ASP A 1 209 ? 28.719 19.438 21.531 1 92.25 209 ASP A N 1
ATOM 1655 C CA . ASP A 1 209 ? 29.141 19.031 20.188 1 92.25 209 ASP A CA 1
ATOM 1656 C C . ASP A 1 209 ? 27.969 18.406 19.422 1 92.25 209 ASP A C 1
ATOM 1658 O O . ASP A 1 209 ? 26.859 18.297 19.953 1 92.25 209 ASP A O 1
ATOM 1662 N N . SER A 1 210 ? 28.219 18.016 18.156 1 88.75 210 SER A N 1
ATOM 1663 C CA . SER A 1 210 ? 27.156 17.516 17.281 1 88.75 210 SER A CA 1
ATOM 1664 C C . SER A 1 210 ? 26.562 16.219 17.828 1 88.75 210 SER A C 1
ATOM 1666 O O . SER A 1 210 ? 25.375 15.961 17.656 1 88.75 210 SER A O 1
ATOM 1668 N N . TRP A 1 211 ? 27.391 15.422 18.406 1 92.25 211 TRP A N 1
ATOM 1669 C CA . TRP A 1 211 ? 26.922 14.164 18.969 1 92.25 211 TRP A CA 1
ATOM 1670 C C . TRP A 1 211 ? 25.984 14.414 20.141 1 92.25 211 TRP A C 1
ATOM 1672 O O . TRP A 1 211 ? 24.938 13.766 20.266 1 92.25 211 TRP A O 1
ATOM 1682 N N . ARG A 1 212 ? 26.328 15.359 20.984 1 93.38 212 ARG A N 1
ATOM 1683 C CA . ARG A 1 212 ? 25.484 15.734 22.109 1 93.38 212 ARG A CA 1
ATOM 1684 C C . ARG A 1 212 ? 24.188 16.375 21.641 1 93.38 212 ARG A C 1
ATOM 1686 O O . ARG A 1 212 ? 23.109 16.141 22.203 1 93.38 212 ARG A O 1
ATOM 1693 N N . GLN A 1 213 ? 24.328 17.234 20.625 1 94.56 213 GLN A N 1
ATOM 1694 C CA . GLN A 1 213 ? 23.141 17.891 20.078 1 94.56 213 GLN A CA 1
ATOM 1695 C C . GLN A 1 213 ? 22.172 16.875 19.484 1 94.56 213 GLN A C 1
ATOM 1697 O O . GLN A 1 213 ? 20.953 17.016 19.609 1 94.56 213 GLN A O 1
ATOM 1702 N N . PHE A 1 214 ? 22.719 15.805 18.875 1 93.81 214 PHE A N 1
ATOM 1703 C CA . PHE A 1 214 ? 21.875 14.766 18.297 1 93.81 214 PHE A CA 1
ATOM 1704 C C . PHE A 1 214 ? 21.078 14.062 19.375 1 93.81 214 PHE A C 1
ATOM 1706 O O . PHE A 1 214 ? 19.859 13.914 19.25 1 93.81 214 PHE A O 1
ATOM 1713 N N . TRP A 1 215 ? 21.703 13.664 20.484 1 94.5 215 TRP A N 1
ATOM 1714 C CA . TRP A 1 215 ? 21.062 12.852 21.516 1 94.5 215 TRP A CA 1
ATOM 1715 C C . TRP A 1 215 ? 20.188 13.703 22.422 1 94.5 215 TRP A C 1
ATOM 1717 O O . TRP A 1 215 ? 19.188 13.219 22.969 1 94.5 215 TRP A O 1
ATOM 1727 N N . GLN A 1 216 ? 20.422 15.039 22.469 1 94.38 216 GLN A N 1
ATOM 1728 C CA . GLN A 1 216 ? 19.719 15.875 23.438 1 94.38 216 GLN A CA 1
ATOM 1729 C C . GLN A 1 216 ? 18.656 16.719 22.75 1 94.38 216 GLN A C 1
ATOM 1731 O O . GLN A 1 216 ? 17.672 17.141 23.375 1 94.38 216 GLN A O 1
ATOM 1736 N N . ILE A 1 217 ? 18.828 17.016 21.469 1 94.56 217 ILE A N 1
ATOM 1737 C CA . ILE A 1 217 ? 17.906 17.922 20.781 1 94.56 217 ILE A CA 1
ATOM 1738 C C . ILE A 1 217 ? 17.234 17.188 19.609 1 94.56 217 ILE A C 1
ATOM 1740 O O . ILE A 1 217 ? 16.031 16.922 19.641 1 94.56 217 ILE A O 1
ATOM 1744 N N . THR A 1 218 ? 18.016 16.688 18.703 1 94.31 218 THR A N 1
ATOM 1745 C CA . THR A 1 218 ? 17.5 16.172 17.438 1 94.31 218 THR A CA 1
ATOM 1746 C C . THR A 1 218 ? 16.641 14.93 17.672 1 94.31 218 THR A C 1
ATOM 1748 O O . THR A 1 218 ? 15.469 14.906 17.312 1 94.31 218 THR A O 1
ATOM 1751 N N . LEU A 1 219 ? 17.219 13.922 18.328 1 94.56 219 LEU A N 1
ATOM 1752 C CA . LEU A 1 219 ? 16.547 12.641 18.484 1 94.56 219 LEU A CA 1
ATOM 1753 C C . LEU A 1 219 ? 15.297 12.781 19.344 1 94.56 219 LEU A C 1
ATOM 1755 O O . LEU A 1 219 ? 14.219 12.32 18.953 1 94.56 219 LEU A O 1
ATOM 1759 N N . PRO A 1 220 ? 15.375 13.477 20.438 1 94 220 PRO A N 1
ATOM 1760 C CA . PRO A 1 220 ? 14.172 13.633 21.25 1 94 220 PRO A CA 1
ATOM 1761 C C . PRO A 1 220 ? 13.062 14.391 20.531 1 94 220 PRO A C 1
ATOM 1763 O O . PRO A 1 220 ? 11.883 14.039 20.641 1 94 220 PRO A O 1
ATOM 1766 N N . LEU A 1 221 ? 13.414 15.422 19.734 1 94.19 221 LEU A N 1
ATOM 1767 C CA . LEU A 1 221 ? 12.398 16.219 19.047 1 94.19 221 LEU A CA 1
ATOM 1768 C C . LEU A 1 221 ? 11.844 15.453 17.844 1 94.19 221 LEU A C 1
ATOM 1770 O O . LEU A 1 221 ? 10.773 15.789 17.328 1 94.19 221 LEU A O 1
ATOM 1774 N N . LEU A 1 222 ? 12.555 14.391 17.422 1 95.06 222 LEU A N 1
ATOM 1775 C CA . LEU A 1 222 ? 12.094 13.578 16.312 1 95.06 222 LEU A CA 1
ATOM 1776 C C . LEU A 1 222 ? 11.359 12.336 16.797 1 95.06 222 LEU A C 1
ATOM 1778 O O . LEU A 1 222 ? 10.812 11.57 16 1 95.06 222 LEU A O 1
ATOM 1782 N N . THR A 1 223 ? 11.312 12.094 18.109 1 93.38 223 THR A N 1
ATOM 1783 C CA . THR A 1 223 ? 10.781 10.867 18.688 1 93.38 223 THR A CA 1
ATOM 1784 C C . THR A 1 223 ? 9.344 10.633 18.234 1 93.38 223 THR A C 1
ATOM 1786 O O . THR A 1 223 ? 8.961 9.5 17.922 1 93.38 223 THR A O 1
ATOM 1789 N N . PRO A 1 224 ? 8.5 11.625 18.094 1 91.88 224 PRO A N 1
ATOM 1790 C CA . PRO A 1 224 ? 7.137 11.367 17.625 1 91.88 224 PRO A CA 1
ATOM 1791 C C . PRO A 1 224 ? 7.098 10.82 16.203 1 91.88 224 PRO A C 1
ATOM 1793 O O . PRO A 1 224 ? 6.309 9.922 15.906 1 91.88 224 PRO A O 1
ATOM 1796 N N . ILE A 1 225 ? 7.938 11.398 15.406 1 93.5 225 ILE A N 1
ATOM 1797 C CA . ILE A 1 225 ? 7.992 10.945 14.016 1 93.5 225 ILE A CA 1
ATOM 1798 C C . ILE A 1 225 ? 8.562 9.531 13.961 1 93.5 225 ILE A C 1
ATOM 1800 O O . ILE A 1 225 ? 8.094 8.695 13.188 1 93.5 225 ILE A O 1
ATOM 1804 N N . ILE A 1 226 ? 9.578 9.266 14.781 1 95.06 226 ILE A N 1
ATOM 1805 C CA . ILE A 1 226 ? 10.203 7.953 14.836 1 95.06 226 ILE A CA 1
ATOM 1806 C C . ILE A 1 226 ? 9.18 6.914 15.289 1 95.06 226 ILE A C 1
ATOM 1808 O O . ILE A 1 226 ? 9.078 5.836 14.695 1 95.06 226 ILE A O 1
ATOM 1812 N N . PHE A 1 227 ? 8.461 7.273 16.297 1 92.94 227 PHE A N 1
ATOM 1813 C CA . PHE A 1 227 ? 7.445 6.367 16.812 1 92.94 227 PHE A CA 1
ATOM 1814 C C . PHE A 1 227 ? 6.359 6.121 15.773 1 92.94 227 PHE A C 1
ATOM 1816 O O . PHE A 1 227 ? 5.895 4.988 15.609 1 92.94 227 PHE A O 1
ATOM 1823 N N . PHE A 1 228 ? 5.941 7.176 15.094 1 92.19 228 PHE A N 1
ATOM 1824 C CA . PHE A 1 228 ? 4.957 7.055 14.023 1 92.19 228 PHE A CA 1
ATOM 1825 C C . PHE A 1 228 ? 5.445 6.094 12.945 1 92.19 228 PHE A C 1
ATOM 1827 O O . PHE A 1 228 ? 4.711 5.203 12.523 1 92.19 228 PHE A O 1
ATOM 1834 N N . ASN A 1 229 ? 6.648 6.234 12.555 1 93.81 229 ASN A N 1
ATOM 1835 C CA . ASN A 1 229 ? 7.223 5.391 11.516 1 93.81 229 ASN A CA 1
ATOM 1836 C C . ASN A 1 229 ? 7.375 3.945 11.984 1 93.81 229 ASN A C 1
ATOM 1838 O O . ASN A 1 229 ? 7.234 3.014 11.188 1 93.81 229 ASN A O 1
ATOM 1842 N N . LEU A 1 230 ? 7.688 3.811 13.266 1 95.38 230 LEU A N 1
ATOM 1843 C CA . LEU A 1 230 ? 7.84 2.471 13.82 1 95.38 230 LEU A CA 1
ATOM 1844 C C . LEU A 1 230 ? 6.527 1.703 13.758 1 95.38 230 LEU A C 1
ATOM 1846 O O . LEU A 1 230 ? 6.484 0.576 13.258 1 95.38 230 LEU A O 1
ATOM 1850 N N . ILE A 1 231 ? 5.441 2.328 14.195 1 95 231 ILE A N 1
ATOM 1851 C CA . ILE A 1 231 ? 4.156 1.643 14.281 1 95 231 ILE A CA 1
ATOM 1852 C C . ILE A 1 231 ? 3.578 1.46 12.875 1 95 231 ILE A C 1
ATOM 1854 O O . ILE A 1 231 ? 3.094 0.379 12.531 1 95 231 ILE A O 1
ATOM 1858 N N . THR A 1 232 ? 3.646 2.488 12.07 1 94.38 232 THR A N 1
ATOM 1859 C CA . THR A 1 232 ? 3.115 2.357 10.719 1 94.38 232 THR A CA 1
ATOM 1860 C C . THR A 1 232 ? 3.932 1.35 9.914 1 94.38 232 THR A C 1
ATOM 1862 O O . THR A 1 232 ? 3.387 0.638 9.07 1 94.38 232 THR A O 1
ATOM 1865 N N . GLY A 1 233 ? 5.223 1.296 10.172 1 96.69 233 GLY A N 1
ATOM 1866 C CA . GLY A 1 233 ? 6.055 0.277 9.555 1 96.69 233 GLY A CA 1
ATOM 1867 C C . GLY A 1 233 ? 5.656 -1.135 9.938 1 96.69 233 GLY A C 1
ATOM 1868 O O . GLY A 1 233 ? 5.668 -2.039 9.102 1 96.69 233 GLY A O 1
ATOM 1869 N N . MET A 1 234 ? 5.309 -1.274 11.227 1 96.56 234 MET A N 1
ATOM 1870 C CA . MET A 1 234 ? 4.848 -2.58 11.688 1 96.56 234 MET A CA 1
ATOM 1871 C C . MET A 1 234 ? 3.52 -2.949 11.031 1 96.56 234 MET A C 1
ATOM 1873 O O . MET A 1 234 ? 3.314 -4.102 10.641 1 96.56 234 MET A O 1
ATOM 1877 N N . ILE A 1 235 ? 2.646 -2 10.922 1 96.69 235 ILE A N 1
ATOM 1878 C CA . ILE A 1 235 ? 1.365 -2.229 10.258 1 96.69 235 ILE A CA 1
ATOM 1879 C C . ILE A 1 235 ? 1.602 -2.682 8.82 1 96.69 235 ILE A C 1
ATOM 1881 O O . ILE A 1 235 ? 1.016 -3.668 8.367 1 96.69 235 ILE A O 1
ATOM 1885 N N . ASP A 1 236 ? 2.5 -2.027 8.133 1 96.12 236 ASP A N 1
ATOM 1886 C CA . ASP A 1 236 ? 2.818 -2.375 6.754 1 96.12 236 ASP A CA 1
ATOM 1887 C C . ASP A 1 236 ? 3.363 -3.799 6.656 1 96.12 236 ASP A C 1
ATOM 1889 O O . ASP A 1 236 ? 3.111 -4.5 5.676 1 96.12 236 ASP A O 1
ATOM 1893 N N . THR A 1 237 ? 4.105 -4.164 7.641 1 97.44 237 THR A N 1
ATOM 1894 C CA . THR A 1 237 ? 4.68 -5.504 7.68 1 97.44 237 THR A CA 1
ATOM 1895 C C . THR A 1 237 ? 3.582 -6.562 7.754 1 97.44 237 THR A C 1
ATOM 1897 O O . THR A 1 237 ? 3.631 -7.562 7.035 1 97.44 237 THR A O 1
ATOM 1900 N N . PHE A 1 238 ? 2.617 -6.348 8.547 1 97.5 238 PHE A N 1
ATOM 1901 C CA . PHE A 1 238 ? 1.534 -7.305 8.734 1 97.5 238 PHE A CA 1
ATOM 1902 C C . PHE A 1 238 ? 0.646 -7.363 7.496 1 97.5 238 PHE A C 1
ATOM 1904 O O . PHE A 1 238 ? -0.134 -8.305 7.328 1 97.5 238 PHE A O 1
ATOM 1911 N N . LYS A 1 239 ? 0.766 -6.402 6.598 1 96.56 239 LYS A N 1
ATOM 1912 C CA . LYS A 1 239 ? -0.077 -6.359 5.406 1 96.56 239 LYS A CA 1
ATOM 1913 C C . LYS A 1 239 ? 0.692 -6.82 4.172 1 96.56 239 LYS A C 1
ATOM 1915 O O . LYS A 1 239 ? 0.129 -6.906 3.078 1 96.56 239 LYS A O 1
ATOM 1920 N N . LEU A 1 240 ? 1.92 -7.145 4.391 1 95.94 240 LEU A N 1
ATOM 1921 C CA . LEU A 1 240 ? 2.811 -7.504 3.291 1 95.94 240 LEU A CA 1
ATOM 1922 C C . LEU A 1 240 ? 2.383 -8.82 2.652 1 95.94 240 LEU A C 1
ATOM 1924 O O . LEU A 1 240 ? 2.318 -9.852 3.328 1 95.94 240 LEU A O 1
ATOM 1928 N N . PHE A 1 241 ? 2.156 -8.805 1.283 1 97.06 241 PHE A N 1
ATOM 1929 C CA . PHE A 1 241 ? 1.722 -10.016 0.6 1 97.06 241 PHE A CA 1
ATOM 1930 C C . PHE A 1 241 ? 2.5 -10.219 -0.694 1 97.06 241 PHE A C 1
ATOM 1932 O O . PHE A 1 241 ? 3.064 -11.289 -0.926 1 97.06 241 PHE A O 1
ATOM 1939 N N . THR A 1 242 ? 2.602 -9.195 -1.58 1 95.69 242 THR A N 1
ATOM 1940 C CA . THR A 1 242 ? 3.109 -9.32 -2.941 1 95.69 242 THR A CA 1
ATOM 1941 C C . THR A 1 242 ? 4.52 -9.906 -2.941 1 95.69 242 THR A C 1
ATOM 1943 O O . THR A 1 242 ? 4.793 -10.883 -3.633 1 95.69 242 THR A O 1
ATOM 1946 N N . GLN A 1 243 ? 5.332 -9.367 -2.09 1 94.81 243 GLN A N 1
ATOM 1947 C CA . GLN A 1 243 ? 6.719 -9.82 -2.061 1 94.81 243 GLN A CA 1
ATOM 1948 C C . GLN A 1 243 ? 6.824 -11.234 -1.493 1 94.81 243 GLN A C 1
ATOM 1950 O O . GLN A 1 243 ? 7.613 -12.047 -1.979 1 94.81 243 GLN A O 1
ATOM 1955 N N . ALA A 1 244 ? 6.027 -11.516 -0.459 1 96.19 244 ALA A N 1
ATOM 1956 C CA . ALA A 1 244 ? 6.008 -12.852 0.13 1 96.19 244 ALA A CA 1
ATOM 1957 C C . ALA A 1 244 ? 5.57 -13.898 -0.893 1 96.19 244 ALA A C 1
ATOM 1959 O O . ALA A 1 244 ? 6.168 -14.969 -0.984 1 96.19 244 ALA A O 1
ATOM 1960 N N . TYR A 1 245 ? 4.641 -13.578 -1.67 1 96.81 245 TYR A N 1
ATOM 1961 C CA . TYR A 1 245 ? 4.082 -14.508 -2.646 1 96.81 245 TYR A CA 1
ATOM 1962 C C . TYR A 1 245 ? 5.008 -14.648 -3.852 1 96.81 245 TYR A C 1
ATOM 1964 O O . TYR A 1 245 ? 5.316 -15.766 -4.273 1 96.81 245 TYR A O 1
ATOM 1972 N N . VAL A 1 246 ? 5.496 -13.547 -4.359 1 95.81 246 VAL A N 1
ATOM 1973 C CA . VAL A 1 246 ? 6.203 -13.523 -5.637 1 95.81 246 VAL A CA 1
ATOM 1974 C C . VAL A 1 246 ? 7.625 -14.047 -5.449 1 95.81 246 VAL A C 1
ATOM 1976 O O . VAL A 1 246 ? 8.148 -14.758 -6.309 1 95.81 246 VAL A O 1
ATOM 1979 N N . MET A 1 247 ? 8.227 -13.781 -4.312 1 96 247 MET A N 1
ATOM 1980 C CA . MET A 1 247 ? 9.672 -13.984 -4.215 1 96 247 MET A CA 1
ATOM 1981 C C . MET A 1 247 ? 9.984 -15.305 -3.516 1 96 247 MET A C 1
ATOM 1983 O O . MET A 1 247 ? 10.922 -16 -3.898 1 96 247 MET A O 1
ATOM 1987 N N . THR A 1 248 ? 9.141 -15.656 -2.471 1 96.94 248 THR A N 1
ATOM 1988 C CA . THR A 1 248 ? 9.641 -16.766 -1.657 1 96.94 248 THR A CA 1
ATOM 1989 C C . THR A 1 248 ? 8.547 -17.812 -1.445 1 96.94 248 THR A C 1
ATOM 1991 O O . THR A 1 248 ? 8.844 -18.969 -1.173 1 96.94 248 THR A O 1
ATOM 1994 N N . GLN A 1 249 ? 7.312 -17.406 -1.497 1 96.94 249 GLN A N 1
ATOM 1995 C CA . GLN A 1 249 ? 6.184 -18.297 -1.256 1 96.94 249 GLN A CA 1
ATOM 1996 C C . GLN A 1 249 ? 6.375 -19.094 0.031 1 96.94 249 GLN A C 1
ATOM 1998 O O . GLN A 1 249 ? 6.172 -20.312 0.05 1 96.94 249 GLN A O 1
ATOM 2003 N N . GLY A 1 250 ? 6.898 -18.422 1.021 1 96.81 250 GLY A N 1
ATOM 2004 C CA . GLY A 1 250 ? 7.012 -18.984 2.357 1 96.81 250 GLY A CA 1
ATOM 2005 C C . GLY A 1 250 ? 8.305 -19.75 2.584 1 96.81 250 GLY A C 1
ATOM 2006 O O . GLY A 1 250 ? 8.648 -20.078 3.721 1 96.81 250 GLY A O 1
ATOM 2007 N N . GLY A 1 251 ? 9.07 -20.016 1.561 1 96.12 251 GLY A N 1
ATOM 2008 C CA . GLY A 1 251 ? 10.258 -20.844 1.665 1 96.12 251 GLY A CA 1
ATOM 2009 C C . GLY A 1 251 ? 1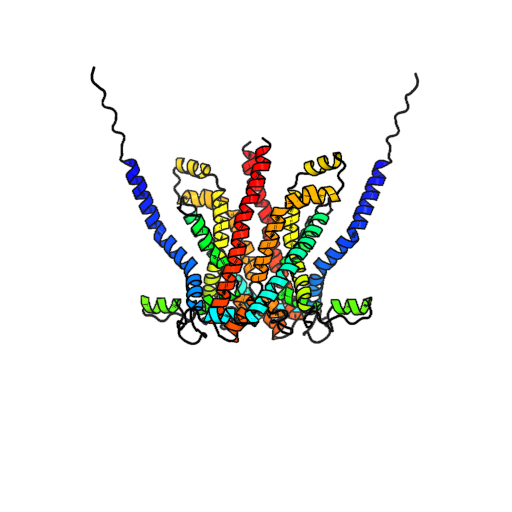1.508 -20.062 2.002 1 96.12 251 GLY A C 1
ATOM 2010 O O . GLY A 1 251 ? 11.477 -18.828 2.074 1 96.12 251 GLY A O 1
ATOM 2011 N N . PRO A 1 252 ? 12.617 -20.781 2.312 1 96.19 252 PRO A N 1
ATOM 2012 C CA . PRO A 1 252 ? 12.703 -22.234 2.451 1 96.19 252 PRO A CA 1
ATOM 2013 C C . PRO A 1 252 ? 12.219 -22.734 3.816 1 96.19 252 PRO A C 1
ATOM 2015 O O . PRO A 1 252 ? 12.406 -22.047 4.824 1 96.19 252 PRO A O 1
ATOM 2018 N N . ARG A 1 253 ? 11.594 -23.875 3.932 1 96.75 253 ARG A N 1
ATOM 2019 C CA . ARG A 1 253 ? 11.18 -24.516 5.172 1 96.75 253 ARG A CA 1
ATOM 2020 C C . ARG A 1 253 ? 10.344 -23.562 6.027 1 96.75 253 ARG A C 1
ATOM 2022 O O . ARG A 1 253 ? 10.586 -23.422 7.23 1 96.75 253 ARG A O 1
ATOM 2029 N N . ASN A 1 254 ? 9.531 -22.797 5.414 1 97.81 254 ASN A N 1
ATOM 2030 C CA . ASN A 1 254 ? 8.609 -21.875 6.062 1 97.81 254 ASN A CA 1
ATOM 2031 C C . ASN A 1 254 ? 9.352 -20.766 6.809 1 97.81 254 ASN A C 1
ATOM 2033 O O . ASN A 1 254 ? 8.789 -20.125 7.699 1 97.81 254 ASN A O 1
ATOM 2037 N N . ALA A 1 255 ? 10.625 -20.5 6.379 1 98.25 255 ALA A N 1
ATOM 2038 C CA . ALA A 1 255 ? 11.438 -19.484 7.035 1 98.25 255 ALA A CA 1
ATOM 2039 C C . ALA A 1 255 ? 10.984 -18.078 6.641 1 98.25 255 ALA A C 1
ATOM 2041 O O . ALA A 1 255 ? 11.359 -17.094 7.277 1 98.25 255 ALA A O 1
ATOM 2042 N N . SER A 1 256 ? 10.18 -18.016 5.59 1 98.38 256 SER A N 1
ATOM 2043 C CA . SER A 1 256 ? 9.625 -16.734 5.148 1 98.38 256 SER A CA 1
ATOM 2044 C C . SER A 1 256 ? 8.109 -16.828 4.977 1 98.38 256 SER A C 1
ATOM 2046 O O . SER A 1 256 ? 7.543 -16.172 4.094 1 98.38 256 SER A O 1
ATOM 2048 N N . LEU A 1 257 ? 7.508 -17.703 5.797 1 98.62 257 LEU A N 1
ATOM 2049 C CA . LEU A 1 257 ? 6.059 -17.844 5.766 1 98.62 257 LEU A CA 1
ATOM 2050 C C . LEU A 1 257 ? 5.387 -16.672 6.488 1 98.62 257 LEU A C 1
ATOM 2052 O O . LEU A 1 257 ? 5.117 -16.75 7.688 1 98.62 257 LEU A O 1
ATOM 2056 N N . PHE A 1 258 ? 5.086 -15.672 5.719 1 98.62 258 PHE A N 1
ATOM 2057 C CA . PHE A 1 258 ? 4.387 -14.523 6.281 1 98.62 258 PHE A CA 1
ATOM 2058 C C . PHE A 1 258 ? 2.916 -14.852 6.516 1 98.62 258 PHE A C 1
ATOM 2060 O O . PHE A 1 258 ? 2.334 -15.672 5.805 1 98.62 258 PHE A O 1
ATOM 2067 N N . ILE A 1 259 ? 2.301 -14.211 7.48 1 98.56 259 ILE A N 1
ATOM 2068 C CA . ILE A 1 259 ? 0.935 -14.492 7.91 1 98.56 259 ILE A CA 1
ATOM 2069 C C . ILE A 1 259 ? -0.032 -14.219 6.758 1 98.56 259 ILE A C 1
ATOM 2071 O O . ILE A 1 259 ? -1.015 -14.945 6.582 1 98.56 259 ILE A O 1
ATOM 2075 N N . THR A 1 260 ? 0.169 -13.211 5.914 1 98.19 260 THR A N 1
ATOM 2076 C CA . THR A 1 260 ? -0.718 -12.891 4.801 1 98.19 260 THR A CA 1
ATOM 2077 C C . THR A 1 260 ? -0.625 -13.953 3.713 1 98.19 260 THR A C 1
ATOM 2079 O O . THR A 1 260 ? -1.618 -14.266 3.051 1 98.19 260 THR A O 1
ATOM 2082 N N . TYR A 1 261 ? 0.582 -14.492 3.535 1 98.44 261 TYR A N 1
ATOM 2083 C CA . TYR A 1 261 ? 0.709 -15.578 2.568 1 98.44 261 TYR A CA 1
ATOM 2084 C C . TYR A 1 261 ? 0.049 -16.844 3.084 1 98.44 261 TYR A C 1
ATOM 2086 O O . TYR A 1 261 ? -0.564 -17.594 2.316 1 98.44 261 TYR A O 1
ATOM 2094 N N . TYR A 1 262 ? 0.236 -17.109 4.387 1 98.69 262 TYR A N 1
ATOM 2095 C CA . TYR A 1 262 ? -0.449 -18.25 4.992 1 98.69 262 TYR A CA 1
ATOM 2096 C C . TYR A 1 262 ? -1.96 -18.109 4.836 1 98.69 262 TYR A C 1
ATOM 2098 O O . TYR A 1 262 ? -2.641 -19.094 4.5 1 98.69 262 TYR A O 1
ATOM 2106 N N . LEU A 1 263 ? -2.457 -16.922 5.062 1 98.31 263 LEU A N 1
ATOM 2107 C CA . LEU A 1 263 ? -3.867 -16.641 4.84 1 98.31 263 LEU A CA 1
ATOM 2108 C C . LEU A 1 263 ? -4.262 -16.922 3.396 1 98.31 263 LEU A C 1
ATOM 2110 O O . LEU A 1 263 ? -5.289 -17.562 3.145 1 98.31 263 LEU A O 1
ATOM 2114 N N . TYR A 1 264 ? -3.465 -16.516 2.48 1 97.81 264 TYR A N 1
ATOM 2115 C CA . TYR A 1 264 ? -3.707 -16.75 1.061 1 97.81 264 TYR A CA 1
ATOM 2116 C C . TYR A 1 264 ? -3.748 -18.234 0.75 1 97.81 264 TYR A C 1
ATOM 2118 O O . TYR A 1 264 ? -4.629 -18.703 0.02 1 97.81 264 TYR A O 1
ATOM 2126 N N . GLN A 1 265 ? -2.797 -18.984 1.29 1 98.19 265 GLN A N 1
ATOM 2127 C CA . GLN A 1 265 ? -2.754 -20.422 1.072 1 98.19 265 GLN A CA 1
ATOM 2128 C C . GLN A 1 265 ? -4.043 -21.094 1.544 1 98.19 265 GLN A C 1
ATOM 2130 O O . GLN A 1 265 ? -4.637 -21.891 0.816 1 98.19 265 GLN A O 1
ATOM 2135 N N . LYS A 1 266 ? -4.461 -20.734 2.699 1 98 266 LYS A N 1
ATOM 2136 C CA . LYS A 1 266 ? -5.648 -21.344 3.281 1 98 266 LYS A CA 1
ATOM 2137 C C . LYS A 1 266 ? -6.906 -20.938 2.523 1 98 266 LYS A C 1
ATOM 2139 O O . LYS A 1 266 ? -7.809 -21.75 2.316 1 98 266 LYS A O 1
ATOM 2144 N N . ALA A 1 267 ? -6.934 -19.719 2.041 1 96.06 267 ALA A N 1
ATOM 2145 C CA . ALA A 1 267 ? -8.133 -19.203 1.397 1 96.06 267 ALA A CA 1
ATOM 2146 C C . ALA A 1 267 ? -8.203 -19.625 -0.065 1 96.06 267 ALA A C 1
ATOM 2148 O O . ALA A 1 267 ? -9.227 -20.156 -0.514 1 96.06 267 ALA A O 1
ATOM 2149 N N . PHE A 1 268 ? -7.109 -19.531 -0.808 1 94.25 268 PHE A N 1
ATOM 2150 C CA . PHE A 1 268 ? -7.223 -19.531 -2.262 1 94.25 268 PHE A CA 1
ATOM 2151 C C . PHE A 1 268 ? -6.453 -20.703 -2.861 1 94.25 268 PHE A C 1
ATOM 2153 O O . PHE A 1 268 ? -6.531 -20.953 -4.066 1 94.25 268 PHE A O 1
ATOM 2160 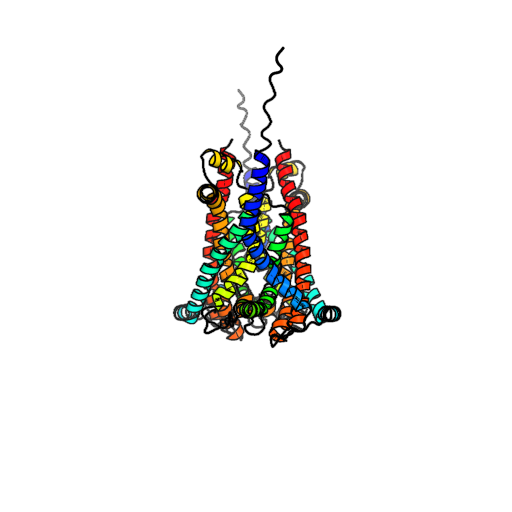N N . GLN A 1 269 ? -5.715 -21.375 -2.025 1 95 269 GLN A N 1
ATOM 2161 C CA . GLN A 1 269 ? -5.062 -22.594 -2.506 1 95 269 GLN A CA 1
ATOM 2162 C C . GLN A 1 269 ? -5.703 -23.828 -1.902 1 95 269 GLN A C 1
ATOM 2164 O O . GLN A 1 269 ? -5.914 -24.828 -2.598 1 95 269 GLN A O 1
ATOM 2169 N N . GLN A 1 270 ? -6.078 -23.734 -0.62 1 96.12 270 GLN A N 1
ATOM 2170 C CA . GLN A 1 270 ? -6.652 -24.891 0.064 1 96.12 270 GLN A CA 1
ATOM 2171 C C . GLN A 1 270 ? -8.156 -24.734 0.238 1 96.12 270 GLN A C 1
ATOM 2173 O O . GLN A 1 270 ? -8.836 -25.656 0.71 1 96.12 270 GLN A O 1
ATOM 2178 N N . PHE A 1 271 ? -8.664 -23.641 0.004 1 94.5 271 PHE A N 1
ATOM 2179 C CA . PHE A 1 271 ? -10.094 -23.328 -0.048 1 94.5 271 PHE A CA 1
ATOM 2180 C C . PHE A 1 271 ? -10.742 -23.562 1.311 1 94.5 271 PHE A C 1
ATOM 2182 O O . PHE A 1 271 ? -11.852 -24.094 1.392 1 94.5 271 PHE A O 1
ATOM 2189 N N . GLN A 1 272 ? -9.977 -23.266 2.311 1 96.12 272 GLN A N 1
ATOM 2190 C CA . GLN A 1 272 ? -10.508 -23.234 3.668 1 96.12 272 GLN A CA 1
ATOM 2191 C C . GLN A 1 272 ? -10.852 -21.797 4.082 1 96.12 272 GLN A C 1
ATOM 2193 O O . GLN A 1 272 ? -10.234 -21.25 5.004 1 96.12 272 GLN A O 1
ATOM 2198 N N . MET A 1 273 ? -11.922 -21.359 3.492 1 94.75 273 MET A N 1
ATOM 2199 C CA . MET A 1 273 ? -12.258 -19.953 3.602 1 94.75 273 MET A CA 1
ATOM 2200 C C . MET A 1 273 ? -12.688 -19.594 5.023 1 94.75 273 MET A C 1
ATOM 2202 O O . MET A 1 273 ? -12.43 -18.5 5.5 1 94.75 273 MET A O 1
ATOM 2206 N N . GLY A 1 274 ? -13.359 -20.484 5.656 1 96.5 274 GLY A N 1
ATOM 2207 C CA . GLY A 1 274 ? -13.727 -20.234 7.039 1 96.5 274 GLY A CA 1
ATOM 2208 C C . GLY A 1 274 ? -12.531 -20.047 7.949 1 96.5 274 GLY A C 1
ATOM 2209 O O . GLY A 1 274 ? -12.453 -19.047 8.664 1 96.5 274 GLY A O 1
ATOM 2210 N N . TYR A 1 275 ? -11.625 -20.984 7.867 1 97.88 275 TYR A N 1
ATOM 2211 C CA . TYR A 1 275 ? -10.414 -20.891 8.664 1 97.88 275 TYR A CA 1
ATOM 2212 C C . TYR A 1 275 ? -9.602 -19.672 8.273 1 97.88 275 TYR A C 1
ATOM 2214 O O . TYR A 1 275 ? -9.07 -18.969 9.141 1 97.88 275 TYR A O 1
ATOM 2222 N N . ALA A 1 276 ? -9.547 -19.422 6.98 1 98.12 276 ALA A N 1
ATOM 2223 C CA . ALA A 1 276 ? -8.828 -18.234 6.492 1 98.12 276 ALA A CA 1
ATOM 2224 C C . ALA A 1 276 ? -9.453 -16.953 7.031 1 98.12 276 ALA A C 1
ATOM 2226 O O . ALA A 1 276 ? -8.75 -15.984 7.32 1 98.12 276 ALA A O 1
ATOM 2227 N N . SER A 1 277 ? -10.766 -16.938 7.16 1 97.94 277 SER A N 1
ATOM 2228 C CA . SER A 1 277 ? -11.445 -15.766 7.707 1 97.94 277 SER A CA 1
ATOM 2229 C C . SER A 1 277 ? -11.102 -15.562 9.18 1 97.94 277 SER A C 1
ATOM 2231 O O . SER A 1 277 ? -10.984 -14.43 9.648 1 97.94 277 SER A O 1
ATOM 2233 N N . ALA A 1 278 ? -10.977 -16.625 9.867 1 98.31 278 ALA A N 1
ATOM 2234 C CA . ALA A 1 278 ? -10.531 -16.531 11.258 1 98.31 278 ALA A CA 1
ATOM 2235 C C . ALA A 1 278 ? -9.125 -15.953 11.336 1 98.31 278 ALA A C 1
ATOM 2237 O O . ALA A 1 278 ? -8.852 -15.094 12.18 1 98.31 278 ALA A O 1
ATOM 2238 N N . LEU A 1 279 ? -8.219 -16.422 10.453 1 98.5 279 LEU A N 1
ATOM 2239 C CA . LEU A 1 279 ? -6.875 -15.867 10.367 1 98.5 279 LEU A CA 1
ATOM 2240 C C . LEU A 1 279 ? -6.922 -14.367 10.086 1 98.5 279 LEU A C 1
ATOM 2242 O O . LEU A 1 279 ? -6.211 -13.594 10.727 1 98.5 279 LEU A O 1
ATOM 2246 N N . ALA A 1 280 ? -7.781 -14 9.18 1 98.19 280 ALA A N 1
ATOM 2247 C CA . ALA A 1 280 ? -7.922 -12.602 8.789 1 98.19 280 ALA A CA 1
ATOM 2248 C C . ALA A 1 280 ? -8.406 -11.75 9.953 1 98.19 280 ALA A C 1
ATOM 2250 O O . ALA A 1 280 ? -7.969 -10.609 10.125 1 98.19 280 ALA A O 1
ATOM 2251 N N . LEU A 1 281 ? -9.289 -12.273 10.75 1 97.56 281 LEU A N 1
ATOM 2252 C CA . LEU A 1 281 ? -9.82 -11.523 11.875 1 97.56 281 LEU A CA 1
ATOM 2253 C C . LEU A 1 281 ? -8.758 -11.336 12.953 1 97.56 281 LEU A C 1
ATOM 2255 O O . LEU A 1 281 ? -8.68 -10.273 13.578 1 97.56 281 LEU A O 1
ATOM 2259 N N . VAL A 1 282 ? -8.016 -12.352 13.148 1 97.56 282 VAL A N 1
ATOM 2260 C CA . VAL A 1 282 ? -6.926 -12.227 14.102 1 97.56 282 VAL A CA 1
ATOM 2261 C C . VAL A 1 282 ? -5.945 -11.148 13.633 1 97.56 282 VAL A C 1
ATOM 2263 O O . VAL A 1 282 ? -5.516 -10.305 14.422 1 97.56 282 VAL A O 1
ATOM 2266 N N . LEU A 1 283 ? -5.602 -11.234 12.375 1 97.31 283 LEU A N 1
ATOM 2267 C CA . LEU A 1 283 ? -4.719 -10.227 11.797 1 97.31 283 LEU A CA 1
ATOM 2268 C C . LEU A 1 283 ? -5.332 -8.836 11.914 1 97.31 283 LEU A C 1
ATOM 2270 O O . LEU A 1 283 ? -4.633 -7.867 12.219 1 97.31 283 LEU A O 1
ATOM 2274 N N . PHE A 1 284 ? -6.609 -8.773 11.688 1 96.81 284 PHE A N 1
ATOM 2275 C CA . PHE A 1 284 ? -7.336 -7.512 11.82 1 96.81 284 PHE A CA 1
ATOM 2276 C C . PHE A 1 284 ? -7.188 -6.953 13.234 1 96.81 284 PHE A C 1
ATOM 2278 O O . PHE A 1 284 ? -6.914 -5.762 13.406 1 96.81 284 PHE A O 1
ATOM 2285 N N . VAL A 1 285 ? -7.363 -7.734 14.203 1 96.56 285 VAL A N 1
ATOM 2286 C CA . VAL A 1 285 ? -7.285 -7.309 15.602 1 96.56 285 VAL A CA 1
ATOM 2287 C C . VAL A 1 285 ? -5.871 -6.824 15.914 1 96.56 285 VAL A C 1
ATOM 2289 O O . VAL A 1 285 ? -5.691 -5.773 16.531 1 96.56 285 VAL A O 1
ATOM 2292 N N . VAL A 1 286 ? -4.859 -7.527 15.445 1 97.12 286 VAL A N 1
ATOM 2293 C CA . VAL A 1 286 ? -3.469 -7.152 15.672 1 97.12 286 VAL A CA 1
ATOM 2294 C C . VAL A 1 286 ? -3.189 -5.789 15.047 1 97.12 286 VAL A C 1
ATOM 2296 O O . VAL A 1 286 ? -2.662 -4.891 15.703 1 97.12 286 VAL A O 1
ATOM 2299 N N . ILE A 1 287 ? -3.605 -5.574 13.797 1 96.75 287 ILE A N 1
ATOM 2300 C CA . ILE A 1 287 ? -3.352 -4.328 13.078 1 96.75 287 ILE A CA 1
ATOM 2301 C C . ILE A 1 287 ? -4.164 -3.197 13.703 1 96.75 287 ILE A C 1
ATOM 2303 O O . ILE A 1 287 ? -3.689 -2.064 13.805 1 96.75 287 ILE A O 1
ATOM 2307 N N . MET A 1 288 ? -5.355 -3.57 14.18 1 94.38 288 MET A N 1
ATOM 2308 C CA . MET A 1 288 ? -6.203 -2.564 14.812 1 94.38 288 MET A CA 1
ATOM 2309 C C . MET A 1 288 ? -5.574 -2.062 16.109 1 94.38 288 MET A C 1
ATOM 2311 O O . MET A 1 288 ? -5.586 -0.862 16.391 1 94.38 288 MET A O 1
ATOM 2315 N N . VAL A 1 289 ? -5.059 -2.93 16.875 1 95 289 VAL A N 1
ATOM 2316 C CA . VAL A 1 289 ? -4.398 -2.551 18.125 1 95 289 VAL A CA 1
ATOM 2317 C C . VAL A 1 289 ? -3.223 -1.626 17.828 1 95 289 VAL A C 1
ATOM 2319 O O . VAL A 1 289 ? -3.064 -0.583 18.453 1 95 289 VAL A O 1
ATOM 2322 N N . LEU A 1 290 ? -2.445 -1.957 16.781 1 94.31 290 LEU A N 1
ATOM 2323 C CA . LEU A 1 290 ? -1.325 -1.108 16.391 1 94.31 290 LEU A CA 1
ATOM 2324 C C . LEU A 1 290 ? -1.818 0.247 15.891 1 94.31 290 LEU A C 1
ATOM 2326 O O . LEU A 1 290 ? -1.223 1.28 16.203 1 94.31 290 LEU A O 1
ATOM 2330 N N . THR A 1 291 ? -2.912 0.183 15.219 1 90.19 291 THR A N 1
ATOM 2331 C CA . THR A 1 291 ? -3.482 1.41 14.672 1 90.19 291 THR A CA 1
ATOM 2332 C C . THR A 1 291 ? -3.961 2.326 15.797 1 90.19 291 THR A C 1
ATOM 2334 O O . THR A 1 291 ? -3.723 3.535 15.758 1 90.19 291 THR A O 1
ATOM 2337 N N . VAL A 1 292 ? -4.594 1.783 16.781 1 89.25 292 VAL A N 1
ATOM 2338 C CA . VAL A 1 292 ? -5.078 2.555 17.922 1 89.25 292 VAL A CA 1
ATOM 2339 C C . VAL A 1 292 ? -3.898 3.168 18.672 1 89.25 292 VAL A C 1
ATOM 2341 O O . VAL A 1 292 ? -3.973 4.309 19.141 1 89.25 292 VAL A O 1
ATOM 2344 N N . VAL A 1 293 ? -2.832 2.436 18.719 1 89.44 293 VAL A N 1
ATOM 2345 C CA . VAL A 1 293 ? -1.628 2.943 19.359 1 89.44 293 VAL A CA 1
ATOM 2346 C C . VAL A 1 293 ? -1.113 4.168 18.609 1 89.44 293 VAL A C 1
ATOM 2348 O O . VAL A 1 293 ? -0.734 5.168 19.234 1 89.44 293 VAL A O 1
ATOM 2351 N N . VAL A 1 294 ? -1.159 4.152 17.344 1 84.88 294 VAL A N 1
ATOM 2352 C CA . VAL A 1 294 ? -0.718 5.273 16.516 1 84.88 294 VAL A CA 1
ATOM 2353 C C . VAL A 1 294 ? -1.604 6.488 16.781 1 84.88 294 VAL A C 1
ATOM 2355 O O . VAL A 1 294 ? -1.103 7.598 17 1 84.88 294 VAL A O 1
ATOM 2358 N N . PHE A 1 295 ? -2.873 6.324 16.859 1 77.25 295 PHE A N 1
ATOM 2359 C CA . PHE A 1 295 ? -3.822 7.422 17 1 77.25 295 PHE A CA 1
ATOM 2360 C C . PHE A 1 295 ? -3.732 8.031 18.391 1 77.25 295 PHE A C 1
ATOM 2362 O O . PHE A 1 295 ? -3.863 9.242 18.562 1 77.25 295 PHE A O 1
ATOM 2369 N N . ARG A 1 296 ? -3.508 7.234 19.359 1 81.25 296 ARG A N 1
ATOM 2370 C CA . ARG A 1 296 ? -3.449 7.719 20.734 1 81.25 296 ARG A CA 1
ATOM 2371 C C . ARG A 1 296 ? -2.156 8.484 20.984 1 81.25 296 ARG A C 1
ATOM 2373 O O . ARG A 1 296 ? -2.143 9.453 21.75 1 81.25 296 ARG A O 1
ATOM 2380 N N . TRP A 1 297 ? -1.134 8.062 20.328 1 75.88 297 TRP A N 1
ATOM 2381 C CA . TRP A 1 297 ? 0.164 8.703 20.531 1 75.88 297 TRP A CA 1
ATOM 2382 C C . TRP A 1 297 ? 0.304 9.945 19.656 1 75.88 297 TRP A C 1
ATOM 2384 O O . TRP A 1 297 ? 0.991 10.898 20.031 1 75.88 297 TRP A O 1
ATOM 2394 N N . SER A 1 298 ? -0.23 9.969 18.422 1 63.97 298 SER A N 1
ATOM 2395 C CA . SER A 1 298 ? -0.166 11.133 17.547 1 63.97 298 SER A CA 1
ATOM 2396 C C . SER A 1 298 ? -0.828 12.344 18.188 1 63.97 298 SER A C 1
ATOM 2398 O O . SER A 1 298 ? -0.375 13.477 18 1 63.97 298 SER A O 1
ATOM 2400 N N . ARG A 1 299 ? -1.931 12.18 18.875 1 55.06 299 ARG A N 1
ATOM 2401 C CA . ARG A 1 299 ? -2.553 13.281 19.609 1 55.06 299 ARG A CA 1
ATOM 2402 C C . ARG A 1 299 ? -1.599 13.852 20.656 1 55.06 299 ARG A C 1
ATOM 2404 O O . ARG A 1 299 ? -1.631 15.055 20.938 1 55.06 299 ARG A O 1
ATOM 2411 N N . ALA A 1 300 ? -0.855 13.039 21.094 1 46.94 300 ALA A N 1
ATOM 2412 C CA . ALA A 1 300 ? 0.078 13.477 22.125 1 46.94 300 ALA A CA 1
ATOM 2413 C C . ALA A 1 300 ? 1.151 14.391 21.547 1 46.94 300 ALA A C 1
ATOM 2415 O O . ALA A 1 300 ? 1.668 15.273 22.234 1 46.94 300 ALA A O 1
ATOM 2416 N N . TRP A 1 301 ? 1.417 14.188 20.219 1 49.19 301 TRP A N 1
ATOM 2417 C CA . TRP A 1 301 ? 2.535 14.945 19.656 1 49.19 301 TRP A CA 1
ATOM 2418 C C . TRP A 1 301 ? 2.049 16.234 19 1 49.19 301 TRP A C 1
ATOM 2420 O O . TRP A 1 301 ? 2.762 17.234 19 1 49.19 301 TRP A O 1
ATOM 2430 N N . VAL A 1 302 ? 0.82 16.281 18.391 1 46.34 302 VAL A N 1
ATOM 2431 C CA . VAL A 1 302 ? 0.309 17.547 17.875 1 46.34 302 VAL A CA 1
ATOM 2432 C C . VAL A 1 302 ? 0.152 18.547 19.016 1 46.34 302 VAL A C 1
ATOM 2434 O O . VAL A 1 302 ? 0.405 19.75 18.844 1 46.34 302 VAL A O 1
ATOM 2437 N N . TYR A 1 303 ? -0.165 18.094 20.094 1 41.72 303 TYR A N 1
ATOM 2438 C CA . TYR A 1 303 ? -0.301 19.031 21.203 1 41.72 303 TYR A CA 1
ATOM 2439 C C . TYR A 1 303 ? 1.058 19.562 21.641 1 41.72 303 TYR A C 1
ATOM 2441 O O . TYR A 1 303 ? 1.172 20.719 22.047 1 41.72 303 TYR A O 1
ATOM 2449 N N . TYR A 1 304 ? 2.027 18.781 21.484 1 40.81 304 TYR A N 1
ATOM 2450 C CA . TYR A 1 304 ? 3.305 19.328 21.938 1 40.81 304 TYR A CA 1
ATOM 2451 C C . TYR A 1 304 ? 3.771 20.453 21.031 1 40.81 304 TYR A C 1
ATOM 2453 O O . TYR A 1 304 ? 4.41 21.406 21.5 1 40.81 304 TYR A O 1
ATOM 2461 N N . GLU A 1 305 ? 3.41 20.375 19.797 1 43.19 305 GLU A N 1
ATOM 2462 C CA . GLU A 1 305 ? 3.803 21.469 18.922 1 43.19 305 GLU A CA 1
ATOM 2463 C C . GLU A 1 305 ? 2.988 22.734 19.219 1 43.19 305 GLU A C 1
ATOM 2465 O O . GLU A 1 305 ? 3.52 23.844 19.188 1 43.19 305 GLU A O 1
ATOM 2470 N N . SER A 1 306 ? 1.732 22.578 19.422 1 42.53 306 SER A N 1
ATOM 2471 C CA . SER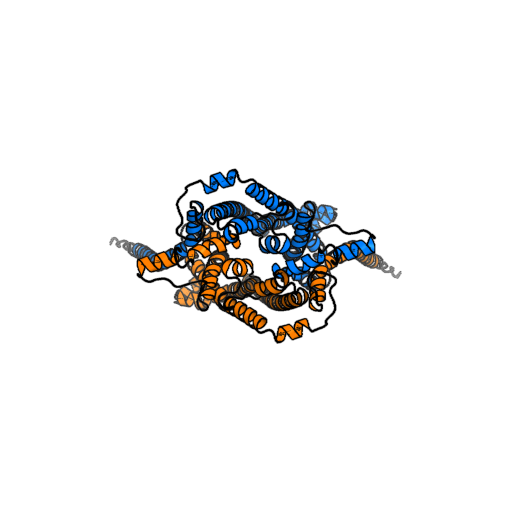 A 1 306 ? 0.93 23.75 19.719 1 42.53 306 SER A CA 1
ATOM 2472 C C . SER A 1 306 ? 1.338 24.375 21.062 1 42.53 306 SER A C 1
ATOM 2474 O O . SER A 1 306 ? 1.31 25.594 21.219 1 42.53 306 SER A O 1
ATOM 2476 N N . GLU A 1 307 ? 1.601 23.609 22.031 1 41.78 307 GLU A N 1
ATOM 2477 C CA . GLU A 1 307 ? 1.985 24.172 23.328 1 41.78 307 GLU A CA 1
ATOM 2478 C C . GLU A 1 307 ? 3.365 24.812 23.25 1 41.78 307 GLU A C 1
ATOM 2480 O O . GLU A 1 307 ? 3.627 25.812 23.938 1 41.78 307 GLU A O 1
ATOM 2485 N N . VAL A 1 308 ? 4.246 24.266 22.5 1 40.12 308 VAL A N 1
ATOM 2486 C CA . VAL A 1 308 ? 5.586 24.844 22.438 1 40.12 308 VAL A CA 1
ATOM 2487 C C . VAL A 1 308 ? 5.555 26.125 21.625 1 40.12 308 VAL A C 1
ATOM 2489 O O . VAL A 1 308 ? 6.332 27.047 21.875 1 40.12 308 VAL A O 1
ATOM 2492 N N . VAL A 1 309 ? 4.738 26.156 20.578 1 41.75 309 VAL A N 1
ATOM 2493 C CA . VAL A 1 309 ? 4.645 27.406 19.844 1 41.75 309 VAL A CA 1
ATOM 2494 C C . VAL A 1 309 ? 3.787 28.406 20.641 1 41.75 309 VAL A C 1
ATOM 2496 O O . VAL A 1 309 ? 4.043 29.609 20.609 1 41.75 309 VAL A O 1
ATOM 2499 N N . GLY A 1 310 ? 2.752 27.875 21.25 1 39.47 310 GLY A N 1
ATOM 2500 C CA . GLY A 1 310 ? 1.899 28.781 22 1 39.47 310 GLY A CA 1
ATOM 2501 C C . GLY A 1 310 ? 2.547 29.312 23.266 1 39.47 310 GLY A C 1
ATOM 2502 O O . GLY A 1 310 ? 2.006 30.203 23.922 1 39.47 310 GLY A O 1
ATOM 2503 N N . GLY A 1 311 ? 3.426 28.531 23.797 1 36.75 311 GLY A N 1
ATOM 2504 C CA . GLY A 1 311 ? 3.969 29.047 25.047 1 36.75 311 GLY A CA 1
ATOM 2505 C C . GLY A 1 311 ? 4.906 30.219 24.844 1 36.75 311 GLY A C 1
ATOM 2506 O O . GLY A 1 311 ? 5.469 30.734 25.812 1 36.75 311 GLY A O 1
ATOM 2507 N N . GLY A 1 312 ? 5.387 30.453 23.594 1 31.5 312 GLY A N 1
ATOM 2508 C CA . GLY A 1 312 ? 6.266 31.609 23.562 1 31.5 312 GLY A CA 1
ATOM 2509 C C . GLY A 1 312 ? 5.512 32.938 23.578 1 31.5 312 GLY A C 1
ATOM 2510 O O . GLY A 1 312 ? 6.117 34 23.469 1 31.5 312 GLY A O 1
ATOM 2511 N N . ASN A 1 313 ? 4.152 33.031 23.281 1 26.5 313 ASN A N 1
ATOM 2512 C CA . ASN A 1 313 ? 3.709 34.406 23.609 1 26.5 313 ASN A CA 1
ATOM 2513 C C . ASN A 1 313 ? 3.369 34.531 25.078 1 26.5 313 ASN A C 1
ATOM 2515 O O . ASN A 1 313 ? 2.791 33.625 25.672 1 26.5 313 ASN A O 1
ATOM 2519 N N . MET B 1 1 ? 52.281 63 13.633 1 33.12 1 MET B N 1
ATOM 2520 C CA . MET B 1 1 ? 51.125 62.531 12.859 1 33.12 1 MET B CA 1
ATOM 2521 C C . MET B 1 1 ? 51.281 61.062 12.477 1 33.12 1 MET B C 1
ATOM 2523 O O . MET B 1 1 ? 51.625 60.75 11.336 1 33.12 1 MET B O 1
ATOM 2527 N N . THR B 1 2 ? 51.781 60.156 13.344 1 38.25 2 THR B N 1
ATOM 2528 C CA . THR B 1 2 ? 52.156 58.75 13.133 1 38.25 2 THR B CA 1
ATOM 2529 C C . THR B 1 2 ? 50.906 57.906 12.828 1 38.25 2 THR B C 1
ATOM 2531 O O . THR B 1 2 ? 49.938 57.906 13.586 1 38.25 2 THR B O 1
ATOM 2534 N N . ALA B 1 3 ? 50.719 57.562 11.516 1 47.75 3 ALA B N 1
ATOM 2535 C CA . ALA B 1 3 ? 49.688 56.719 10.906 1 47.75 3 ALA B CA 1
ATOM 2536 C C . ALA B 1 3 ? 49.625 55.375 11.609 1 47.75 3 ALA B C 1
ATOM 2538 O O . ALA B 1 3 ? 50.594 54.625 11.648 1 47.75 3 ALA B O 1
ATOM 2539 N N . THR B 1 4 ? 48.719 55.188 12.617 1 45.06 4 THR B N 1
ATOM 2540 C CA . THR B 1 4 ? 48.406 53.938 13.305 1 45.06 4 THR B CA 1
ATOM 2541 C C . THR B 1 4 ? 47.938 52.875 12.305 1 45.06 4 THR B C 1
ATOM 2543 O O . THR B 1 4 ? 47 53.094 11.539 1 45.06 4 THR B O 1
ATOM 2546 N N . ALA B 1 5 ? 48.938 51.969 11.883 1 49.25 5 ALA B N 1
ATOM 2547 C CA . ALA B 1 5 ? 48.781 50.844 10.977 1 49.25 5 ALA B CA 1
ATOM 2548 C C . ALA B 1 5 ? 47.5 50.062 11.297 1 49.25 5 ALA B C 1
ATOM 2550 O O . ALA B 1 5 ? 47.188 49.781 12.461 1 49.25 5 ALA B O 1
ATOM 2551 N N . ALA B 1 6 ? 46.562 50.094 10.398 1 51.81 6 ALA B N 1
ATOM 2552 C CA . ALA B 1 6 ? 45.312 49.344 10.406 1 51.81 6 ALA B CA 1
ATOM 2553 C C . ALA B 1 6 ? 45.531 47.875 10.648 1 51.81 6 ALA B C 1
ATOM 2555 O O . ALA B 1 6 ? 46.469 47.281 10.109 1 51.81 6 ALA B O 1
ATOM 2556 N N . PRO B 1 7 ? 44.969 47.188 11.742 1 47.28 7 PRO B N 1
ATOM 2557 C CA . PRO B 1 7 ? 45.156 45.75 12.039 1 47.28 7 PRO B CA 1
ATOM 2558 C C . PRO B 1 7 ? 44.844 44.875 10.828 1 47.28 7 PRO B C 1
ATOM 2560 O O . PRO B 1 7 ? 44 45.219 10.008 1 47.28 7 PRO B O 1
ATOM 2563 N N . ARG B 1 8 ? 45.812 44.156 10.312 1 42.59 8 ARG B N 1
ATOM 2564 C CA . ARG B 1 8 ? 45.719 43.156 9.266 1 42.59 8 ARG B CA 1
ATOM 2565 C C . ARG B 1 8 ? 44.5 42.219 9.492 1 42.59 8 ARG B C 1
ATOM 2567 O O . ARG B 1 8 ? 44.375 41.625 10.562 1 42.59 8 ARG B O 1
ATOM 2574 N N . ARG B 1 9 ? 43.469 42.469 8.789 1 44.19 9 ARG B N 1
ATOM 2575 C CA . ARG B 1 9 ? 42.312 41.562 8.711 1 44.19 9 ARG B CA 1
ATOM 2576 C C . ARG B 1 9 ? 42.781 40.125 8.5 1 44.19 9 ARG B C 1
ATOM 2578 O O . ARG B 1 9 ? 43.531 39.812 7.566 1 44.19 9 ARG B O 1
ATOM 2585 N N . SER B 1 10 ? 42.906 39.25 9.523 1 41.69 10 SER B N 1
ATOM 2586 C CA . SER B 1 10 ? 43.25 37.812 9.547 1 41.69 10 SER B CA 1
ATOM 2587 C C . SER B 1 10 ? 42.531 37.094 8.422 1 41.69 10 SER B C 1
ATOM 2589 O O . SER B 1 10 ? 41.312 37.031 8.359 1 41.69 10 SER B O 1
ATOM 2591 N N . GLN B 1 11 ? 43 37.156 7.195 1 43.72 11 GLN B N 1
ATOM 2592 C CA . GLN B 1 11 ? 42.656 36.312 6.062 1 43.72 11 GLN B CA 1
ATOM 2593 C C . GLN B 1 11 ? 42.562 34.844 6.492 1 43.72 11 GLN B C 1
ATOM 2595 O O . GLN B 1 11 ? 42.438 33.938 5.648 1 43.72 11 GLN B O 1
ATOM 2600 N N . PHE B 1 12 ? 43.031 34.438 7.621 1 42.62 12 PHE B N 1
ATOM 2601 C CA . PHE B 1 12 ? 43.312 33.062 7.988 1 42.62 12 PHE B CA 1
ATOM 2602 C C . PHE B 1 12 ? 42 32.25 7.965 1 42.62 12 PHE B C 1
ATOM 2604 O O . PHE B 1 12 ? 42.062 31.016 7.828 1 42.62 12 PHE B O 1
ATOM 2611 N N . LYS B 1 13 ? 40.906 32.781 8.578 1 49.56 13 LYS B N 1
ATOM 2612 C CA . LYS B 1 13 ? 39.875 31.906 9.109 1 49.56 13 LYS B CA 1
ATOM 2613 C C . LYS B 1 13 ? 39 31.328 7.984 1 49.56 13 LYS B C 1
ATOM 2615 O O . LYS B 1 13 ? 38.188 30.422 8.211 1 49.56 13 LYS B O 1
ATOM 2620 N N . LEU B 1 14 ? 39.094 31.891 6.809 1 52.03 14 LEU B N 1
ATOM 2621 C CA . LEU B 1 14 ? 38.188 31.375 5.766 1 52.03 14 LEU B CA 1
ATOM 2622 C C . LEU B 1 14 ? 38.688 30.047 5.219 1 52.03 14 LEU B C 1
ATOM 2624 O O . LEU B 1 14 ? 37.906 29.188 4.836 1 52.03 14 LEU B O 1
ATOM 2628 N N . SER B 1 15 ? 40.031 29.922 5.027 1 54.09 15 SER B N 1
ATOM 2629 C CA . SER B 1 15 ? 40.594 28.719 4.438 1 54.09 15 SER B CA 1
ATOM 2630 C C . SER B 1 15 ? 40.344 27.5 5.32 1 54.09 15 SER B C 1
ATOM 2632 O O . SER B 1 15 ? 40.094 26.406 4.816 1 54.09 15 SER B O 1
ATOM 2634 N N . THR B 1 16 ? 40.344 27.688 6.594 1 54.03 16 THR B N 1
ATOM 2635 C CA . THR B 1 16 ? 40.125 26.594 7.527 1 54.03 16 THR B CA 1
ATOM 2636 C C . THR B 1 16 ? 38.688 26.109 7.469 1 54.03 16 THR B C 1
ATOM 2638 O O . THR B 1 16 ? 38.406 24.922 7.594 1 54.03 16 THR B O 1
ATOM 2641 N N . PHE B 1 17 ? 37.812 27.062 7.23 1 55.69 17 PHE B N 1
ATOM 2642 C CA . PHE B 1 17 ? 36.406 26.688 7.145 1 55.69 17 PHE B CA 1
ATOM 2643 C C . PHE B 1 17 ? 36.125 25.859 5.898 1 55.69 17 PHE B C 1
ATOM 2645 O O . PHE B 1 17 ? 35.375 24.906 5.938 1 55.69 17 PHE B O 1
ATOM 2652 N N . ARG B 1 18 ? 36.844 26.359 4.84 1 56.06 18 ARG B N 1
ATOM 2653 C CA . ARG B 1 18 ? 36.688 25.594 3.607 1 56.06 18 ARG B CA 1
ATOM 2654 C C . ARG B 1 18 ? 37.312 24.203 3.74 1 56.06 18 ARG B C 1
ATOM 2656 O O . ARG B 1 18 ? 36.781 23.234 3.215 1 56.06 18 ARG B O 1
ATOM 2663 N N . GLN B 1 19 ? 38.438 24.172 4.258 1 55.56 19 GLN B N 1
ATOM 2664 C CA . GLN B 1 19 ? 39.094 22.891 4.461 1 55.56 19 GLN B CA 1
ATOM 2665 C C . GLN B 1 19 ? 38.312 22 5.418 1 55.56 19 GLN B C 1
ATOM 2667 O O . GLN B 1 19 ? 38.188 20.797 5.211 1 55.56 19 GLN B O 1
ATOM 2672 N N . GLU B 1 20 ? 37.75 22.531 6.387 1 56.69 20 GLU B N 1
ATOM 2673 C CA . GLU B 1 20 ? 36.906 21.781 7.32 1 56.69 20 GLU B CA 1
ATOM 2674 C C . GLU B 1 20 ? 35.625 21.297 6.641 1 56.69 20 GLU B C 1
ATOM 2676 O O . GLU B 1 20 ? 35.156 20.172 6.887 1 56.69 20 GLU B O 1
ATOM 2681 N N . ALA B 1 21 ? 35.188 22.156 5.797 1 59.22 21 ALA B N 1
ATOM 2682 C CA . ALA B 1 21 ? 34.031 21.75 5.023 1 59.22 21 ALA B CA 1
ATOM 2683 C C . ALA B 1 21 ? 34.375 20.609 4.082 1 59.22 21 ALA B C 1
ATOM 2685 O O . ALA B 1 21 ? 33.594 19.656 3.926 1 59.22 21 ALA B O 1
ATOM 2686 N N . LEU B 1 22 ? 35.5 20.766 3.492 1 59.09 22 LEU B N 1
ATOM 2687 C CA . LEU B 1 22 ? 35.938 19.703 2.592 1 59.09 22 LEU B CA 1
ATOM 2688 C C . LEU B 1 22 ? 36.156 18.406 3.352 1 59.09 22 LEU B C 1
ATOM 2690 O O . LEU B 1 22 ? 35.812 17.328 2.85 1 59.09 22 LEU B O 1
ATOM 2694 N N . TYR B 1 23 ? 36.688 18.469 4.527 1 57.72 23 TYR B N 1
ATOM 2695 C CA . TYR B 1 23 ? 36.875 17.266 5.348 1 57.72 23 TYR B CA 1
ATOM 2696 C C . TYR B 1 23 ? 35.5 16.703 5.773 1 57.72 23 TYR B C 1
ATOM 2698 O O . TYR B 1 23 ? 35.344 15.484 5.809 1 57.72 23 TYR B O 1
ATOM 2706 N N . GLY B 1 24 ? 34.625 17.609 6.098 1 59.38 24 GLY B N 1
ATOM 2707 C CA . GLY B 1 24 ? 33.281 17.156 6.414 1 59.38 24 GLY B CA 1
ATOM 2708 C C . GLY B 1 24 ? 32.625 16.422 5.262 1 59.38 24 GLY B C 1
ATOM 2709 O O . GLY B 1 24 ? 32.031 15.352 5.453 1 59.38 24 GLY B O 1
ATOM 2710 N N . TYR B 1 25 ? 32.938 16.984 4.113 1 62.59 25 TYR B N 1
ATOM 2711 C CA . TYR B 1 25 ? 32.344 16.359 2.93 1 62.59 25 TYR B CA 1
ATOM 2712 C C . TYR B 1 25 ? 33.031 15.016 2.652 1 62.59 25 TYR B C 1
ATOM 2714 O O . TYR B 1 25 ? 32.375 14.047 2.266 1 62.59 25 TYR B O 1
ATOM 2722 N N . LEU B 1 26 ? 34.281 15.008 2.797 1 62.62 26 LEU B N 1
ATOM 2723 C CA . LEU B 1 26 ? 35.031 13.773 2.541 1 62.62 26 LEU B CA 1
ATOM 2724 C C . LEU B 1 26 ? 34.625 12.695 3.539 1 62.62 26 LEU B C 1
ATOM 2726 O O . LEU B 1 26 ? 34.531 11.516 3.18 1 62.62 26 LEU B O 1
ATOM 2730 N N . PHE B 1 27 ? 34.438 13.125 4.75 1 62.09 27 PHE B N 1
ATOM 2731 C CA . PHE B 1 27 ? 34.062 12.164 5.781 1 62.09 27 PHE B CA 1
ATOM 2732 C C . PHE B 1 27 ? 32.625 11.648 5.547 1 62.09 27 PHE B C 1
ATOM 2734 O O . PHE B 1 27 ? 32.344 10.484 5.816 1 62.09 27 PHE B O 1
ATOM 2741 N N . ILE B 1 28 ? 31.891 12.477 4.91 1 67.56 28 ILE B N 1
ATOM 2742 C CA . ILE B 1 28 ? 30.5 12.102 4.703 1 67.56 28 ILE B CA 1
ATOM 2743 C C . ILE B 1 28 ? 30.344 11.414 3.352 1 67.56 28 ILE B C 1
ATOM 2745 O O . ILE B 1 28 ? 29.406 10.641 3.15 1 67.56 28 ILE B O 1
ATOM 2749 N N . SER B 1 29 ? 31.422 11.508 2.576 1 73.56 29 SER B N 1
ATOM 2750 C CA . SER B 1 29 ? 31.297 11.086 1.184 1 73.56 29 SER B CA 1
ATOM 2751 C C . SER B 1 29 ? 31.109 9.578 1.074 1 73.56 29 SER B C 1
ATOM 2753 O O . SER B 1 29 ? 30.281 9.109 0.288 1 73.56 29 SER B O 1
ATOM 2755 N N . PRO B 1 30 ? 31.797 8.75 1.89 1 71.62 30 PRO B N 1
ATOM 2756 C CA . PRO B 1 30 ? 31.562 7.316 1.734 1 71.62 30 PRO B CA 1
ATOM 2757 C C . PRO B 1 30 ? 30.109 6.922 2.014 1 71.62 30 PRO B C 1
ATOM 2759 O O . PRO B 1 30 ? 29.562 6.031 1.351 1 71.62 30 PRO B O 1
ATOM 2762 N N . TRP B 1 31 ? 29.609 7.598 2.871 1 72.12 31 TRP B N 1
ATOM 2763 C CA . TRP B 1 31 ? 28.234 7.297 3.25 1 72.12 31 TRP B CA 1
ATOM 2764 C C . TRP B 1 31 ? 27.25 7.766 2.176 1 72.12 31 TRP B C 1
ATOM 2766 O O . TRP B 1 31 ? 26.297 7.059 1.842 1 72.12 31 TRP B O 1
ATOM 2776 N N . VAL B 1 32 ? 27.609 8.891 1.621 1 74.5 32 VAL B N 1
ATOM 2777 C CA . VAL B 1 32 ? 26.75 9.445 0.578 1 74.5 32 VAL B CA 1
ATOM 2778 C C . VAL B 1 32 ? 26.828 8.562 -0.67 1 74.5 32 VAL B C 1
ATOM 2780 O O . VAL B 1 32 ? 25.797 8.273 -1.29 1 74.5 32 VAL B O 1
ATOM 2783 N N . ILE B 1 33 ? 28 8.141 -0.934 1 76.88 33 ILE B N 1
ATOM 2784 C CA . ILE B 1 33 ? 28.188 7.289 -2.102 1 76.88 33 ILE B CA 1
ATOM 2785 C C . ILE B 1 33 ? 27.516 5.941 -1.87 1 76.88 33 ILE B C 1
ATOM 2787 O O . ILE B 1 33 ? 26.812 5.43 -2.748 1 76.88 33 ILE B O 1
ATOM 2791 N N . GLY B 1 34 ? 27.75 5.402 -0.732 1 76.94 34 GLY B N 1
ATOM 2792 C CA . GLY B 1 34 ? 27.125 4.141 -0.397 1 76.94 34 GLY B CA 1
ATOM 2793 C C . GLY B 1 34 ? 25.609 4.199 -0.448 1 76.94 34 GLY B C 1
ATOM 2794 O O . GLY B 1 34 ? 24.953 3.311 -1.012 1 76.94 34 GLY B O 1
ATOM 2795 N N . PHE B 1 35 ? 25.172 5.277 -0.049 1 77.5 35 PHE B N 1
ATOM 2796 C CA . PHE B 1 35 ? 23.719 5.449 -0.025 1 77.5 35 PHE B CA 1
ATOM 2797 C C . PHE B 1 35 ? 23.172 5.672 -1.432 1 77.5 35 PHE B C 1
ATOM 2799 O O . PHE B 1 35 ? 22.078 5.203 -1.763 1 77.5 35 PHE B O 1
ATOM 2806 N N . THR B 1 36 ? 23.984 6.348 -2.164 1 81 36 THR B N 1
ATOM 2807 C CA . THR B 1 36 ? 23.562 6.605 -3.535 1 81 36 THR B CA 1
ATOM 2808 C C . THR B 1 36 ? 23.531 5.309 -4.344 1 81 36 THR B C 1
ATOM 2810 O O . THR B 1 36 ? 22.594 5.066 -5.105 1 81 36 THR B O 1
ATOM 2813 N N . ILE B 1 37 ? 24.516 4.5 -4.117 1 82.62 37 ILE B N 1
ATOM 2814 C CA . ILE B 1 37 ? 24.562 3.209 -4.801 1 82.62 37 ILE B CA 1
ATOM 2815 C C . ILE B 1 37 ? 23.406 2.328 -4.324 1 82.62 37 ILE B C 1
ATOM 2817 O O . ILE B 1 37 ? 22.766 1.646 -5.125 1 82.62 37 ILE B O 1
ATOM 2821 N N . PHE B 1 38 ? 23.219 2.408 -3.105 1 82.5 38 PHE B N 1
ATOM 2822 C CA . PHE B 1 38 ? 22.109 1.641 -2.529 1 82.5 38 PHE B CA 1
ATOM 2823 C C . PHE B 1 38 ? 20.781 2.105 -3.088 1 82.5 38 PHE B C 1
ATOM 2825 O O . PHE B 1 38 ? 19.906 1.288 -3.393 1 82.5 38 PHE B O 1
ATOM 2832 N N . ALA B 1 39 ? 20.688 3.346 -3.303 1 84 39 ALA B N 1
ATOM 2833 C CA . ALA B 1 39 ? 19.422 3.924 -3.748 1 84 39 ALA B CA 1
ATOM 2834 C C . ALA B 1 39 ? 19.219 3.711 -5.246 1 84 39 ALA B C 1
ATOM 2836 O O . ALA B 1 39 ? 18.141 3.311 -5.68 1 84 39 ALA B O 1
ATOM 2837 N N . LEU B 1 40 ? 20.266 3.871 -5.988 1 89.62 40 LEU B N 1
ATOM 2838 C CA . LEU B 1 40 ? 20.125 3.873 -7.441 1 89.62 40 LEU B CA 1
ATOM 2839 C C . LEU B 1 40 ? 20.438 2.496 -8.016 1 89.62 40 LEU B C 1
ATOM 2841 O O . LEU B 1 40 ? 20.047 2.193 -9.148 1 89.62 40 LEU B O 1
ATOM 2845 N N . GLY B 1 41 ? 21.109 1.7 -7.301 1 91.56 41 GLY B N 1
ATOM 2846 C CA . GLY B 1 41 ? 21.578 0.411 -7.785 1 91.56 41 GLY B CA 1
ATOM 2847 C C . GLY B 1 41 ? 20.469 -0.444 -8.367 1 91.56 41 GLY B C 1
ATOM 2848 O O . GLY B 1 41 ? 20.5 -0.798 -9.547 1 91.56 41 GLY B O 1
ATOM 2849 N N . PRO B 1 42 ? 19.484 -0.756 -7.566 1 93.56 42 PRO B N 1
ATOM 2850 C CA . PRO B 1 42 ? 18.391 -1.602 -8.07 1 93.56 42 PRO B CA 1
ATOM 2851 C C . PRO B 1 42 ? 17.656 -0.97 -9.25 1 93.56 42 PRO B C 1
ATOM 2853 O O . PRO B 1 42 ? 17.219 -1.679 -10.156 1 93.56 42 PRO B O 1
ATOM 2856 N N . LEU B 1 43 ? 17.531 0.299 -9.203 1 93.69 43 LEU B N 1
ATOM 2857 C CA . LEU B 1 43 ? 16.875 0.974 -10.312 1 93.69 43 LEU B CA 1
ATOM 2858 C C . LEU B 1 43 ? 17.688 0.849 -11.594 1 93.69 43 LEU B C 1
ATOM 2860 O O . LEU B 1 43 ? 17.141 0.621 -12.672 1 93.69 43 LEU B O 1
ATOM 2864 N N . LEU B 1 44 ? 19.016 1.074 -11.461 1 94.19 44 LEU B N 1
ATOM 2865 C CA . LEU B 1 44 ? 19.891 0.909 -12.609 1 94.19 44 LEU B CA 1
ATOM 2866 C C . LEU B 1 44 ? 19.844 -0.522 -13.133 1 94.19 44 LEU B C 1
ATOM 2868 O O . LEU B 1 44 ? 19.906 -0.749 -14.344 1 94.19 44 LEU B O 1
ATOM 2872 N N . ALA B 1 45 ? 19.734 -1.443 -12.234 1 93.19 45 ALA B N 1
ATOM 2873 C CA . ALA B 1 45 ? 19.578 -2.84 -12.625 1 93.19 45 ALA B CA 1
ATOM 2874 C C . ALA B 1 45 ? 18.297 -3.037 -13.43 1 93.19 45 ALA B C 1
ATOM 2876 O O . ALA B 1 45 ? 18.297 -3.754 -14.438 1 93.19 45 ALA B O 1
ATOM 2877 N N . LEU B 1 46 ? 17.25 -2.438 -12.961 1 95.25 46 LEU B N 1
ATOM 2878 C CA . LEU B 1 46 ? 15.969 -2.521 -13.664 1 95.25 46 LEU B CA 1
ATOM 2879 C C . LEU B 1 46 ? 16.078 -1.93 -15.07 1 95.25 46 LEU B C 1
ATOM 2881 O O . LEU B 1 46 ? 15.578 -2.51 -16.031 1 95.25 46 LEU B O 1
ATOM 2885 N N . ILE B 1 47 ? 16.75 -0.781 -15.172 1 96.25 47 ILE B N 1
ATOM 2886 C CA . ILE B 1 47 ? 16.953 -0.123 -16.469 1 96.25 47 ILE B CA 1
ATOM 2887 C C . ILE B 1 47 ? 17.781 -1.023 -17.375 1 96.25 47 ILE B C 1
ATOM 2889 O O . ILE B 1 47 ? 17.422 -1.231 -18.531 1 96.25 47 ILE B O 1
ATOM 2893 N N . TYR B 1 48 ? 18.797 -1.586 -16.859 1 95.06 48 TYR B N 1
ATOM 2894 C CA . TYR B 1 48 ? 19.641 -2.484 -17.625 1 95.06 48 TYR B CA 1
ATOM 2895 C C . TYR B 1 48 ? 18.844 -3.686 -18.125 1 95.06 48 TYR B C 1
ATOM 2897 O O . TYR B 1 48 ? 18.906 -4.027 -19.312 1 95.06 48 TYR B O 1
ATOM 2905 N N . LEU B 1 49 ? 18.094 -4.328 -17.266 1 95.12 49 LEU B N 1
ATOM 2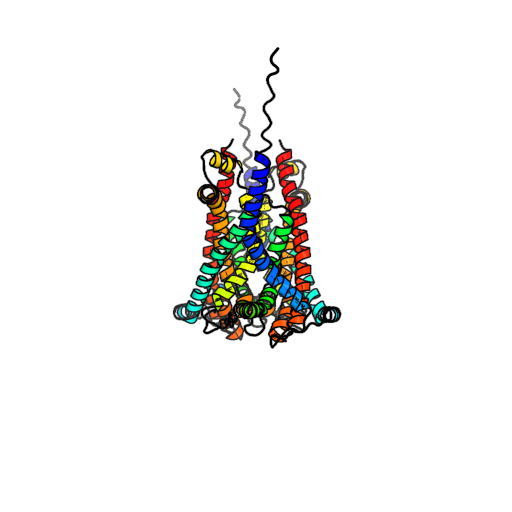906 C CA . LEU B 1 49 ? 17.344 -5.531 -17.609 1 95.12 49 LEU B CA 1
ATOM 2907 C C . LEU B 1 49 ? 16.312 -5.242 -18.703 1 95.12 49 LEU B C 1
ATOM 2909 O O . LEU B 1 49 ? 16.016 -6.105 -19.516 1 95.12 49 LEU B O 1
ATOM 2913 N N . SER B 1 50 ? 15.797 -4.012 -18.688 1 97.44 50 SER B N 1
ATOM 2914 C CA . SER B 1 50 ? 14.766 -3.652 -19.656 1 97.44 50 SER B CA 1
ATOM 2915 C C . SER B 1 50 ? 15.32 -3.668 -21.078 1 97.44 50 SER B C 1
ATOM 2917 O O . SER B 1 50 ? 14.555 -3.744 -22.047 1 97.44 50 SER B O 1
ATOM 2919 N N . PHE B 1 51 ? 16.609 -3.631 -21.234 1 97.69 51 PHE B N 1
ATOM 2920 C CA . PHE B 1 51 ? 17.25 -3.654 -22.547 1 97.69 51 PHE B CA 1
ATOM 2921 C C . PHE B 1 51 ? 17.828 -5.031 -22.844 1 97.69 51 PHE B C 1
ATOM 2923 O O . PHE B 1 51 ? 18.641 -5.184 -23.766 1 97.69 51 PHE B O 1
ATOM 2930 N N . THR B 1 52 ? 17.438 -6.031 -22.078 1 96.25 52 THR B N 1
ATOM 2931 C CA . THR B 1 52 ? 18.016 -7.363 -22.234 1 96.25 52 THR B CA 1
ATOM 2932 C C . THR B 1 52 ? 16.906 -8.398 -22.453 1 96.25 52 THR B C 1
ATOM 2934 O O . THR B 1 52 ? 15.727 -8.109 -22.266 1 96.25 52 THR B O 1
ATOM 2937 N N . ARG B 1 53 ? 17.328 -9.539 -22.969 1 94.94 53 ARG B N 1
ATOM 2938 C CA . ARG B 1 53 ? 16.562 -10.766 -22.922 1 94.94 53 ARG B CA 1
ATOM 2939 C C . ARG B 1 53 ? 17.047 -11.672 -21.797 1 94.94 53 ARG B C 1
ATOM 2941 O O . ARG B 1 53 ? 18.219 -12.055 -21.75 1 94.94 53 ARG B O 1
ATOM 2948 N N . TRP B 1 54 ? 16.141 -11.844 -20.828 1 90.12 54 TRP B N 1
ATOM 2949 C CA . TRP B 1 54 ? 16.516 -12.648 -19.672 1 90.12 54 TRP B CA 1
ATOM 2950 C C . TRP B 1 54 ? 15.32 -13.477 -19.188 1 90.12 54 TRP B C 1
ATOM 2952 O O . TRP B 1 54 ? 14.203 -12.961 -19.078 1 90.12 54 TRP B O 1
ATOM 2962 N N . ASP B 1 55 ? 15.547 -14.797 -18.938 1 87.5 55 ASP B N 1
ATOM 2963 C CA . ASP B 1 55 ? 14.461 -15.68 -18.547 1 87.5 55 ASP B CA 1
ATOM 2964 C C . ASP B 1 55 ? 14.711 -16.25 -17.141 1 87.5 55 ASP B C 1
ATOM 2966 O O . ASP B 1 55 ? 14.133 -17.281 -16.781 1 87.5 55 ASP B O 1
ATOM 2970 N N . LEU B 1 56 ? 15.555 -15.695 -16.375 1 77.38 56 LEU B N 1
ATOM 2971 C CA . LEU B 1 56 ? 15.875 -16.109 -15.016 1 77.38 56 LEU B CA 1
ATOM 2972 C C . LEU B 1 56 ? 16.938 -17.203 -15.008 1 77.38 56 LEU B C 1
ATOM 2974 O O . LEU B 1 56 ? 17.594 -17.422 -13.984 1 77.38 56 LEU B O 1
ATOM 2978 N N . VAL B 1 57 ? 16.875 -17.859 -16.234 1 78.69 57 VAL B N 1
ATOM 2979 C CA . VAL B 1 57 ? 17.844 -18.938 -16.375 1 78.69 57 VAL B CA 1
ATOM 2980 C C . VAL B 1 57 ? 19.016 -18.484 -17.25 1 78.69 57 VAL B C 1
ATOM 2982 O O . VAL B 1 57 ? 18.812 -18.016 -18.375 1 78.69 57 VAL B O 1
ATOM 2985 N N . GLY B 1 58 ? 20.156 -18.141 -16.594 1 80.81 58 GLY B N 1
ATOM 2986 C CA . GLY B 1 58 ? 21.328 -17.719 -17.344 1 80.81 58 GLY B CA 1
ATOM 2987 C C . GLY B 1 58 ? 21.625 -16.234 -17.203 1 80.81 58 GLY B C 1
ATOM 2988 O O . GLY B 1 58 ? 21.047 -15.562 -16.344 1 80.81 58 GLY B O 1
ATOM 2989 N N . SER B 1 59 ? 22.484 -15.781 -18.203 1 86.06 59 SER B N 1
ATOM 2990 C CA . SER B 1 59 ? 22.875 -14.375 -18.156 1 86.06 59 SER B CA 1
ATOM 2991 C C . SER B 1 59 ? 22.031 -13.547 -19.125 1 86.06 59 SER B C 1
ATOM 2993 O O . SER B 1 59 ? 21.672 -14.023 -20.203 1 86.06 59 SER B O 1
ATOM 2995 N N . PRO B 1 60 ? 21.719 -12.344 -18.688 1 91 60 PRO B N 1
ATOM 2996 C CA . PRO B 1 60 ? 21 -11.445 -19.594 1 91 60 PRO B CA 1
ATOM 2997 C C . PRO B 1 60 ? 21.781 -11.117 -20.859 1 91 60 PRO B C 1
ATOM 2999 O O . PRO B 1 60 ? 23 -10.984 -20.812 1 91 60 PRO B O 1
ATOM 3002 N N . SER B 1 61 ? 21.047 -11.102 -22.016 1 94.25 61 SER B N 1
ATOM 3003 C CA . SER B 1 61 ? 21.625 -10.727 -23.297 1 94.25 61 SER B CA 1
ATOM 3004 C C . SER B 1 61 ? 21.094 -9.375 -23.766 1 94.25 61 SER B C 1
ATOM 3006 O O . SER B 1 61 ? 19.891 -9.117 -23.703 1 94.25 61 SER B O 1
ATOM 3008 N N . TRP B 1 62 ? 22.031 -8.57 -24.219 1 95.81 62 TRP B N 1
ATOM 3009 C CA . TRP B 1 62 ? 21.656 -7.238 -24.672 1 95.81 62 TRP B CA 1
ATOM 3010 C C . TRP B 1 62 ? 20.844 -7.309 -25.969 1 95.81 62 TRP B C 1
ATOM 3012 O O . TRP B 1 62 ? 21.25 -7.969 -26.922 1 95.81 62 TRP B O 1
ATOM 3022 N N . VAL B 1 63 ? 19.672 -6.676 -26 1 97.06 63 VAL B N 1
ATOM 3023 C CA . VAL B 1 63 ? 18.812 -6.703 -27.188 1 97.06 63 VAL B CA 1
ATOM 3024 C C . VAL B 1 63 ? 18.406 -5.277 -27.578 1 97.06 63 VAL B C 1
ATOM 3026 O O . VAL B 1 63 ? 17.531 -5.078 -28.406 1 97.06 63 VAL B O 1
ATOM 3029 N N . GLY B 1 64 ? 18.984 -4.293 -26.938 1 96.31 64 GLY B N 1
ATOM 3030 C CA . GLY B 1 64 ? 18.703 -2.902 -27.25 1 96.31 64 GLY B CA 1
ATOM 3031 C C . GLY B 1 64 ? 17.266 -2.508 -27 1 96.31 64 GLY B C 1
ATOM 3032 O O . GLY B 1 64 ? 16.734 -2.75 -25.906 1 96.31 64 GLY B O 1
ATOM 3033 N N . LEU B 1 65 ? 16.609 -1.997 -28.094 1 97.25 65 LEU B N 1
ATOM 3034 C CA . LEU B 1 65 ? 15.273 -1.439 -27.922 1 97.25 65 LEU B CA 1
ATOM 3035 C C . LEU B 1 65 ? 14.211 -2.443 -28.344 1 97.25 65 LEU B C 1
ATOM 3037 O O . LEU B 1 65 ? 13.039 -2.084 -28.5 1 97.25 65 LEU B O 1
ATOM 3041 N N . ARG B 1 66 ? 14.539 -3.641 -28.391 1 97.44 66 ARG B N 1
ATOM 3042 C CA . ARG B 1 66 ? 13.625 -4.672 -28.891 1 97.44 66 ARG B CA 1
ATOM 3043 C C . ARG B 1 66 ? 12.43 -4.832 -27.953 1 97.44 66 ARG B C 1
ATOM 3045 O O . ARG B 1 66 ? 11.297 -5.004 -28.422 1 97.44 66 ARG B O 1
ATOM 3052 N N . ASN B 1 67 ? 12.695 -4.816 -26.625 1 98.06 67 ASN B N 1
ATOM 3053 C CA . ASN B 1 67 ? 11.602 -4.938 -25.672 1 98.06 67 ASN B CA 1
ATOM 3054 C C . ASN B 1 67 ? 10.602 -3.793 -25.812 1 98.06 67 ASN B C 1
ATOM 3056 O O . ASN B 1 67 ? 9.391 -4 -25.703 1 98.06 67 ASN B O 1
ATOM 3060 N N . TYR B 1 68 ? 11.086 -2.67 -26.172 1 97.94 68 TYR B N 1
ATOM 3061 C CA . TYR B 1 68 ? 10.227 -1.5 -26.297 1 97.94 68 TYR B CA 1
ATOM 3062 C C . TYR B 1 68 ? 9.477 -1.507 -27.625 1 97.94 68 TYR B C 1
ATOM 3064 O O . TYR B 1 68 ? 8.32 -1.074 -27.688 1 97.94 68 TYR B O 1
ATOM 3072 N N . SER B 1 69 ? 10.094 -1.981 -28.625 1 97.62 69 SER B N 1
ATOM 3073 C CA . SER B 1 69 ? 9.398 -2.154 -29.906 1 97.62 69 SER B CA 1
ATOM 3074 C C . SER B 1 69 ? 8.273 -3.178 -29.781 1 97.62 69 SER B C 1
ATOM 3076 O O . SER B 1 69 ? 7.172 -2.965 -30.297 1 97.62 69 SER B O 1
ATOM 3078 N N . ARG B 1 70 ? 8.547 -4.211 -29.078 1 97.25 70 ARG B N 1
ATOM 3079 C CA . ARG B 1 70 ? 7.543 -5.238 -28.812 1 97.25 70 ARG B CA 1
ATOM 3080 C C . ARG B 1 70 ? 6.395 -4.684 -27.984 1 97.25 70 ARG B C 1
ATOM 3082 O O . ARG B 1 70 ? 5.227 -4.988 -28.25 1 97.25 70 ARG B O 1
ATOM 3089 N N . LEU B 1 71 ? 6.77 -3.943 -27.047 1 97.56 71 LEU B N 1
ATOM 3090 C CA . LEU B 1 71 ? 5.785 -3.336 -26.156 1 97.56 71 LEU B CA 1
ATOM 3091 C C . LEU B 1 71 ? 4.801 -2.477 -26.938 1 97.56 71 LEU B C 1
ATOM 3093 O O . LEU B 1 71 ? 3.59 -2.539 -26.703 1 97.56 71 LEU B O 1
ATOM 3097 N N . MET B 1 72 ? 5.25 -1.676 -27.953 1 97.38 72 MET B N 1
ATOM 3098 C CA . MET B 1 72 ? 4.418 -0.761 -28.734 1 97.38 72 MET B CA 1
ATOM 3099 C C . MET B 1 72 ? 3.438 -1.528 -29.609 1 97.38 72 MET B C 1
ATOM 3101 O O . MET B 1 72 ? 2.346 -1.04 -29.906 1 97.38 72 MET B O 1
ATOM 3105 N N . SER B 1 73 ? 3.746 -2.727 -29.906 1 97.38 73 SER B N 1
ATOM 3106 C CA . SER B 1 73 ? 2.898 -3.523 -30.797 1 97.38 73 SER B CA 1
ATOM 3107 C C . SER B 1 73 ? 2.111 -4.566 -30.016 1 97.38 73 SER B C 1
ATOM 3109 O O . SER B 1 73 ? 1.354 -5.348 -30.594 1 97.38 73 SER B O 1
ATOM 3111 N N . ASP B 1 74 ? 2.262 -4.633 -28.719 1 98.12 74 ASP B N 1
ATOM 3112 C CA . ASP B 1 74 ? 1.627 -5.629 -27.859 1 98.12 74 ASP B CA 1
ATOM 3113 C C . ASP B 1 74 ? 0.201 -5.219 -27.5 1 98.12 74 ASP B C 1
ATOM 3115 O O . ASP B 1 74 ? -0.005 -4.332 -26.672 1 98.12 74 ASP B O 1
ATOM 3119 N N . GLU B 1 75 ? -0.775 -5.898 -28.047 1 98.06 75 GLU B N 1
ATOM 3120 C CA . GLU B 1 75 ? -2.182 -5.57 -27.828 1 98.06 75 GLU B CA 1
ATOM 3121 C C . GLU B 1 75 ? -2.574 -5.758 -26.375 1 98.06 75 GLU B C 1
ATOM 3123 O O . GLU B 1 75 ? -3.404 -5.012 -25.844 1 98.06 75 GLU B O 1
ATOM 3128 N N . LEU B 1 76 ? -1.972 -6.727 -25.719 1 98.19 76 LEU B N 1
ATOM 3129 C CA . LEU B 1 76 ? -2.312 -6.992 -24.312 1 98.19 76 LEU B CA 1
ATOM 3130 C C . LEU B 1 76 ? -1.747 -5.91 -23.406 1 98.19 76 LEU B C 1
ATOM 3132 O O . LEU B 1 76 ? -2.348 -5.582 -22.375 1 98.19 76 LEU B O 1
ATOM 3136 N N . PHE B 1 77 ? -0.553 -5.328 -23.891 1 98.31 77 PHE B N 1
ATOM 3137 C CA . PHE B 1 77 ? -0.017 -4.199 -23.141 1 98.31 77 PHE B CA 1
ATOM 3138 C C . PHE B 1 77 ? -0.993 -3.027 -23.156 1 98.31 77 PHE B C 1
ATOM 3140 O O . PHE B 1 77 ? -1.3 -2.453 -22.109 1 98.31 77 PHE B O 1
ATOM 3147 N N . TRP B 1 78 ? -1.531 -2.748 -24.25 1 98.44 78 TRP B N 1
ATOM 3148 C CA . TRP B 1 78 ? -2.434 -1.61 -24.391 1 98.44 78 TRP B CA 1
ATOM 3149 C C . TRP B 1 78 ? -3.773 -1.894 -23.719 1 98.44 78 TRP B C 1
ATOM 3151 O O . TRP B 1 78 ? -4.395 -0.991 -23.156 1 98.44 78 TRP B O 1
ATOM 3161 N N . GLN B 1 79 ? -4.234 -3.152 -23.797 1 98.5 79 GLN B N 1
ATOM 3162 C CA . GLN B 1 79 ? -5.441 -3.537 -23.062 1 98.5 79 GLN B CA 1
ATOM 3163 C C . GLN B 1 79 ? -5.246 -3.379 -21.562 1 98.5 79 GLN B C 1
ATOM 3165 O O . GLN B 1 79 ? -6.125 -2.857 -20.875 1 98.5 79 GLN B O 1
ATOM 3170 N N . ALA B 1 80 ? -4.105 -3.832 -21.047 1 98.62 80 ALA B N 1
ATOM 3171 C CA . ALA B 1 80 ? -3.799 -3.729 -19.625 1 98.62 80 ALA B CA 1
ATOM 3172 C C . ALA B 1 80 ? -3.74 -2.268 -19.172 1 98.62 80 ALA B C 1
ATOM 3174 O O . ALA B 1 80 ? -4.246 -1.916 -18.109 1 98.62 80 ALA B O 1
ATOM 3175 N N . MET B 1 81 ? -3.121 -1.438 -20.094 1 98.25 81 MET B N 1
ATOM 3176 C CA . MET B 1 81 ? -3.057 -0.01 -19.797 1 98.25 81 MET B CA 1
ATOM 3177 C C . MET B 1 81 ? -4.453 0.605 -19.781 1 98.25 81 MET B C 1
ATOM 3179 O O . MET B 1 81 ? -4.785 1.377 -18.875 1 98.25 81 MET B O 1
ATOM 3183 N N . LYS B 1 82 ? -5.23 0.253 -20.719 1 98.31 82 LYS B N 1
ATOM 3184 C CA . LYS B 1 82 ? -6.594 0.765 -20.812 1 98.31 82 LYS B CA 1
ATOM 3185 C C . LYS B 1 82 ? -7.426 0.37 -19.594 1 98.31 82 LYS B C 1
ATOM 3187 O O . LYS B 1 82 ? -8.086 1.214 -18.984 1 98.31 82 LYS B O 1
ATOM 3192 N N . VAL B 1 83 ? -7.383 -0.885 -19.234 1 98.5 83 VAL B N 1
ATOM 3193 C CA . VAL B 1 83 ? -8.141 -1.402 -18.109 1 98.5 83 VAL B CA 1
ATOM 3194 C C . VAL B 1 83 ? -7.727 -0.667 -16.828 1 98.5 83 VAL B C 1
ATOM 3196 O O . VAL B 1 83 ? -8.578 -0.244 -16.047 1 98.5 83 VAL B O 1
ATOM 3199 N N . THR B 1 84 ? -6.441 -0.456 -16.641 1 98.62 84 THR B N 1
ATOM 3200 C CA . THR B 1 84 ? -5.91 0.2 -15.453 1 98.62 84 THR B CA 1
ATOM 3201 C C . THR B 1 84 ? -6.371 1.654 -15.391 1 98.62 84 THR B C 1
ATOM 3203 O O . THR B 1 84 ? -6.82 2.121 -14.336 1 98.62 84 THR B O 1
ATOM 3206 N N . VAL B 1 85 ? -6.316 2.33 -16.516 1 98.25 85 VAL B N 1
ATOM 3207 C CA . VAL B 1 85 ? -6.691 3.738 -16.562 1 98.25 85 VAL B CA 1
ATOM 3208 C C . VAL B 1 85 ? -8.195 3.881 -16.359 1 98.25 85 VAL B C 1
ATOM 3210 O O . VAL B 1 85 ? -8.648 4.738 -15.602 1 98.25 85 VAL B O 1
ATOM 3213 N N . VAL B 1 86 ? -8.969 3.053 -17 1 98.25 86 VAL B N 1
ATOM 3214 C CA . VAL B 1 86 ? -10.43 3.102 -16.891 1 98.25 86 VAL B CA 1
ATOM 3215 C C . VAL B 1 86 ? -10.844 2.801 -15.445 1 98.25 86 VAL B C 1
ATOM 3217 O O . VAL B 1 86 ? -11.703 3.484 -14.891 1 98.25 86 VAL B O 1
ATOM 3220 N N . TYR B 1 87 ? -10.266 1.84 -14.898 1 98.38 87 TYR B N 1
ATOM 3221 C CA . TYR B 1 87 ? -10.523 1.502 -13.5 1 98.38 87 TYR B CA 1
ATOM 3222 C C . TYR B 1 87 ? -10.219 2.682 -12.586 1 98.38 87 TYR B C 1
ATOM 3224 O O . TYR B 1 87 ? -11.023 3.029 -11.719 1 98.38 87 TYR B O 1
ATOM 3232 N N . GLY B 1 88 ? -9.039 3.254 -12.773 1 98.31 88 GLY B N 1
ATOM 3233 C CA . GLY B 1 88 ? -8.648 4.398 -11.961 1 98.31 88 GLY B CA 1
ATOM 3234 C C . GLY B 1 88 ? -9.57 5.59 -12.125 1 98.31 88 GLY B C 1
ATOM 3235 O O . GLY B 1 88 ? -9.961 6.215 -11.141 1 98.31 88 GLY B O 1
ATOM 3236 N N . LEU B 1 89 ? -9.93 5.91 -13.344 1 97.62 89 LEU B N 1
ATOM 3237 C CA . LEU B 1 89 ? -10.773 7.066 -13.633 1 97.62 89 LEU B CA 1
ATOM 3238 C C . LEU B 1 89 ? -12.188 6.855 -13.117 1 97.62 89 LEU B C 1
ATOM 3240 O O . LEU B 1 89 ? -12.945 7.816 -12.945 1 97.62 89 LEU B O 1
ATOM 3244 N N . GLY B 1 90 ? -12.562 5.605 -12.906 1 97.88 90 GLY B N 1
ATOM 3245 C CA . GLY B 1 90 ? -13.844 5.309 -12.281 1 97.88 90 GLY B CA 1
ATOM 3246 C C . GLY B 1 90 ? -13.781 5.285 -10.766 1 97.88 90 GLY B C 1
ATOM 3247 O O . GLY B 1 90 ? -14.516 6.02 -10.102 1 97.88 90 GLY B O 1
ATOM 3248 N N . ARG B 1 91 ? -12.875 4.523 -10.25 1 97.38 91 ARG B N 1
ATOM 3249 C CA . ARG B 1 91 ? -12.781 4.246 -8.82 1 97.38 91 ARG B CA 1
ATOM 3250 C C . ARG B 1 91 ? -12.406 5.504 -8.047 1 97.38 91 ARG B C 1
ATOM 3252 O O . ARG B 1 91 ? -12.969 5.777 -6.984 1 97.38 91 ARG B O 1
ATOM 3259 N N . VAL B 1 92 ? -11.469 6.316 -8.547 1 97.81 92 VAL B N 1
ATOM 3260 C CA . VAL B 1 92 ? -10.891 7.398 -7.75 1 97.81 92 VAL B CA 1
ATOM 3261 C C . VAL B 1 92 ? -11.906 8.531 -7.609 1 97.81 92 VAL B C 1
ATOM 3263 O O . VAL B 1 92 ? -12.219 8.953 -6.496 1 97.81 92 VAL B O 1
ATOM 3266 N N . PRO B 1 93 ? -12.539 9.039 -8.719 1 97.38 93 PRO B N 1
ATOM 3267 C CA . PRO B 1 93 ? -13.555 10.086 -8.562 1 97.38 93 PRO B CA 1
ATOM 3268 C C . PRO B 1 93 ? -14.773 9.617 -7.766 1 97.38 93 PRO B C 1
ATOM 3270 O O . PRO B 1 93 ? -15.289 10.359 -6.93 1 97.38 93 PRO B O 1
ATOM 3273 N N . LEU B 1 94 ? -15.172 8.414 -8.016 1 97.25 94 LEU B N 1
ATOM 3274 C CA . LEU B 1 94 ? -16.297 7.895 -7.25 1 97.25 94 LEU B CA 1
ATOM 3275 C C . LEU B 1 94 ? -15.945 7.77 -5.773 1 97.25 94 LEU B C 1
ATOM 3277 O O . LEU B 1 94 ? -16.781 8.031 -4.906 1 97.25 94 LEU B O 1
ATOM 3281 N N . GLY B 1 95 ? -14.727 7.355 -5.527 1 96.5 95 GLY B N 1
ATOM 3282 C CA . GLY B 1 95 ? -14.258 7.285 -4.152 1 96.5 95 GLY B CA 1
ATOM 3283 C C . GLY B 1 95 ? -14.219 8.641 -3.467 1 96.5 95 GLY B C 1
ATOM 3284 O O . GLY B 1 95 ? -14.531 8.75 -2.279 1 96.5 95 GLY B O 1
ATOM 3285 N N . ILE B 1 96 ? -13.812 9.609 -4.211 1 96.56 96 ILE B N 1
ATOM 3286 C CA . ILE B 1 96 ? -13.773 10.969 -3.688 1 96.56 96 ILE B CA 1
ATOM 3287 C C . ILE B 1 96 ? -15.188 11.422 -3.314 1 96.56 96 ILE B C 1
ATOM 3289 O O . ILE B 1 96 ? -15.406 11.969 -2.23 1 96.56 96 ILE B O 1
ATOM 3293 N N . ILE B 1 97 ? -16.141 11.133 -4.168 1 95.25 97 ILE B N 1
ATOM 3294 C CA . ILE B 1 97 ? -17.516 11.523 -3.936 1 95.25 97 ILE B CA 1
ATOM 3295 C C . ILE B 1 97 ? -18.047 10.836 -2.676 1 95.25 97 ILE B C 1
ATOM 3297 O O . ILE B 1 97 ? -18.641 11.484 -1.812 1 95.25 97 ILE B O 1
ATOM 3301 N N . VAL B 1 98 ? -17.75 9.609 -2.512 1 93.06 98 VAL B N 1
ATOM 3302 C CA . VAL B 1 98 ? -18.25 8.836 -1.381 1 93.06 98 VAL B CA 1
ATOM 3303 C C . VAL B 1 98 ? -17.594 9.32 -0.091 1 93.06 98 VAL B C 1
ATOM 3305 O O . VAL B 1 98 ? -18.281 9.57 0.904 1 93.06 98 VAL B O 1
ATOM 3308 N N . ALA B 1 99 ? -16.312 9.477 -0.119 1 94.5 99 ALA B N 1
ATOM 3309 C CA . ALA B 1 99 ? -15.578 9.875 1.077 1 94.5 99 ALA B CA 1
ATOM 3310 C C . ALA B 1 99 ? -15.93 11.305 1.487 1 94.5 99 ALA B C 1
ATOM 3312 O O . ALA B 1 99 ? -16.078 11.594 2.676 1 94.5 99 ALA B O 1
ATOM 3313 N N . LEU B 1 100 ? -15.977 12.219 0.513 1 94.12 100 LEU B N 1
ATOM 3314 C CA . LEU B 1 100 ? -16.344 13.602 0.804 1 94.12 100 LEU B CA 1
ATOM 3315 C C . LEU B 1 100 ? -17.781 13.672 1.342 1 94.12 100 LEU B C 1
ATOM 3317 O O . LEU B 1 100 ? -18.047 14.43 2.273 1 94.12 100 LEU B O 1
ATOM 3321 N N . GLY B 1 101 ? -18.672 12.922 0.721 1 91 101 GLY B N 1
ATOM 3322 C CA . GLY B 1 101 ? -20.031 12.852 1.237 1 91 101 GLY B CA 1
ATOM 3323 C C . GLY B 1 101 ? -20.094 12.391 2.68 1 91 101 GLY B C 1
ATOM 3324 O O . GLY B 1 101 ? -20.797 12.984 3.498 1 91 101 GLY B O 1
ATOM 3325 N N . ALA B 1 102 ? -19.375 11.367 3 1 88.56 102 ALA B N 1
ATOM 3326 C CA . ALA B 1 102 ? -19.328 10.859 4.367 1 88.56 102 ALA B CA 1
ATOM 3327 C C . ALA B 1 102 ? -18.75 11.898 5.32 1 88.56 102 ALA B C 1
ATOM 3329 O O . ALA B 1 102 ? -19.25 12.07 6.438 1 88.56 102 ALA B O 1
ATOM 3330 N N . ALA B 1 103 ? -17.719 12.578 4.875 1 91.25 103 ALA B N 1
ATOM 3331 C CA . ALA B 1 103 ? -17.078 13.602 5.695 1 91.25 103 ALA B CA 1
ATOM 3332 C C . ALA B 1 103 ? -18.047 14.75 5.984 1 91.25 103 ALA B C 1
ATOM 3334 O O . ALA B 1 103 ? -18.094 15.266 7.102 1 91.25 103 ALA B O 1
ATOM 3335 N N . LEU B 1 104 ? -18.781 15.133 4.98 1 89.12 104 LEU B N 1
ATOM 3336 C CA . LEU B 1 104 ? -19.75 16.219 5.141 1 89.12 104 LEU B CA 1
ATOM 3337 C C . LEU B 1 104 ? -20.844 15.828 6.137 1 89.12 104 LEU B C 1
ATOM 3339 O O . LEU B 1 104 ? -21.281 16.656 6.941 1 89.12 104 LEU B O 1
ATOM 3343 N N . LEU B 1 105 ? -21.234 14.562 6.066 1 83.5 105 LEU B N 1
ATOM 3344 C CA . LEU B 1 105 ? -22.25 14.078 6.984 1 83.5 105 LEU B CA 1
ATOM 3345 C C . LEU B 1 105 ? -21.734 14.055 8.414 1 83.5 105 LEU B C 1
ATOM 3347 O O . LEU B 1 105 ? -22.469 14.391 9.352 1 83.5 105 LEU B O 1
ATOM 3351 N N . LEU B 1 106 ? -20.516 13.75 8.578 1 83.12 106 LEU B N 1
ATOM 3352 C CA . LEU B 1 106 ? -19.938 13.617 9.906 1 83.12 106 LEU B CA 1
ATOM 3353 C C . LEU B 1 106 ? -19.484 14.977 10.445 1 83.12 106 LEU B C 1
ATOM 3355 O O . LEU B 1 106 ? -19.266 15.125 11.648 1 83.12 106 LEU B O 1
ATOM 3359 N N . ASN B 1 107 ? -19.25 15.797 9.469 1 81.81 107 ASN B N 1
ATOM 3360 C CA . ASN B 1 107 ? -18.812 17.125 9.867 1 81.81 107 ASN B CA 1
ATOM 3361 C C . ASN B 1 107 ? -19.953 17.906 10.547 1 81.81 107 ASN B C 1
ATOM 3363 O O . ASN B 1 107 ? -19.703 18.922 11.188 1 81.81 107 ASN B O 1
ATOM 3367 N N . GLN B 1 108 ? -21.016 17.297 10.469 1 75.5 108 GLN B N 1
ATOM 3368 C CA . GLN B 1 108 ? -22.125 17.922 11.172 1 75.5 108 GLN B CA 1
ATOM 3369 C C . GLN B 1 108 ? -22.094 17.594 12.664 1 75.5 108 GLN B C 1
ATOM 3371 O O . GLN B 1 108 ? -21.406 16.672 13.086 1 75.5 108 GLN B O 1
ATOM 3376 N N . LYS B 1 109 ? -22.375 18.516 13.57 1 66.88 109 LYS B N 1
ATOM 3377 C CA . LYS B 1 109 ? -22.375 18.359 15.023 1 66.88 109 LYS B CA 1
ATOM 3378 C C . LYS B 1 109 ? -22.953 17 15.414 1 66.88 109 LYS B C 1
ATOM 3380 O O . LYS B 1 109 ? -24 16.922 16.047 1 66.88 109 LYS B O 1
ATOM 3385 N N . VAL B 1 110 ? -22.406 15.969 14.695 1 65.12 110 VAL B N 1
ATOM 3386 C CA . VAL B 1 110 ? -22.891 14.625 15.031 1 65.12 110 VAL B CA 1
ATOM 3387 C C . VAL B 1 110 ? -22.266 14.164 16.344 1 65.12 110 VAL B C 1
ATOM 3389 O O . VAL B 1 110 ? -21.141 14.539 16.672 1 65.12 110 VAL B O 1
ATOM 3392 N N . LYS B 1 111 ? -23.172 13.516 17.141 1 72.94 111 LYS B N 1
ATOM 3393 C CA . LYS B 1 111 ? -22.703 12.922 18.391 1 72.94 111 LYS B CA 1
ATOM 3394 C C . LYS B 1 111 ? -21.844 11.688 18.125 1 72.94 111 LYS B C 1
ATOM 3396 O O . LYS B 1 111 ? -22.078 10.961 17.156 1 72.94 111 LYS B O 1
ATOM 3401 N N . PHE B 1 112 ? -20.812 11.43 18.734 1 77.38 112 PHE B N 1
ATOM 3402 C CA . PHE B 1 112 ? -19.953 10.242 18.75 1 77.38 112 PHE B CA 1
ATOM 3403 C C . PHE B 1 112 ? -19.078 10.195 17.516 1 77.38 112 PHE B C 1
ATOM 3405 O O . PHE B 1 112 ? -18.938 9.141 16.875 1 77.38 112 PHE B O 1
ATOM 3412 N N . VAL B 1 113 ? -18.625 11.273 17.031 1 78.06 113 VAL B N 1
ATOM 3413 C CA . VAL B 1 113 ? -17.75 11.391 15.867 1 78.06 113 VAL B CA 1
ATOM 3414 C C . VAL B 1 113 ? -16.578 10.422 16 1 78.06 113 VAL B C 1
ATOM 3416 O O . VAL B 1 113 ? -16.156 9.812 15.016 1 78.06 113 VAL B O 1
ATOM 3419 N N . GLY B 1 114 ? -16.172 10.164 17.172 1 80.38 114 GLY B N 1
ATOM 3420 C CA . GLY B 1 114 ? -15.086 9.227 17.422 1 80.38 114 GLY B CA 1
ATOM 3421 C C . GLY B 1 114 ? -15.422 7.801 17.031 1 80.38 114 GLY B C 1
ATOM 3422 O O . GLY B 1 114 ? -14.602 7.105 16.438 1 80.38 114 GLY B O 1
ATOM 3423 N N . LEU B 1 115 ? -16.578 7.422 17.328 1 82.06 115 LEU B N 1
ATOM 3424 C CA . LEU B 1 115 ? -17.031 6.074 16.984 1 82.06 115 LEU B CA 1
ATOM 3425 C C . LEU B 1 115 ? -17.141 5.902 15.477 1 82.06 115 LEU B C 1
ATOM 3427 O O . LEU B 1 115 ? -16.797 4.852 14.938 1 82.06 115 LEU B O 1
ATOM 3431 N N . TRP B 1 116 ? -17.625 6.934 14.828 1 80.81 116 TRP B N 1
ATOM 3432 C CA . TRP B 1 116 ? -17.781 6.867 13.383 1 80.81 116 TRP B CA 1
ATOM 3433 C C . TRP B 1 116 ? -16.422 6.801 12.695 1 80.81 116 TRP B C 1
ATOM 3435 O O . TRP B 1 116 ? -16.25 6.086 11.703 1 80.81 116 TRP B O 1
ATOM 3445 N N . ARG B 1 117 ? -15.438 7.43 13.219 1 82.75 117 ARG B N 1
ATOM 3446 C CA . ARG B 1 117 ? -14.078 7.398 12.688 1 82.75 117 ARG B CA 1
ATOM 3447 C C . ARG B 1 117 ? -13.5 5.988 12.75 1 82.75 117 ARG B C 1
ATOM 3449 O O . ARG B 1 117 ? -12.867 5.531 11.797 1 82.75 117 ARG B O 1
ATOM 3456 N N . VAL B 1 118 ? -13.852 5.363 13.82 1 81.81 118 VAL B N 1
ATOM 3457 C CA . VAL B 1 118 ? -13.32 4.02 14.023 1 81.81 118 VAL B CA 1
ATOM 3458 C C . VAL B 1 118 ? -14 3.049 13.062 1 81.81 118 VAL B C 1
ATOM 3460 O O . VAL B 1 118 ? -13.328 2.262 12.383 1 81.81 118 VAL B O 1
ATOM 3463 N N . ILE B 1 119 ? -15.266 3.186 12.969 1 83.06 119 ILE B N 1
ATOM 3464 C CA . ILE B 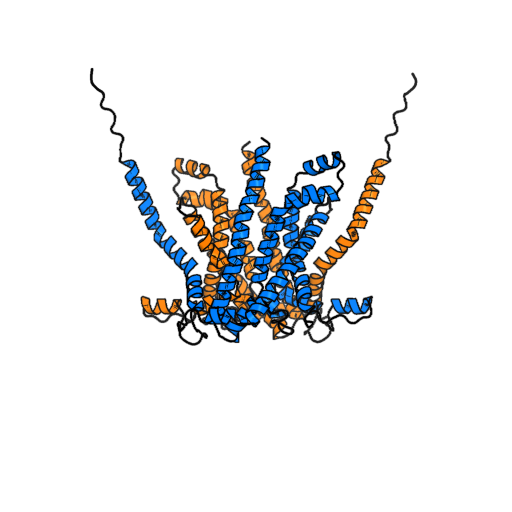1 119 ? -16.047 2.281 12.141 1 83.06 119 ILE B CA 1
ATOM 3465 C C . ILE B 1 119 ? -15.625 2.42 10.68 1 83.06 119 ILE B C 1
ATOM 3467 O O . ILE B 1 119 ? -15.391 1.419 9.992 1 83.06 119 ILE B O 1
ATOM 3471 N N . TYR B 1 120 ? -15.477 3.619 10.289 1 84.25 120 TYR B N 1
ATOM 3472 C CA . TYR B 1 120 ? -15.195 3.846 8.875 1 84.25 120 TYR B CA 1
ATOM 3473 C C . TYR B 1 120 ? -13.734 3.531 8.555 1 84.25 120 TYR B C 1
ATOM 3475 O O . TYR B 1 120 ? -13.391 3.264 7.398 1 84.25 120 TYR B O 1
ATOM 3483 N N . TYR B 1 121 ? -12.938 3.49 9.578 1 87.44 121 TYR B N 1
ATOM 3484 C CA . TYR B 1 121 ? -11.523 3.229 9.359 1 87.44 121 TYR B CA 1
ATOM 3485 C C . TYR B 1 121 ? -11.227 1.734 9.398 1 87.44 121 TYR B C 1
ATOM 3487 O O . TYR B 1 121 ? -10.164 1.291 8.969 1 87.44 121 TYR B O 1
ATOM 3495 N N . MET B 1 122 ? -12.133 0.938 9.758 1 90.62 122 MET B N 1
ATOM 3496 C CA . MET B 1 122 ? -11.914 -0.486 9.992 1 90.62 122 MET B CA 1
ATOM 3497 C C . MET B 1 122 ? -11.531 -1.193 8.695 1 90.62 122 MET B C 1
ATOM 3499 O O . MET B 1 122 ? -10.625 -2.037 8.688 1 90.62 122 MET B O 1
ATOM 3503 N N . PRO B 1 123 ? -12.148 -0.868 7.562 1 91.94 123 PRO B N 1
ATOM 3504 C CA . PRO B 1 123 ? -11.758 -1.546 6.32 1 91.94 123 PRO B CA 1
ATOM 3505 C C . PRO B 1 123 ? -10.305 -1.297 5.941 1 91.94 123 PRO B C 1
ATOM 3507 O O . PRO B 1 123 ? -9.656 -2.166 5.352 1 91.94 123 PRO B O 1
ATOM 3510 N N . VAL B 1 124 ? -9.836 -0.171 6.324 1 91.25 124 VAL B N 1
ATOM 3511 C CA . VAL B 1 124 ? -8.477 0.237 5.984 1 91.25 124 VAL B CA 1
ATOM 3512 C C . VAL B 1 124 ? -7.473 -0.67 6.691 1 91.25 124 VAL B C 1
ATOM 3514 O O . VAL B 1 124 ? -6.355 -0.864 6.207 1 91.25 124 VAL B O 1
ATOM 3517 N N . VAL B 1 125 ? -7.914 -1.228 7.77 1 93.06 125 VAL B N 1
ATOM 3518 C CA . VAL B 1 125 ? -7.035 -2.014 8.633 1 93.06 125 VAL B CA 1
ATOM 3519 C C . VAL B 1 125 ? -6.863 -3.416 8.047 1 93.06 125 VAL B C 1
ATOM 3521 O O . VAL B 1 125 ? -5.887 -4.105 8.352 1 93.06 125 VAL B O 1
ATOM 3524 N N . LEU B 1 126 ? -7.723 -3.836 7.207 1 95.75 126 LEU B N 1
ATOM 3525 C CA . LEU B 1 126 ? -7.66 -5.172 6.621 1 95.75 126 LEU B CA 1
ATOM 3526 C C . LEU B 1 126 ? -6.574 -5.246 5.555 1 95.75 126 LEU B C 1
ATOM 3528 O O . LEU B 1 126 ? -6.453 -4.344 4.723 1 95.75 126 LEU B O 1
ATOM 3532 N N . PRO B 1 127 ? -5.738 -6.352 5.609 1 96.06 127 PRO B N 1
ATOM 3533 C CA . PRO B 1 127 ? -4.82 -6.539 4.484 1 96.06 127 PRO B CA 1
ATOM 3534 C C . PRO B 1 127 ? -5.547 -6.84 3.174 1 96.06 127 PRO B C 1
ATOM 3536 O O . PRO B 1 127 ? -6.66 -7.367 3.189 1 96.06 127 PRO B O 1
ATOM 3539 N N . PRO B 1 128 ? -4.941 -6.539 2.094 1 96.12 128 PRO B N 1
ATOM 3540 C CA . PRO B 1 128 ? -5.59 -6.703 0.792 1 96.12 128 PRO B CA 1
ATOM 3541 C C . PRO B 1 128 ? -6.059 -8.141 0.543 1 96.12 128 PRO B C 1
ATOM 3543 O O . PRO B 1 128 ? -7.109 -8.352 -0.062 1 96.12 128 PRO B O 1
ATOM 3546 N N . VAL B 1 129 ? -5.309 -9.117 1.044 1 96.56 129 VAL B N 1
ATOM 3547 C CA . VAL B 1 129 ? -5.695 -10.508 0.837 1 96.56 129 VAL B CA 1
ATOM 3548 C C . VAL B 1 129 ? -6.996 -10.797 1.582 1 96.56 129 VAL B C 1
ATOM 3550 O O . VAL B 1 129 ? -7.879 -11.484 1.061 1 96.56 129 VAL B O 1
ATOM 3553 N N . ALA B 1 130 ? -7.121 -10.273 2.777 1 97 130 ALA B N 1
ATOM 3554 C CA . ALA B 1 130 ? -8.336 -10.461 3.564 1 97 130 ALA B CA 1
ATOM 3555 C C . ALA B 1 130 ? -9.523 -9.75 2.914 1 97 130 ALA B C 1
ATOM 3557 O O . ALA B 1 130 ? -10.633 -10.281 2.896 1 97 130 ALA B O 1
ATOM 3558 N N . VAL B 1 131 ? -9.273 -8.57 2.396 1 96.94 131 VAL B N 1
ATOM 3559 C CA . VAL B 1 131 ? -10.305 -7.844 1.675 1 96.94 131 VAL B CA 1
ATOM 3560 C C . VAL B 1 131 ? -10.789 -8.672 0.486 1 96.94 131 VAL B C 1
ATOM 3562 O O . VAL B 1 131 ? -11.992 -8.797 0.261 1 96.94 131 VAL B O 1
ATOM 3565 N N . SER B 1 132 ? -9.836 -9.234 -0.234 1 96.75 132 SER B N 1
ATOM 3566 C CA . SER B 1 132 ? -10.172 -10.047 -1.398 1 96.75 132 SER B CA 1
ATOM 3567 C C . SER B 1 132 ? -11.016 -11.25 -1.007 1 96.75 132 SER B C 1
ATOM 3569 O O . SER B 1 132 ? -11.977 -11.594 -1.699 1 96.75 132 SER B O 1
ATOM 3571 N N . LEU B 1 133 ? -10.688 -11.852 0.119 1 94.56 133 LEU B N 1
ATOM 3572 C CA . LEU B 1 133 ? -11.398 -13.023 0.61 1 94.56 133 LEU B CA 1
ATOM 3573 C C . LEU B 1 133 ? -12.867 -12.688 0.885 1 94.56 133 LEU B C 1
ATOM 3575 O O . LEU B 1 133 ? -13.766 -13.367 0.384 1 94.56 133 LEU B O 1
ATOM 3579 N N . VAL B 1 134 ? -13.102 -11.688 1.559 1 94.44 134 VAL B N 1
ATOM 3580 C CA . VAL B 1 134 ? -14.453 -11.328 1.976 1 94.44 134 VAL B CA 1
ATOM 3581 C C . VAL B 1 134 ? -15.281 -10.938 0.755 1 94.44 134 VAL B C 1
ATOM 3583 O O . VAL B 1 134 ? -16.438 -11.352 0.625 1 94.44 134 VAL B O 1
ATOM 3586 N N . TRP B 1 135 ? -14.703 -10.227 -0.145 1 95.81 135 TRP B N 1
ATOM 3587 C CA . TRP B 1 135 ? -15.461 -9.734 -1.289 1 95.81 135 TRP B CA 1
ATOM 3588 C C . TRP B 1 135 ? -15.648 -10.828 -2.334 1 95.81 135 TRP B C 1
ATOM 3590 O O . TRP B 1 135 ? -16.562 -10.766 -3.152 1 95.81 135 TRP B O 1
ATOM 3600 N N . MET B 1 136 ? -14.742 -11.812 -2.299 1 93.56 136 MET B N 1
ATOM 3601 C CA . MET B 1 136 ? -14.984 -12.992 -3.131 1 93.56 136 MET B CA 1
ATOM 3602 C C . MET B 1 136 ? -16.266 -13.695 -2.717 1 93.56 136 MET B C 1
ATOM 3604 O O . MET B 1 136 ? -17.016 -14.195 -3.564 1 93.56 136 MET B O 1
ATOM 3608 N N . TRP B 1 137 ? -16.531 -13.68 -1.472 1 91.62 137 TRP B N 1
ATOM 3609 C CA . TRP B 1 137 ? -17.766 -14.281 -0.986 1 91.62 137 TRP B CA 1
ATOM 3610 C C . TRP B 1 137 ? -18.969 -13.391 -1.291 1 91.62 137 TRP B C 1
ATOM 3612 O O . TRP B 1 137 ? -20.016 -13.867 -1.739 1 91.62 137 TRP B O 1
ATOM 3622 N N . ILE B 1 138 ? -18.797 -12.133 -1.038 1 93.88 138 ILE B N 1
ATOM 3623 C CA . ILE B 1 138 ? -19.891 -11.188 -1.26 1 93.88 138 ILE B CA 1
ATOM 3624 C C . ILE B 1 138 ? -20.344 -11.25 -2.719 1 93.88 138 ILE B C 1
ATOM 3626 O O . ILE B 1 138 ? -21.547 -11.234 -3.01 1 93.88 138 ILE B O 1
ATOM 3630 N N . TYR B 1 139 ? -19.391 -11.414 -3.635 1 95.19 139 TYR B N 1
ATOM 3631 C CA . TYR B 1 139 ? -19.672 -11.359 -5.062 1 95.19 139 TYR B CA 1
ATOM 3632 C C . TYR B 1 139 ? -19.984 -12.742 -5.617 1 95.19 139 TYR B C 1
ATOM 3634 O O . TYR B 1 139 ? -20.281 -12.891 -6.809 1 95.19 139 TYR B O 1
ATOM 3642 N N . ASN B 1 140 ? -19.875 -13.789 -4.758 1 92.75 140 ASN B N 1
ATOM 3643 C CA . ASN B 1 140 ? -20.188 -15.133 -5.242 1 92.75 140 ASN B CA 1
ATOM 3644 C C . ASN B 1 140 ? -21.594 -15.211 -5.832 1 92.75 140 ASN B C 1
ATOM 3646 O O . ASN B 1 140 ? -22.562 -14.82 -5.188 1 92.75 140 ASN B O 1
ATOM 3650 N N . PRO B 1 141 ? -21.703 -15.695 -7.035 1 91.56 141 PRO B N 1
ATOM 3651 C CA . PRO B 1 141 ? -23 -15.648 -7.703 1 91.56 141 PRO B CA 1
ATOM 3652 C C . PRO B 1 141 ? -24 -16.625 -7.102 1 91.56 141 PRO B C 1
ATOM 3654 O O . PRO B 1 141 ? -25.219 -16.375 -7.137 1 91.56 141 PRO B O 1
ATOM 3657 N N . ARG B 1 142 ? -23.594 -17.672 -6.574 1 88 142 ARG B N 1
ATOM 3658 C CA . ARG B 1 142 ? -24.5 -18.734 -6.121 1 88 142 ARG B CA 1
ATOM 3659 C C . ARG B 1 142 ? -24.781 -18.609 -4.629 1 88 142 ARG B C 1
ATOM 3661 O O . ARG B 1 142 ? -25.938 -18.719 -4.195 1 88 142 ARG B O 1
ATOM 3668 N N . TYR B 1 143 ? -23.766 -18.281 -3.855 1 85.5 143 TYR B N 1
ATOM 3669 C CA . TYR B 1 143 ? -23.938 -18.375 -2.41 1 85.5 143 TYR B CA 1
ATOM 3670 C C . TYR B 1 143 ? -23.594 -17.062 -1.726 1 85.5 143 TYR B C 1
ATOM 3672 O O . TYR B 1 143 ? -23.609 -16.969 -0.495 1 85.5 143 TYR B O 1
ATOM 3680 N N . GLY B 1 144 ? -23.359 -16.062 -2.502 1 88.56 144 GLY B N 1
ATOM 3681 C CA . GLY B 1 144 ? -22.922 -14.805 -1.932 1 88.56 144 GLY B CA 1
ATOM 3682 C C . GLY B 1 144 ? -24.047 -14.008 -1.294 1 88.56 144 GLY B C 1
ATOM 3683 O O . GLY B 1 144 ? -25.219 -14.234 -1.597 1 88.56 144 GLY B O 1
ATOM 3684 N N . VAL B 1 145 ? -23.688 -13.156 -0.44 1 87.94 145 VAL B N 1
ATOM 3685 C CA . VAL B 1 145 ? -24.641 -12.383 0.336 1 87.94 145 VAL B CA 1
ATOM 3686 C C . VAL B 1 145 ? -25.359 -11.383 -0.572 1 87.94 145 VAL B C 1
ATOM 3688 O O . VAL B 1 145 ? -26.547 -11.125 -0.406 1 87.94 145 VAL B O 1
ATOM 3691 N N . LEU B 1 146 ? -24.641 -10.828 -1.527 1 90.94 146 LEU B N 1
ATOM 3692 C CA . LEU B 1 146 ? -25.234 -9.812 -2.396 1 90.94 146 LEU B CA 1
ATOM 3693 C C . LEU B 1 146 ? -26.312 -10.422 -3.291 1 90.94 146 LEU B C 1
ATOM 3695 O O . LEU B 1 146 ? -27.422 -9.914 -3.355 1 90.94 146 LEU B O 1
ATOM 3699 N N . ASN B 1 147 ? -25.938 -11.438 -3.957 1 92.38 147 ASN B N 1
ATOM 3700 C CA . ASN B 1 147 ? -26.922 -12.094 -4.812 1 92.38 147 ASN B CA 1
ATOM 3701 C C . ASN B 1 147 ? -28.031 -12.75 -3.996 1 92.38 147 ASN B C 1
ATOM 3703 O O . ASN B 1 147 ? -29.172 -12.852 -4.457 1 92.38 147 ASN B O 1
ATOM 3707 N N . GLY B 1 148 ? -27.734 -13.227 -2.752 1 89.5 148 GLY B N 1
ATOM 3708 C CA . GLY B 1 148 ? -28.781 -13.688 -1.855 1 89.5 148 GLY B CA 1
ATOM 3709 C C . GLY B 1 148 ? -29.812 -12.617 -1.544 1 89.5 148 GLY B C 1
ATOM 3710 O O . GLY B 1 148 ? -31.016 -12.875 -1.565 1 89.5 148 GLY B O 1
ATOM 3711 N N . PHE B 1 149 ? -29.281 -11.484 -1.292 1 89.12 149 PHE B N 1
ATOM 3712 C CA . PHE B 1 149 ? -30.156 -10.352 -1.01 1 89.12 149 PHE B CA 1
ATOM 3713 C C . PHE B 1 149 ? -31.016 -10.008 -2.227 1 89.12 149 PHE B C 1
ATOM 3715 O O . PHE B 1 149 ? -32.219 -9.758 -2.1 1 89.12 149 PHE B O 1
ATOM 3722 N N . ILE B 1 150 ? -30.391 -9.938 -3.375 1 91.5 150 ILE B N 1
ATOM 3723 C CA . ILE B 1 150 ? -31.109 -9.625 -4.609 1 91.5 150 ILE B CA 1
ATOM 3724 C C . ILE B 1 150 ? -32.188 -10.656 -4.852 1 91.5 150 ILE B C 1
ATOM 3726 O O . ILE B 1 150 ? -33.312 -10.297 -5.211 1 91.5 150 ILE B O 1
ATOM 3730 N N . ARG B 1 151 ? -31.859 -11.891 -4.656 1 92.94 151 ARG B N 1
ATOM 3731 C CA . ARG B 1 151 ? -32.844 -12.961 -4.832 1 92.94 151 ARG B CA 1
ATOM 3732 C C . ARG B 1 151 ? -34 -12.82 -3.848 1 92.94 151 ARG B C 1
ATOM 3734 O O . ARG B 1 151 ? -35.156 -13 -4.215 1 92.94 151 ARG B O 1
ATOM 3741 N N . GLN B 1 152 ? -33.719 -12.5 -2.623 1 91.25 152 GLN B N 1
ATOM 3742 C CA . GLN B 1 152 ? -34.719 -12.406 -1.579 1 91.25 152 GLN B CA 1
ATOM 3743 C C . GLN B 1 152 ? -35.625 -11.18 -1.781 1 91.25 152 GLN B C 1
ATOM 3745 O O . GLN B 1 152 ? -36.844 -11.25 -1.586 1 91.25 152 GLN B O 1
ATOM 3750 N N . VAL B 1 153 ? -35.031 -10.117 -2.211 1 90.06 153 VAL B N 1
ATOM 3751 C CA . VAL B 1 153 ? -35.781 -8.859 -2.27 1 90.06 153 VAL B CA 1
ATOM 3752 C C . VAL B 1 153 ? -36.406 -8.688 -3.648 1 90.06 153 VAL B C 1
ATOM 3754 O O . VAL B 1 153 ? -37.562 -8.234 -3.762 1 90.06 153 VAL B O 1
ATOM 3757 N N . LEU B 1 154 ? -35.688 -9.062 -4.66 1 92.31 154 LEU B N 1
ATOM 3758 C CA . LEU B 1 154 ? -36.156 -8.781 -6.008 1 92.31 154 LEU B CA 1
ATOM 3759 C C . LEU B 1 154 ? -36.625 -10.055 -6.688 1 92.31 154 LEU B C 1
ATOM 3761 O O . LEU B 1 154 ? -37.281 -10 -7.742 1 92.31 154 LEU B O 1
ATOM 3765 N N . GLY B 1 155 ? -36.312 -11.156 -6.18 1 90.88 155 GLY B N 1
ATOM 3766 C CA . GLY B 1 155 ? -36.75 -12.422 -6.762 1 90.88 155 GLY B CA 1
ATOM 3767 C C . GLY B 1 155 ? -36 -12.766 -8.031 1 90.88 155 GLY B C 1
ATOM 3768 O O . GLY B 1 155 ? -36.469 -13.547 -8.859 1 90.88 155 GLY B O 1
ATOM 3769 N N . GLN B 1 156 ? -34.969 -12.078 -8.25 1 92.19 156 GLN B N 1
ATOM 3770 C CA . GLN B 1 156 ? -34.156 -12.289 -9.453 1 92.19 156 GLN B CA 1
ATOM 3771 C C . GLN B 1 156 ? -32.75 -12.773 -9.102 1 92.19 156 GLN B C 1
ATOM 3773 O O . GLN B 1 156 ? -32.281 -12.547 -7.992 1 92.19 156 GLN B O 1
ATOM 3778 N N . GLU B 1 157 ? -32.312 -13.555 -10.102 1 92.44 157 GLU B N 1
ATOM 3779 C CA . GLU B 1 157 ? -30.922 -13.969 -9.914 1 92.44 157 GLU B CA 1
ATOM 3780 C C . GLU B 1 157 ? -29.969 -12.797 -10.117 1 92.44 157 GLU B C 1
ATOM 3782 O O . GLU B 1 157 ? -30.172 -11.961 -11 1 92.44 157 GLU B O 1
ATOM 3787 N N . GLY B 1 158 ? -29.062 -12.727 -9.273 1 91.06 158 GLY B N 1
ATOM 3788 C CA . GLY B 1 158 ? -28.047 -11.688 -9.406 1 91.06 158 GLY B CA 1
ATOM 3789 C C . GLY B 1 158 ? -27.062 -11.945 -10.523 1 91.06 158 GLY B C 1
ATOM 3790 O O . GLY B 1 158 ? -27 -13.062 -11.055 1 91.06 158 GLY B O 1
ATOM 3791 N N . PRO B 1 159 ? -26.391 -10.984 -10.875 1 93.56 159 PRO B N 1
ATOM 3792 C CA . PRO B 1 159 ? -25.422 -11.141 -11.953 1 93.56 159 PRO B CA 1
ATOM 3793 C C . PRO B 1 159 ? -24.141 -11.836 -11.5 1 93.56 159 PRO B C 1
ATOM 3795 O O . PRO B 1 159 ? -24 -12.172 -10.32 1 93.56 159 PRO B O 1
ATOM 3798 N N . ARG B 1 160 ? -23.312 -12.234 -12.516 1 95.62 160 ARG B N 1
ATOM 3799 C CA . ARG B 1 160 ? -21.984 -12.758 -12.242 1 95.62 160 ARG B CA 1
ATOM 3800 C C . ARG B 1 160 ? -20.969 -11.633 -12.094 1 95.62 160 ARG B C 1
ATOM 3802 O O . ARG B 1 160 ? -20.172 -11.367 -13 1 95.62 160 ARG B O 1
ATOM 3809 N N . TRP B 1 161 ? -20.875 -11.055 -10.961 1 97 161 TRP B N 1
ATOM 3810 C CA . TRP B 1 161 ? -20.188 -9.812 -10.641 1 97 161 TRP B CA 1
ATOM 3811 C C . TRP B 1 161 ? -18.75 -9.828 -11.164 1 97 161 TRP B C 1
ATOM 3813 O O . TRP B 1 161 ? -18.281 -8.836 -11.727 1 97 161 TRP B O 1
ATOM 3823 N N . LEU B 1 162 ? -18.047 -11.008 -11.023 1 96.81 162 LEU B N 1
ATOM 3824 C CA . LEU B 1 162 ? -16.625 -11.055 -11.359 1 96.81 162 LEU B CA 1
ATOM 3825 C C . LEU B 1 162 ? -16.406 -11.82 -12.664 1 96.81 162 LEU B C 1
ATOM 3827 O O . LEU B 1 162 ? -15.312 -11.781 -13.227 1 96.81 162 LEU B O 1
ATOM 3831 N N . ASP B 1 163 ? -17.484 -12.461 -13.164 1 96.25 163 ASP B N 1
ATOM 3832 C CA . ASP B 1 163 ? -17.328 -13.305 -14.352 1 96.25 163 ASP B CA 1
ATOM 3833 C C . ASP B 1 163 ? -17.938 -12.641 -15.578 1 96.25 163 ASP B C 1
ATOM 3835 O O . ASP B 1 163 ? -17.875 -13.188 -16.688 1 96.25 163 ASP B O 1
ATOM 3839 N N . ASP B 1 164 ? -18.547 -11.492 -15.375 1 97.19 164 ASP B N 1
ATOM 3840 C CA . ASP B 1 164 ? -19.078 -10.688 -16.469 1 97.19 164 ASP B CA 1
ATOM 3841 C C . ASP B 1 164 ? -18.109 -9.578 -16.859 1 97.19 164 ASP B C 1
ATOM 3843 O O . ASP B 1 164 ? -17.734 -8.742 -16.031 1 97.19 164 ASP B O 1
ATOM 3847 N N . PRO B 1 165 ? -17.703 -9.555 -18.141 1 96.69 165 PRO B N 1
ATOM 3848 C CA . PRO B 1 165 ? -16.719 -8.578 -18.594 1 96.69 165 PRO B CA 1
ATOM 3849 C C . PRO B 1 165 ? -17.156 -7.137 -18.391 1 96.69 165 PRO B C 1
ATOM 3851 O O . PRO B 1 165 ? -16.328 -6.242 -18.25 1 96.69 165 PRO B O 1
ATOM 3854 N N . MET B 1 166 ? -18.422 -6.895 -18.297 1 96.25 166 MET B N 1
ATOM 3855 C CA . MET B 1 166 ? -18.922 -5.531 -18.125 1 96.25 166 MET B CA 1
ATOM 3856 C C . MET B 1 166 ? -19.031 -5.164 -16.656 1 96.25 166 MET B C 1
ATOM 3858 O O . MET B 1 166 ? -18.969 -3.986 -16.297 1 96.25 166 MET B O 1
ATOM 3862 N N . LEU B 1 167 ? -19.109 -6.184 -15.789 1 97.44 167 LEU B N 1
ATOM 3863 C CA . LEU B 1 167 ? -19.391 -5.91 -14.383 1 97.44 167 LEU B CA 1
ATOM 3864 C C . LEU B 1 167 ? -18.141 -6.062 -13.531 1 97.44 167 LEU B C 1
ATOM 3866 O O . LEU B 1 167 ? -18.094 -5.586 -12.398 1 97.44 167 LEU B O 1
ATOM 3870 N N . VAL B 1 168 ? -17.141 -6.758 -14.094 1 98.25 168 VAL B N 1
ATOM 3871 C CA . VAL B 1 168 ? -15.977 -7.105 -13.289 1 98.25 168 VAL B CA 1
ATOM 3872 C C . VAL B 1 168 ? -15.289 -5.836 -12.797 1 98.25 168 VAL B C 1
ATOM 3874 O O . VAL B 1 168 ? -14.977 -5.715 -11.609 1 98.25 168 VAL B O 1
ATOM 3877 N N . LEU B 1 169 ? -15.086 -4.801 -13.617 1 98.19 169 LEU B N 1
ATOM 3878 C CA . LEU B 1 169 ? -14.391 -3.586 -13.211 1 98.19 169 LEU B CA 1
ATOM 3879 C C . LEU B 1 169 ? -15.227 -2.787 -12.219 1 98.19 169 LEU B C 1
ATOM 3881 O O . LEU B 1 169 ? -14.742 -2.42 -11.141 1 98.19 169 LEU B O 1
ATOM 3885 N N . PRO B 1 170 ? -16.531 -2.547 -12.508 1 98.12 170 PRO B N 1
ATOM 3886 C CA . PRO B 1 170 ? -17.344 -1.845 -11.516 1 98.12 170 PRO B CA 1
ATOM 3887 C C . PRO B 1 170 ? -17.391 -2.561 -10.172 1 98.12 170 PRO B C 1
ATOM 3889 O O . PRO B 1 170 ? -17.422 -1.908 -9.125 1 98.12 170 PRO B O 1
ATOM 3892 N N . SER B 1 171 ? -17.422 -3.875 -10.188 1 98.06 171 SER B N 1
ATOM 3893 C CA . SER B 1 171 ? -17.438 -4.645 -8.945 1 98.06 171 SER B CA 1
ATOM 3894 C C . SER B 1 171 ? -16.156 -4.422 -8.148 1 98.06 171 SER B C 1
ATOM 3896 O O . SER B 1 171 ? -16.203 -4.207 -6.934 1 98.06 171 SER B O 1
ATOM 3898 N N . LEU B 1 172 ? -15.047 -4.438 -8.875 1 98.25 172 LEU B N 1
ATOM 3899 C CA . LEU B 1 172 ? -13.773 -4.191 -8.211 1 98.25 172 LEU B CA 1
ATOM 3900 C C . LEU B 1 172 ? -13.688 -2.756 -7.703 1 98.25 172 LEU B C 1
ATOM 3902 O O . LEU B 1 172 ? -13.078 -2.496 -6.66 1 98.25 172 LEU B O 1
ATOM 3906 N N . MET B 1 173 ? -14.344 -1.805 -8.406 1 98.12 173 MET B N 1
ATOM 3907 C CA . MET B 1 173 ? -14.352 -0.406 -7.988 1 98.12 173 MET B CA 1
ATOM 3908 C C . MET B 1 173 ? -15.07 -0.241 -6.656 1 98.12 173 MET B C 1
ATOM 3910 O O . MET B 1 173 ? -14.586 0.461 -5.766 1 98.12 173 MET B O 1
ATOM 3914 N N . VAL B 1 174 ? -16.188 -0.917 -6.539 1 96.94 174 VAL B N 1
ATOM 3915 C CA . VAL B 1 174 ? -16.969 -0.809 -5.316 1 96.94 174 VAL B CA 1
ATOM 3916 C C . VAL B 1 174 ? -16.156 -1.302 -4.125 1 96.94 174 VAL B C 1
ATOM 3918 O O . VAL B 1 174 ? -16.125 -0.66 -3.072 1 96.94 174 VAL B O 1
ATOM 3921 N N . MET B 1 175 ? -15.484 -2.408 -4.285 1 96.69 175 MET B N 1
ATOM 3922 C CA . MET B 1 175 ? -14.625 -2.955 -3.242 1 96.69 175 MET B CA 1
ATOM 3923 C C . MET B 1 175 ? -13.523 -1.972 -2.873 1 96.69 175 MET B C 1
ATOM 3925 O O . MET B 1 175 ? -13.273 -1.724 -1.692 1 96.69 175 MET B O 1
ATOM 3929 N N . ALA B 1 176 ? -12.906 -1.412 -3.912 1 97 176 ALA B N 1
ATOM 3930 C CA . ALA B 1 176 ? -11.797 -0.487 -3.691 1 97 176 ALA B CA 1
ATOM 3931 C C . ALA B 1 176 ? -12.266 0.779 -2.984 1 97 176 ALA B C 1
ATOM 3933 O O . ALA B 1 176 ? -11.562 1.325 -2.135 1 97 176 ALA B O 1
ATOM 3934 N N . ILE B 1 177 ? -13.398 1.246 -3.342 1 96.31 177 ILE B N 1
ATOM 3935 C CA . ILE B 1 177 ? -13.977 2.43 -2.711 1 96.31 177 ILE B CA 1
ATOM 3936 C C . ILE B 1 177 ? -14.266 2.141 -1.239 1 96.31 177 ILE B C 1
ATOM 3938 O O . ILE B 1 177 ? -14 2.975 -0.371 1 96.31 177 ILE B O 1
ATOM 3942 N N . TRP B 1 178 ? -14.758 0.958 -0.99 1 95.06 178 TRP B N 1
ATOM 3943 C CA . TRP B 1 178 ? -15.031 0.535 0.379 1 95.06 178 TRP B CA 1
ATOM 3944 C C . TRP B 1 178 ? -13.766 0.583 1.228 1 95.06 178 TRP B C 1
ATOM 3946 O O . TRP B 1 178 ? -13.781 1.112 2.342 1 95.06 178 TRP B O 1
ATOM 3956 N N . VAL B 1 179 ? -12.711 0.151 0.716 1 94.75 179 VAL B N 1
ATOM 3957 C CA . VAL B 1 179 ? -11.445 0.047 1.444 1 94.75 179 VAL B CA 1
ATOM 3958 C C . VAL B 1 179 ? -10.875 1.441 1.69 1 94.75 179 VAL B C 1
ATOM 3960 O O . VAL B 1 179 ? -10.328 1.715 2.762 1 94.75 179 VAL B O 1
ATOM 3963 N N . ALA B 1 180 ? -11.031 2.32 0.748 1 94 180 ALA B N 1
ATOM 3964 C CA . ALA B 1 180 ? -10.352 3.613 0.792 1 94 180 ALA B CA 1
ATOM 3965 C C . ALA B 1 180 ? -11.219 4.668 1.473 1 94 180 ALA B C 1
ATOM 3967 O O . ALA B 1 180 ? -10.727 5.73 1.854 1 94 180 ALA B O 1
ATOM 3968 N N . ALA B 1 181 ? -12.469 4.41 1.624 1 92.56 181 ALA B N 1
ATOM 3969 C CA . ALA B 1 181 ? -13.438 5.422 2.041 1 92.56 181 ALA B CA 1
ATOM 3970 C C . ALA B 1 181 ? -13.086 5.98 3.416 1 92.56 181 ALA B C 1
ATOM 3972 O O . ALA B 1 181 ? -13.141 7.195 3.633 1 92.56 181 ALA B O 1
ATOM 3973 N N . GLY B 1 182 ? -12.742 5.102 4.297 1 90.5 182 GLY B N 1
ATOM 3974 C CA . GLY B 1 182 ? -12.469 5.539 5.656 1 90.5 182 GLY B CA 1
ATOM 3975 C C . GLY B 1 182 ? -11.281 6.484 5.75 1 90.5 182 GLY B C 1
ATOM 3976 O O . GLY B 1 182 ? -11.367 7.523 6.406 1 90.5 182 GLY B O 1
ATOM 3977 N N . ARG B 1 183 ? -10.242 6.125 5.133 1 91.88 183 ARG B N 1
ATOM 3978 C CA . ARG B 1 183 ? -9.039 6.953 5.152 1 91.88 183 ARG B CA 1
ATOM 3979 C C . ARG B 1 183 ? -9.305 8.32 4.527 1 91.88 183 ARG B C 1
ATOM 3981 O O . ARG B 1 183 ? -8.953 9.352 5.105 1 91.88 183 ARG B O 1
ATOM 3988 N N . ASN B 1 184 ? -9.891 8.32 3.406 1 94.38 184 ASN B N 1
ATOM 3989 C CA . ASN B 1 184 ? -10.156 9.562 2.697 1 94.38 184 ASN B CA 1
ATOM 3990 C C . ASN B 1 184 ? -11.164 10.43 3.447 1 94.38 184 ASN B C 1
ATOM 3992 O O . ASN B 1 184 ? -11.055 11.656 3.455 1 94.38 184 ASN B O 1
ATOM 3996 N N . MET B 1 185 ? -12.086 9.789 4.074 1 92.19 185 MET B N 1
ATOM 3997 C CA . MET B 1 185 ? -13.07 10.523 4.863 1 92.19 185 MET B CA 1
ATOM 3998 C C . MET B 1 185 ? -12.406 11.289 6 1 92.19 185 MET B C 1
ATOM 4000 O O . MET B 1 185 ? -12.719 12.453 6.238 1 92.19 185 MET B O 1
ATOM 4004 N N . ILE B 1 186 ? -11.523 10.648 6.602 1 89.44 186 ILE B N 1
ATOM 4005 C CA . ILE B 1 186 ? -10.828 11.281 7.719 1 89.44 186 ILE B CA 1
ATOM 4006 C C . ILE B 1 186 ? -10.023 12.477 7.211 1 89.44 186 ILE B C 1
ATOM 4008 O O . ILE B 1 186 ? -10.008 13.531 7.844 1 89.44 186 ILE B O 1
ATOM 4012 N N . ILE B 1 187 ? -9.406 12.305 6.117 1 91.25 187 ILE B N 1
ATOM 4013 C CA . ILE B 1 187 ? -8.609 13.383 5.52 1 91.25 187 ILE B CA 1
ATOM 4014 C C . ILE B 1 187 ? -9.523 14.555 5.164 1 91.25 187 ILE B C 1
ATOM 4016 O O . ILE B 1 187 ? -9.211 15.703 5.48 1 91.25 187 ILE B O 1
ATOM 4020 N N . TYR B 1 188 ? -10.656 14.281 4.621 1 93.75 188 TYR B N 1
ATOM 4021 C CA . TYR B 1 188 ? -11.594 15.336 4.254 1 93.75 188 TYR B CA 1
ATOM 4022 C C . TYR B 1 188 ? -12.195 15.984 5.496 1 93.75 188 TYR B C 1
ATOM 4024 O O . TYR B 1 188 ? -12.422 17.203 5.516 1 93.75 188 TYR B O 1
ATOM 4032 N N . LEU B 1 189 ? -12.477 15.172 6.469 1 90.62 189 LEU B N 1
ATOM 4033 C CA . LEU B 1 189 ? -13.016 15.711 7.715 1 90.62 189 LEU B CA 1
ATOM 4034 C C . LEU B 1 189 ? -12.039 16.703 8.344 1 90.62 189 LEU B C 1
ATOM 4036 O O . LEU B 1 189 ? -12.438 17.766 8.805 1 90.62 189 LEU B O 1
ATOM 4040 N N . SER B 1 190 ? -10.789 16.297 8.32 1 89.12 190 SER B N 1
ATOM 4041 C CA . SER B 1 190 ? -9.758 17.203 8.836 1 89.12 190 SER B CA 1
ATOM 4042 C C . SER B 1 190 ? -9.695 18.484 8.023 1 89.12 190 SER B C 1
ATOM 4044 O O . SER B 1 190 ? -9.508 19.578 8.586 1 89.12 190 SER B O 1
ATOM 4046 N N . GLY B 1 191 ? -9.82 18.375 6.73 1 90.81 191 GLY B N 1
ATOM 4047 C CA . GLY B 1 191 ? -9.859 19.547 5.883 1 90.81 191 GLY B CA 1
ATOM 4048 C C . GLY B 1 191 ? -11.062 20.438 6.148 1 90.81 191 GLY B C 1
ATOM 4049 O O . GLY B 1 191 ? -10.938 21.656 6.188 1 90.81 191 GLY B O 1
ATOM 4050 N N . LEU B 1 192 ? -12.156 19.875 6.375 1 92 192 LEU B N 1
ATOM 4051 C CA . LEU B 1 192 ? -13.391 20.594 6.652 1 92 192 LEU B CA 1
ATOM 4052 C C . LEU B 1 192 ? -13.297 21.344 7.977 1 92 192 LEU B C 1
ATOM 4054 O O . LEU B 1 192 ? -13.75 22.484 8.086 1 92 192 LEU B O 1
ATOM 4058 N N . GLN B 1 193 ? -12.727 20.641 8.859 1 89.12 193 GLN B N 1
ATOM 4059 C CA . GLN B 1 193 ? -12.602 21.219 10.195 1 89.12 193 GLN B CA 1
ATOM 4060 C C . GLN B 1 193 ? -11.617 22.391 10.195 1 89.12 193 GLN B C 1
ATOM 4062 O O . GLN B 1 193 ? -11.633 23.219 11.102 1 89.12 193 GLN B O 1
ATOM 4067 N N . GLY B 1 194 ? -10.82 22.438 9.18 1 89.12 194 GLY B N 1
ATOM 4068 C CA . GLY B 1 194 ? -9.859 23.516 9.062 1 89.12 194 GLY B CA 1
ATOM 4069 C C . GLY B 1 194 ? -10.453 24.781 8.461 1 89.12 194 GLY B C 1
ATOM 4070 O O . GLY B 1 194 ? -9.867 25.859 8.555 1 89.12 194 GLY B O 1
ATOM 4071 N N . ILE B 1 195 ? -11.656 24.688 7.977 1 91.5 195 ILE B N 1
ATOM 4072 C CA . ILE B 1 195 ? -12.312 25.844 7.379 1 91.5 195 ILE B CA 1
ATOM 4073 C C . ILE B 1 195 ? -12.984 26.672 8.469 1 91.5 195 ILE B C 1
ATOM 4075 O O . ILE B 1 195 ? -13.781 26.141 9.25 1 91.5 195 ILE B O 1
ATOM 4079 N N . SER B 1 196 ? -12.672 27.922 8.492 1 93.5 196 SER B N 1
ATOM 4080 C CA . SER B 1 196 ? -13.211 28.812 9.523 1 93.5 196 SER B CA 1
ATOM 4081 C C . SER B 1 196 ? -14.727 28.906 9.438 1 93.5 196 SER B C 1
ATOM 4083 O O . SER B 1 196 ? -15.289 29.109 8.359 1 93.5 196 SER B O 1
ATOM 4085 N N . GLN B 1 197 ? -15.328 28.828 10.547 1 90.88 197 GLN B N 1
ATOM 4086 C CA . GLN B 1 197 ? -16.781 28.953 10.633 1 90.88 197 GLN B CA 1
ATOM 4087 C C . GLN B 1 197 ? -17.234 30.359 10.234 1 90.88 197 GLN B C 1
ATOM 4089 O O . GLN B 1 197 ? -18.359 30.531 9.758 1 90.88 197 GLN B O 1
ATOM 4094 N N . ASP B 1 198 ? -16.344 31.219 10.359 1 93.69 198 ASP B N 1
ATOM 4095 C CA . ASP B 1 198 ? -16.641 32.625 10.039 1 93.69 198 ASP B CA 1
ATOM 4096 C C . ASP B 1 198 ? -17.031 32.75 8.57 1 93.69 198 ASP B C 1
ATOM 4098 O O . ASP B 1 198 ? -17.875 33.594 8.227 1 93.69 198 ASP B O 1
ATOM 4102 N N . LEU B 1 199 ? -16.422 31.969 7.801 1 93.38 199 LEU B N 1
ATOM 4103 C CA . LEU B 1 199 ? -16.719 32.031 6.371 1 93.38 199 LEU B CA 1
ATOM 4104 C C . LEU B 1 199 ? -18.156 31.594 6.098 1 93.38 199 LEU B C 1
ATOM 4106 O O . LEU B 1 199 ? -18.844 32.188 5.273 1 93.38 199 LEU B O 1
ATOM 4110 N N . TYR B 1 200 ? -18.641 30.719 6.797 1 90.62 200 TYR B N 1
ATOM 4111 C CA . TYR B 1 200 ? -20 30.219 6.617 1 90.62 200 TYR B CA 1
ATOM 4112 C C . TYR B 1 200 ? -21.031 31.188 7.199 1 90.62 200 TYR B C 1
ATOM 4114 O O . TYR B 1 200 ? -22.078 31.422 6.602 1 90.62 200 TYR B O 1
ATOM 4122 N N . ASP B 1 201 ? -20.688 31.75 8.336 1 92.69 201 ASP B N 1
ATOM 4123 C CA . ASP B 1 201 ? -21.562 32.719 8.984 1 92.69 201 ASP B CA 1
ATOM 4124 C C . ASP B 1 201 ? -21.75 33.969 8.109 1 92.69 201 ASP B C 1
ATOM 4126 O O . ASP B 1 201 ? -22.875 34.438 7.938 1 92.69 201 ASP B O 1
ATOM 4130 N N . ALA B 1 202 ? -20.656 34.375 7.648 1 94.25 202 ALA B N 1
ATOM 4131 C CA . ALA B 1 202 ? -20.703 35.531 6.781 1 94.25 202 ALA B CA 1
ATOM 4132 C C . ALA B 1 202 ? -21.547 35.25 5.535 1 94.25 202 ALA B C 1
ATOM 4134 O O . ALA B 1 202 ? -22.328 36.125 5.098 1 94.25 202 ALA B O 1
ATOM 4135 N N . SER B 1 203 ? -21.375 34.094 5.02 1 93.31 203 SER B N 1
ATOM 4136 C CA . SER B 1 203 ? -22.125 33.719 3.826 1 93.31 203 SER B CA 1
ATOM 4137 C C . SER B 1 203 ? -23.625 33.594 4.129 1 93.31 203 SER B C 1
ATOM 4139 O O . SER B 1 203 ? -24.453 33.906 3.283 1 93.31 203 SER B O 1
ATOM 4141 N N . SER B 1 204 ? -23.922 33.188 5.297 1 91.94 204 SER B N 1
ATOM 4142 C CA . SER B 1 204 ? -25.312 33.062 5.719 1 91.94 204 SER B CA 1
ATOM 4143 C C . SER B 1 204 ? -25.969 34.438 5.852 1 91.94 204 SER B C 1
ATOM 4145 O O . SER B 1 204 ? -27.156 34.594 5.535 1 91.94 204 SER B O 1
ATOM 4147 N N . ILE B 1 205 ? -25.234 35.281 6.312 1 93.5 205 ILE B N 1
ATOM 4148 C CA . ILE B 1 205 ? -25.719 36.656 6.441 1 93.5 205 ILE B CA 1
ATOM 4149 C C . ILE B 1 205 ? -26.047 37.219 5.059 1 93.5 205 ILE B C 1
ATOM 4151 O O . ILE B 1 205 ? -27.016 37.938 4.898 1 93.5 205 ILE B O 1
ATOM 4155 N N . ASP B 1 206 ? -25.328 36.812 4.078 1 93.5 206 ASP B N 1
ATOM 4156 C CA . ASP B 1 206 ? -25.547 37.25 2.703 1 93.5 206 ASP B CA 1
ATOM 4157 C C . ASP B 1 206 ? -26.672 36.469 2.039 1 93.5 206 ASP B C 1
ATOM 4159 O O . ASP B 1 206 ? -26.984 36.688 0.866 1 93.5 206 ASP B O 1
ATOM 4163 N N . GLY B 1 207 ? -27.25 35.562 2.766 1 91.88 207 GLY B N 1
ATOM 4164 C CA . GLY B 1 207 ? -28.406 34.844 2.277 1 91.88 207 GLY B CA 1
ATOM 4165 C C . GLY B 1 207 ? -28.047 33.531 1.57 1 91.88 207 GLY B C 1
ATOM 4166 O O . GLY B 1 207 ? -28.891 32.938 0.889 1 91.88 207 GLY B O 1
ATOM 4167 N N . ALA B 1 208 ? -26.844 33.125 1.717 1 91.62 208 ALA B N 1
ATOM 4168 C CA . ALA B 1 208 ? -26.422 31.906 1.041 1 91.62 208 ALA B CA 1
ATOM 4169 C C . ALA B 1 208 ? -26.938 30.672 1.771 1 91.62 208 ALA B C 1
ATOM 4171 O O . ALA B 1 208 ? -26.953 30.625 3.004 1 91.62 208 ALA B O 1
ATOM 4172 N N . ASP B 1 209 ? -27.469 29.75 0.947 1 92.31 209 ASP B N 1
ATOM 4173 C CA . ASP B 1 209 ? -27.906 28.5 1.536 1 92.31 209 ASP B CA 1
ATOM 4174 C C . ASP B 1 209 ? -26.781 27.469 1.553 1 92.31 209 ASP B C 1
ATOM 4176 O O . ASP B 1 209 ? -25.672 27.766 1.109 1 92.31 209 ASP B O 1
ATOM 4180 N N . SER B 1 210 ? -27.031 26.266 2.098 1 88.75 210 SER B N 1
ATOM 4181 C CA . SER B 1 210 ? -26.016 25.25 2.281 1 88.75 210 SER B CA 1
ATOM 4182 C C . SER B 1 210 ? -25.453 24.781 0.942 1 88.75 210 SER B C 1
ATOM 4184 O O . SER B 1 210 ? -24.266 24.453 0.843 1 88.75 210 SER B O 1
ATOM 4186 N N . TRP B 1 211 ? -26.297 24.719 -0.025 1 92.31 211 TRP B N 1
ATOM 4187 C CA . TRP B 1 211 ? -25.844 24.297 -1.351 1 92.31 211 TRP B CA 1
ATOM 4188 C C . TRP B 1 211 ? -24.891 25.328 -1.954 1 92.31 211 TRP B C 1
ATOM 4190 O O . TRP B 1 211 ? -23.859 24.953 -2.535 1 92.31 211 TRP B O 1
ATOM 4200 N N . ARG B 1 212 ? -25.188 26.578 -1.794 1 93.38 212 ARG B N 1
ATOM 4201 C CA . ARG B 1 212 ? -24.328 27.641 -2.27 1 93.38 212 ARG B CA 1
ATOM 4202 C C . ARG B 1 212 ? -23.016 27.688 -1.485 1 93.38 212 ARG B C 1
ATOM 4204 O O . ARG B 1 212 ? -21.953 27.906 -2.057 1 93.38 212 ARG B O 1
ATOM 4211 N N . GLN B 1 213 ? -23.141 27.5 -0.174 1 94.62 213 GLN B N 1
ATOM 4212 C CA . GLN B 1 213 ? -21.938 27.484 0.663 1 94.62 213 GLN B CA 1
ATOM 4213 C C . GLN B 1 213 ? -21.016 26.344 0.268 1 94.62 213 GLN B C 1
ATOM 4215 O O . GLN B 1 213 ? -19.781 26.5 0.29 1 94.62 213 GLN B O 1
ATOM 4220 N N . PHE B 1 214 ? -21.609 25.188 -0.112 1 93.81 214 PHE B N 1
ATOM 4221 C CA . PHE B 1 214 ? -20.797 24.047 -0.528 1 93.81 214 PHE B CA 1
ATOM 4222 C C . PHE B 1 214 ? -20 24.375 -1.78 1 93.81 214 PHE B C 1
ATOM 4224 O O . PHE B 1 214 ? -18.781 24.141 -1.824 1 93.81 214 PHE B O 1
ATOM 4231 N N . TRP B 1 215 ? -20.609 24.969 -2.803 1 94.44 215 TRP B N 1
ATOM 4232 C CA . TRP B 1 215 ? -19.984 25.188 -4.102 1 94.44 215 TRP B CA 1
ATOM 4233 C C . TRP B 1 215 ? -19.062 26.406 -4.066 1 94.44 215 TRP B C 1
ATOM 4235 O O . TRP B 1 215 ? -18.094 26.469 -4.809 1 94.44 215 TRP B O 1
ATOM 4245 N N . GLN B 1 216 ? -19.281 27.312 -3.092 1 94.38 216 GLN B N 1
ATOM 4246 C CA . GLN B 1 216 ? -18.531 28.578 -3.107 1 94.38 216 GLN B CA 1
ATOM 4247 C C . GLN B 1 216 ? -17.469 28.594 -2.025 1 94.38 216 GLN B C 1
ATOM 4249 O O . GLN B 1 216 ? -16.469 29.297 -2.145 1 94.38 216 GLN B O 1
ATOM 4254 N N . ILE B 1 217 ? -17.641 27.828 -0.955 1 94.56 217 ILE B N 1
ATOM 4255 C CA . ILE B 1 217 ? -16.703 27.875 0.166 1 94.56 217 ILE B CA 1
ATOM 4256 C C . ILE B 1 217 ? -16.078 26.5 0.38 1 94.56 217 ILE B C 1
ATOM 4258 O O . ILE B 1 217 ? -14.883 26.312 0.142 1 94.56 217 ILE B O 1
ATOM 4262 N N . THR B 1 218 ? -16.875 25.5 0.602 1 94.25 218 THR B N 1
ATOM 4263 C CA . THR B 1 218 ? -16.406 24.203 1.033 1 94.25 218 THR B CA 1
ATOM 4264 C C . THR B 1 218 ? -15.57 23.531 -0.062 1 94.25 218 THR B C 1
ATOM 4266 O O . THR B 1 218 ? -14.406 23.203 0.15 1 94.25 218 THR B O 1
ATOM 4269 N N . LEU B 1 219 ? -16.172 23.391 -1.244 1 94.56 219 LEU B N 1
ATOM 4270 C CA . LEU B 1 219 ? -15.531 22.641 -2.32 1 94.56 219 LEU B CA 1
ATOM 4271 C C . LEU B 1 219 ? -14.258 23.344 -2.789 1 94.56 219 LEU B C 1
ATOM 4273 O O . LEU B 1 219 ? -13.203 22.703 -2.895 1 94.56 219 LEU B O 1
ATOM 4277 N N . PRO B 1 220 ? -14.305 24.609 -2.988 1 94 220 PRO B N 1
ATOM 4278 C CA . PRO B 1 220 ? -13.086 25.297 -3.422 1 94 220 PRO B CA 1
ATOM 4279 C C . PRO B 1 220 ? -11.961 25.219 -2.387 1 94 220 PRO B C 1
ATOM 4281 O O . PRO B 1 220 ? -10.797 25.047 -2.748 1 94 220 PRO B O 1
ATOM 4284 N N . LEU B 1 221 ? -12.297 25.312 -1.087 1 94.12 221 LEU B N 1
ATOM 4285 C CA . LEU B 1 221 ? -11.273 25.281 -0.048 1 94.12 221 LEU B CA 1
ATOM 4286 C C . LEU B 1 221 ? -10.758 23.859 0.166 1 94.12 221 LEU B C 1
ATOM 4288 O O . LEU B 1 221 ? -9.68 23.672 0.736 1 94.12 221 LEU B O 1
ATOM 4292 N N . LEU B 1 222 ? -11.5 22.875 -0.349 1 95 222 LEU B N 1
ATOM 4293 C CA . LEU B 1 222 ? -11.078 21.484 -0.224 1 95 222 LEU B CA 1
ATOM 4294 C C . LEU B 1 222 ? -10.383 21 -1.494 1 95 222 LEU B C 1
ATOM 4296 O O . LEU B 1 222 ? -9.875 19.875 -1.548 1 95 222 LEU B O 1
ATOM 4300 N N . THR B 1 223 ? -10.312 21.828 -2.543 1 93.38 223 THR B N 1
ATOM 4301 C CA . THR B 1 223 ? -9.812 21.438 -3.855 1 93.38 223 THR B CA 1
ATOM 4302 C C . THR B 1 223 ? -8.383 20.906 -3.754 1 93.38 223 THR B C 1
ATOM 4304 O O . THR B 1 223 ? -8.047 19.922 -4.402 1 93.38 223 THR B O 1
ATOM 4307 N N . PRO B 1 224 ? -7.52 21.438 -2.93 1 91.94 224 PRO B N 1
ATOM 4308 C CA . PRO B 1 224 ? -6.172 20.875 -2.828 1 91.94 224 PRO B CA 1
ATOM 4309 C C . PRO B 1 224 ? -6.168 19.438 -2.299 1 91.94 224 PRO B C 1
ATOM 4311 O O . PRO B 1 224 ? -5.41 18.594 -2.787 1 91.94 224 PRO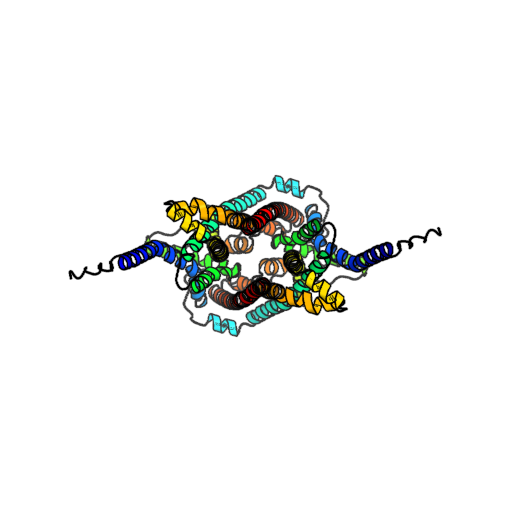 B O 1
ATOM 4314 N N . ILE B 1 225 ? -7 19.25 -1.335 1 93.5 225 ILE B N 1
ATOM 4315 C CA . ILE B 1 225 ? -7.086 17.922 -0.76 1 93.5 225 ILE B CA 1
ATOM 4316 C C . ILE B 1 225 ? -7.707 16.953 -1.775 1 93.5 225 ILE B C 1
ATOM 4318 O O . ILE B 1 225 ? -7.273 15.812 -1.898 1 93.5 225 ILE B O 1
ATOM 4322 N N . ILE B 1 226 ? -8.711 17.438 -2.498 1 95.06 226 ILE B N 1
ATOM 4323 C CA . ILE B 1 226 ? -9.375 16.625 -3.516 1 95.06 226 ILE B CA 1
ATOM 4324 C C . ILE B 1 226 ? -8.375 16.25 -4.605 1 95.06 226 ILE B C 1
ATOM 4326 O O . ILE B 1 226 ? -8.312 15.094 -5.027 1 95.06 226 ILE B O 1
ATOM 4330 N N . PHE B 1 227 ? -7.633 17.219 -5.016 1 93 227 PHE B N 1
ATOM 4331 C CA . PHE B 1 227 ? -6.637 16.984 -6.055 1 93 227 PHE B CA 1
ATOM 4332 C C . PHE B 1 227 ? -5.574 16 -5.566 1 93 227 PHE B C 1
ATOM 4334 O O . PHE B 1 227 ? -5.148 15.117 -6.312 1 93 227 PHE B O 1
ATOM 4341 N N . PHE B 1 228 ? -5.129 16.172 -4.328 1 92.19 228 PHE B N 1
ATOM 4342 C CA . PHE B 1 228 ? -4.164 15.266 -3.725 1 92.19 228 PHE B CA 1
ATOM 4343 C C . PHE B 1 228 ? -4.695 13.836 -3.729 1 92.19 228 PHE B C 1
ATOM 4345 O O . PHE B 1 228 ? -3.992 12.906 -4.129 1 92.19 228 PHE B O 1
ATOM 4352 N N . ASN B 1 229 ? -5.906 13.672 -3.348 1 93.81 229 ASN B N 1
ATOM 4353 C CA . ASN B 1 229 ? -6.516 12.352 -3.283 1 93.81 229 ASN B CA 1
ATOM 4354 C C . ASN B 1 229 ? -6.707 11.75 -4.676 1 93.81 229 ASN B C 1
ATOM 4356 O O . ASN B 1 229 ? -6.609 10.539 -4.852 1 93.81 229 ASN B O 1
ATOM 4360 N N . LEU B 1 230 ? -7.004 12.633 -5.629 1 95.44 230 LEU B N 1
ATOM 4361 C CA . LEU B 1 230 ? -7.188 12.172 -7 1 95.44 230 LEU B CA 1
ATOM 4362 C C . LEU B 1 230 ? -5.898 11.578 -7.551 1 95.44 230 LEU B C 1
ATOM 4364 O O . LEU B 1 230 ? -5.898 10.461 -8.07 1 95.44 230 LEU B O 1
ATOM 4368 N N . ILE B 1 231 ? -4.789 12.289 -7.379 1 95 231 ILE B N 1
ATOM 4369 C CA . ILE B 1 231 ? -3.521 11.859 -7.965 1 95 231 ILE B CA 1
ATOM 4370 C C . ILE B 1 231 ? -2.971 10.672 -7.184 1 95 231 ILE B C 1
ATOM 4372 O O . ILE B 1 231 ? -2.52 9.688 -7.777 1 95 231 ILE B O 1
ATOM 4376 N N . THR B 1 232 ? -3.023 10.742 -5.875 1 94.38 232 THR B N 1
ATOM 4377 C CA . THR B 1 232 ? -2.516 9.625 -5.09 1 94.38 232 THR B CA 1
ATOM 4378 C C . THR B 1 232 ? -3.371 8.375 -5.305 1 94.38 232 THR B C 1
ATOM 4380 O O . THR B 1 232 ? -2.859 7.258 -5.289 1 94.38 232 THR B O 1
ATOM 4383 N N . GLY B 1 233 ? -4.66 8.578 -5.508 1 96.69 233 GLY B N 1
ATOM 4384 C CA . GLY B 1 233 ? -5.527 7.469 -5.852 1 96.69 233 GLY B CA 1
ATOM 4385 C C . GLY B 1 233 ? -5.164 6.816 -7.172 1 96.69 233 GLY B C 1
ATOM 4386 O O . GLY B 1 233 ? -5.211 5.59 -7.301 1 96.69 233 GLY B O 1
ATOM 4387 N N . MET B 1 234 ? -4.812 7.68 -8.125 1 96.62 234 MET B N 1
ATOM 4388 C CA . MET B 1 234 ? -4.383 7.156 -9.422 1 96.62 234 MET B CA 1
ATOM 4389 C C . MET B 1 234 ? -3.076 6.379 -9.281 1 96.62 234 MET B C 1
ATOM 4391 O O . MET B 1 234 ? -2.91 5.32 -9.898 1 96.62 234 MET B O 1
ATOM 4395 N N . ILE B 1 235 ? -2.174 6.895 -8.508 1 96.69 235 ILE B N 1
ATOM 4396 C CA . ILE B 1 235 ? -0.909 6.211 -8.258 1 96.69 235 ILE B CA 1
ATOM 4397 C C . ILE B 1 235 ? -1.177 4.84 -7.641 1 96.69 235 ILE B C 1
ATOM 4399 O O . ILE B 1 235 ? -0.625 3.832 -8.094 1 96.69 235 ILE B O 1
ATOM 4403 N N . ASP B 1 236 ? -2.068 4.777 -6.688 1 96.12 236 ASP B N 1
ATOM 4404 C CA . ASP B 1 236 ? -2.414 3.52 -6.035 1 96.12 236 ASP B CA 1
ATOM 4405 C C . ASP B 1 236 ? -3.004 2.525 -7.031 1 96.12 236 ASP B C 1
ATOM 4407 O O . ASP B 1 236 ? -2.781 1.317 -6.918 1 96.12 236 ASP B O 1
ATOM 4411 N N . THR B 1 237 ? -3.736 3.047 -7.953 1 97.44 237 THR B N 1
ATOM 4412 C CA . THR B 1 237 ? -4.352 2.209 -8.977 1 97.44 237 THR B CA 1
ATOM 4413 C C . THR B 1 237 ? -3.289 1.534 -9.836 1 97.44 237 THR B C 1
ATOM 4415 O O . THR B 1 237 ? -3.379 0.337 -10.117 1 97.44 237 THR B O 1
ATOM 4418 N N . PHE B 1 238 ? -2.303 2.244 -10.211 1 97.56 238 PHE B N 1
ATOM 4419 C CA . PHE B 1 238 ? -1.249 1.718 -11.07 1 97.56 238 PHE B CA 1
ATOM 4420 C C . PHE B 1 238 ? -0.377 0.724 -10.312 1 97.56 238 PHE B C 1
ATOM 4422 O O . PHE B 1 238 ? 0.373 -0.041 -10.922 1 97.56 238 PHE B O 1
ATOM 4429 N N . LYS B 1 239 ? -0.48 0.686 -8.992 1 96.62 239 LYS B N 1
ATOM 4430 C CA . LYS B 1 239 ? 0.347 -0.211 -8.195 1 96.62 239 LYS B CA 1
ATOM 4431 C C . LYS B 1 239 ? -0.454 -1.419 -7.715 1 96.62 239 LYS B C 1
ATOM 4433 O O . LYS B 1 239 ? 0.09 -2.314 -7.062 1 96.62 239 LYS B O 1
ATOM 4438 N N . LEU B 1 240 ? -1.688 -1.433 -8.086 1 96 240 LEU B N 1
ATOM 4439 C CA . LEU B 1 240 ? -2.604 -2.467 -7.617 1 96 240 LEU B CA 1
ATOM 4440 C C . LEU B 1 240 ? -2.225 -3.828 -8.188 1 96 240 LEU B C 1
ATOM 4442 O O . LEU B 1 240 ? -2.18 -4.004 -9.414 1 96 240 LEU B O 1
ATOM 4446 N N . PHE B 1 241 ? -2.02 -4.852 -7.277 1 97.12 241 PHE B N 1
ATOM 4447 C CA . PHE B 1 241 ? -1.629 -6.176 -7.742 1 97.12 241 PHE B CA 1
ATOM 4448 C C . PHE B 1 241 ? -2.43 -7.258 -7.027 1 97.12 241 PHE B C 1
ATOM 4450 O O . PHE B 1 241 ? -3.031 -8.117 -7.672 1 97.12 241 PHE B O 1
ATOM 4457 N N . THR B 1 242 ? -2.51 -7.254 -5.676 1 95.69 242 THR B N 1
ATOM 4458 C CA . THR B 1 242 ? -3.039 -8.344 -4.867 1 95.69 242 THR B CA 1
ATOM 4459 C C . THR B 1 242 ? -4.469 -8.68 -5.281 1 95.69 242 THR B C 1
ATOM 4461 O O . THR B 1 242 ? -4.781 -9.844 -5.559 1 95.69 242 THR B O 1
ATOM 4464 N N . GLN B 1 243 ? -5.246 -7.664 -5.43 1 94.94 243 GLN B N 1
ATOM 4465 C CA . GLN B 1 243 ? -6.648 -7.895 -5.77 1 94.94 243 GLN B CA 1
ATOM 4466 C C . GLN B 1 243 ? -6.789 -8.398 -7.203 1 94.94 243 GLN B C 1
ATOM 4468 O O . GLN B 1 243 ? -7.613 -9.273 -7.48 1 94.94 243 GLN B O 1
ATOM 4473 N N . ALA B 1 244 ? -5.988 -7.84 -8.109 1 96.25 244 ALA B N 1
ATOM 4474 C CA . ALA B 1 244 ? -6.004 -8.281 -9.5 1 96.25 244 ALA B CA 1
ATOM 4475 C C . ALA B 1 244 ? -5.617 -9.75 -9.625 1 96.25 244 ALA B C 1
ATOM 4477 O O . ALA B 1 244 ? -6.25 -10.508 -10.359 1 96.25 244 ALA B O 1
ATOM 4478 N N . TYR B 1 245 ? -4.688 -10.148 -8.883 1 96.88 245 TYR B N 1
ATOM 4479 C CA . TYR B 1 245 ? -4.176 -11.508 -8.945 1 96.88 245 TYR B CA 1
ATOM 4480 C C . TYR B 1 245 ? -5.121 -12.477 -8.242 1 96.88 245 TYR B C 1
ATOM 4482 O O . TYR B 1 245 ? -5.473 -13.523 -8.805 1 96.88 245 TYR B O 1
ATOM 4490 N N . VAL B 1 246 ? -5.582 -12.125 -7.074 1 95.75 246 VAL B N 1
ATOM 4491 C CA . VAL B 1 246 ? -6.305 -13.039 -6.203 1 95.75 246 VAL B CA 1
ATOM 4492 C C . VAL B 1 246 ? -7.742 -13.203 -6.695 1 95.75 246 VAL B C 1
ATOM 4494 O O . VAL B 1 246 ? -8.297 -14.297 -6.668 1 95.75 246 VAL B O 1
ATOM 4497 N N . MET B 1 247 ? -8.32 -12.148 -7.238 1 96.06 247 MET B N 1
ATOM 4498 C CA . MET B 1 247 ? -9.766 -12.164 -7.434 1 96.06 247 MET B CA 1
ATOM 4499 C C . MET B 1 247 ? -10.117 -12.5 -8.883 1 96.06 247 MET B C 1
ATOM 4501 O O . MET B 1 247 ? -11.086 -13.227 -9.141 1 96.06 247 MET B O 1
ATOM 4505 N N . THR B 1 248 ? -9.266 -11.977 -9.852 1 97 248 THR B N 1
ATOM 4506 C CA . THR B 1 248 ? -9.789 -12.078 -11.211 1 97 248 THR B CA 1
ATOM 4507 C C . THR B 1 248 ? -8.727 -12.641 -12.156 1 97 248 THR B C 1
ATOM 4509 O O . THR B 1 248 ? -9.055 -13.188 -13.211 1 97 248 THR B O 1
ATOM 4512 N N . GLN B 1 249 ? -7.477 -12.445 -11.828 1 96.94 249 GLN B N 1
ATOM 4513 C CA . GLN B 1 249 ? -6.371 -12.883 -12.672 1 96.94 249 GLN B CA 1
ATOM 4514 C C . GLN B 1 249 ? -6.57 -12.438 -14.117 1 96.94 249 GLN B C 1
ATOM 4516 O O . GLN B 1 249 ? -6.398 -13.234 -15.047 1 96.94 249 GLN B O 1
ATOM 4521 N N . GLY B 1 250 ? -7.055 -11.242 -14.273 1 96.88 250 GLY B N 1
ATOM 4522 C CA . GLY B 1 250 ? -7.16 -10.609 -15.578 1 96.88 250 GLY B CA 1
ATOM 4523 C C . GLY B 1 250 ? -8.477 -10.891 -16.266 1 96.88 250 GLY B C 1
ATOM 4524 O O . GLY B 1 250 ? -8.812 -10.242 -17.266 1 96.88 250 GLY B O 1
ATOM 4525 N N . GLY B 1 251 ? -9.266 -11.805 -15.789 1 96.25 251 GLY B N 1
ATOM 4526 C CA . GLY B 1 251 ? -10.484 -12.242 -16.469 1 96.25 251 GLY B CA 1
ATOM 4527 C C . GLY B 1 251 ? -11.703 -11.43 -16.078 1 96.25 251 GLY B C 1
ATOM 4528 O O . GLY B 1 251 ? -11.625 -10.57 -15.195 1 96.25 251 GLY B O 1
ATOM 4529 N N . PRO B 1 252 ? -12.828 -11.648 -16.797 1 96.25 252 PRO B N 1
ATOM 4530 C CA . PRO B 1 252 ? -12.953 -12.5 -17.984 1 96.25 252 PRO B CA 1
ATOM 4531 C C . PRO B 1 252 ? -12.469 -11.812 -19.266 1 96.25 252 PRO B C 1
ATOM 4533 O O . PRO B 1 252 ? -12.617 -10.594 -19.406 1 96.25 252 PRO B O 1
ATOM 4536 N N . ARG B 1 253 ? -11.875 -12.5 -20.203 1 96.81 253 ARG B N 1
ATOM 4537 C CA . ARG B 1 253 ? -11.461 -12.008 -21.516 1 96.81 253 ARG B CA 1
ATOM 4538 C C . ARG B 1 253 ? -10.594 -10.758 -21.375 1 96.81 253 ARG B C 1
ATOM 4540 O O . ARG B 1 253 ? -10.812 -9.766 -22.062 1 96.81 253 ARG B O 1
ATOM 4547 N N . ASN B 1 254 ? -9.766 -10.75 -20.406 1 97.88 254 ASN B N 1
ATOM 4548 C CA . ASN B 1 254 ? -8.805 -9.68 -20.156 1 97.88 254 ASN B CA 1
ATOM 4549 C C . ASN B 1 254 ? -9.508 -8.367 -19.812 1 97.88 254 ASN B C 1
ATOM 4551 O O . ASN B 1 254 ? -8.922 -7.293 -19.922 1 97.88 254 ASN B O 1
ATOM 4555 N N . ALA B 1 255 ? -10.773 -8.477 -19.312 1 98.31 255 ALA B N 1
ATOM 4556 C CA . ALA B 1 255 ? -11.555 -7.285 -18.969 1 98.31 255 ALA B CA 1
ATOM 4557 C C . ALA B 1 255 ? -11.055 -6.672 -17.656 1 98.31 255 ALA B C 1
ATOM 4559 O O . ALA B 1 255 ? -11.391 -5.527 -17.344 1 98.31 255 ALA B O 1
ATOM 4560 N N . SER B 1 256 ? -10.266 -7.441 -16.922 1 98.38 256 SER B N 1
ATOM 4561 C CA . SER B 1 256 ? -9.68 -6.945 -15.688 1 98.38 256 SER B CA 1
ATOM 4562 C C . SER B 1 256 ? -8.172 -7.176 -15.664 1 98.38 256 SER B C 1
ATOM 4564 O O . SER B 1 256 ? -7.594 -7.426 -14.602 1 98.38 256 SER B O 1
ATOM 4566 N N . LEU B 1 257 ? -7.594 -7.156 -16.875 1 98.62 257 LEU B N 1
ATOM 4567 C CA . LEU B 1 257 ? -6.145 -7.309 -16.969 1 98.62 257 LEU B CA 1
ATOM 4568 C C . LEU B 1 257 ? -5.438 -6.016 -16.578 1 98.62 257 LEU B C 1
ATOM 4570 O O . LEU B 1 257 ? -5.16 -5.172 -17.438 1 98.62 257 LEU B O 1
ATOM 4574 N N . PHE B 1 258 ? -5.105 -5.961 -15.32 1 98.62 258 PHE B N 1
ATOM 4575 C CA . PHE B 1 258 ? -4.359 -4.801 -14.836 1 98.62 258 PHE B CA 1
ATOM 4576 C C . PHE B 1 258 ? -2.898 -4.883 -15.258 1 98.62 258 PHE B C 1
ATOM 4578 O O . PHE B 1 258 ? -2.35 -5.977 -15.414 1 98.62 258 PHE B O 1
ATOM 4585 N N . ILE B 1 259 ? -2.246 -3.752 -15.43 1 98.56 259 ILE B N 1
ATOM 4586 C CA . ILE B 1 259 ? -0.884 -3.656 -15.938 1 98.56 259 ILE B CA 1
ATOM 4587 C C . ILE B 1 259 ? 0.076 -4.375 -14.992 1 98.56 259 ILE B C 1
ATOM 4589 O O . ILE B 1 259 ? 1.032 -5.016 -15.438 1 98.56 259 ILE B O 1
ATOM 4593 N N . THR B 1 260 ? -0.103 -4.34 -13.664 1 98.25 260 THR B N 1
ATOM 4594 C CA . THR B 1 260 ? 0.78 -4.992 -12.703 1 98.25 260 THR B CA 1
ATOM 4595 C C . THR B 1 260 ? 0.638 -6.512 -12.781 1 98.25 260 THR B C 1
ATOM 4597 O O . THR B 1 260 ? 1.613 -7.242 -12.594 1 98.25 260 THR B O 1
ATOM 4600 N N . TYR B 1 261 ? -0.588 -6.953 -13.062 1 98.44 261 TYR B N 1
ATOM 4601 C CA . TYR B 1 261 ? -0.762 -8.391 -13.234 1 98.44 261 TYR B CA 1
ATOM 4602 C C . TYR B 1 261 ? -0.131 -8.867 -14.539 1 98.44 261 TYR B C 1
ATOM 4604 O O . TYR B 1 261 ? 0.449 -9.953 -14.602 1 98.44 261 TYR B O 1
ATOM 4612 N N . TYR B 1 262 ? -0.314 -8.055 -15.586 1 98.75 262 TYR B N 1
ATOM 4613 C CA . TYR B 1 262 ? 0.343 -8.375 -16.859 1 98.75 262 TYR B CA 1
ATOM 4614 C C . TYR B 1 262 ? 1.854 -8.453 -16.672 1 98.75 262 TYR B C 1
ATOM 4616 O O . TYR B 1 262 ? 2.5 -9.367 -17.188 1 98.75 262 TYR B O 1
ATOM 4624 N N . LEU B 1 263 ? 2.393 -7.516 -15.938 1 98.38 263 LEU B N 1
ATOM 4625 C CA . LEU B 1 263 ? 3.811 -7.535 -15.586 1 98.38 263 LEU B CA 1
ATOM 4626 C C . LEU B 1 263 ? 4.176 -8.82 -14.859 1 98.38 263 LEU B C 1
ATOM 4628 O O . LEU B 1 263 ? 5.18 -9.461 -15.188 1 98.38 263 LEU B O 1
ATOM 4632 N N . TYR B 1 264 ? 3.379 -9.211 -13.93 1 97.81 264 TYR B N 1
ATOM 4633 C CA . TYR B 1 264 ? 3.594 -10.438 -13.172 1 97.81 264 TYR B CA 1
ATOM 4634 C C . TYR B 1 264 ? 3.588 -11.656 -14.094 1 97.81 264 TYR B C 1
ATOM 4636 O O . TYR B 1 264 ? 4.441 -12.539 -13.969 1 97.81 264 TYR B O 1
ATOM 4644 N N . GLN B 1 265 ? 2.625 -11.719 -15 1 98.19 265 GLN B N 1
ATOM 4645 C CA . GLN B 1 265 ? 2.537 -12.828 -15.938 1 98.19 265 GLN B CA 1
ATOM 4646 C C . GLN B 1 265 ? 3.812 -12.953 -16.766 1 98.19 265 GLN B C 1
ATOM 4648 O O . GLN B 1 265 ? 4.371 -14.039 -16.891 1 98.19 265 GLN B O 1
ATOM 4653 N N . LYS B 1 266 ? 4.25 -11.859 -17.266 1 98 266 LYS B N 1
ATOM 4654 C CA . LYS B 1 266 ? 5.426 -11.867 -18.125 1 98 266 LYS B CA 1
ATOM 4655 C C . LYS B 1 266 ? 6.688 -12.195 -17.328 1 98 266 LYS B C 1
ATOM 4657 O O . LYS B 1 266 ? 7.562 -12.914 -17.828 1 98 266 LYS B O 1
ATOM 4662 N N . ALA B 1 267 ? 6.746 -11.766 -16.109 1 96.06 267 ALA B N 1
ATOM 4663 C CA . ALA B 1 267 ? 7.953 -11.938 -15.305 1 96.06 267 ALA B CA 1
ATOM 4664 C C . ALA B 1 267 ? 7.992 -13.32 -14.664 1 96.06 267 ALA B C 1
ATOM 4666 O O . ALA B 1 267 ? 8.984 -14.039 -14.781 1 96.06 267 ALA B O 1
ATOM 4667 N N . PHE B 1 268 ? 6.891 -13.766 -14.086 1 94.31 268 PHE B N 1
ATOM 4668 C CA . PHE B 1 268 ? 6.984 -14.867 -13.133 1 94.31 268 PHE B CA 1
ATOM 4669 C C . PHE B 1 268 ? 6.176 -16.062 -13.609 1 94.31 268 PHE B C 1
ATOM 4671 O O . PHE B 1 268 ? 6.23 -17.141 -13 1 94.31 268 PHE B O 1
ATOM 4678 N N . GLN B 1 269 ? 5.426 -15.867 -14.648 1 95.06 269 GLN B N 1
ATOM 4679 C CA . GLN B 1 269 ? 4.73 -17.016 -15.234 1 95.06 269 GLN B CA 1
ATOM 4680 C C . GLN B 1 269 ? 5.348 -17.391 -16.578 1 95.06 269 GLN B C 1
ATOM 4682 O O . GLN B 1 269 ? 5.523 -18.578 -16.859 1 95.06 269 GLN B O 1
ATOM 4687 N N . GLN B 1 270 ? 5.73 -16.391 -17.359 1 96.12 270 GLN B N 1
ATOM 4688 C CA . GLN B 1 270 ? 6.281 -16.656 -18.688 1 96.12 270 GLN B CA 1
ATOM 4689 C C . GLN B 1 270 ? 7.793 -16.469 -18.703 1 96.12 270 GLN B C 1
ATOM 4691 O O . GLN B 1 270 ? 8.445 -16.734 -19.703 1 96.12 270 GLN B O 1
ATOM 4696 N N . PHE B 1 271 ? 8.328 -15.938 -17.719 1 94.5 271 PHE B N 1
ATOM 4697 C CA . PHE B 1 271 ? 9.758 -15.82 -17.469 1 94.5 271 PHE B CA 1
ATOM 4698 C C . PHE B 1 271 ? 10.422 -14.969 -18.547 1 94.5 271 PHE B C 1
ATOM 4700 O O . PHE B 1 271 ? 11.516 -15.289 -19.016 1 94.5 271 PHE B O 1
ATOM 4707 N N . GLN B 1 272 ? 9.68 -14 -18.984 1 96.19 272 GLN B N 1
ATOM 4708 C CA . GLN B 1 272 ? 10.227 -12.969 -19.859 1 96.19 272 GLN B CA 1
ATOM 4709 C C . GLN B 1 272 ? 10.617 -11.719 -19.062 1 96.19 272 GLN B C 1
ATOM 4711 O O . GLN B 1 272 ? 10.031 -10.648 -19.25 1 96.19 272 GLN B O 1
ATOM 4716 N N . MET B 1 273 ? 11.695 -11.914 -18.359 1 94.75 273 MET B N 1
ATOM 4717 C CA . MET B 1 273 ? 12.078 -10.906 -17.375 1 94.75 273 MET B CA 1
ATOM 4718 C C . MET B 1 273 ? 12.539 -9.617 -18.062 1 94.75 273 MET B C 1
ATOM 4720 O O . MET B 1 273 ? 12.32 -8.523 -17.531 1 94.75 273 MET B O 1
ATOM 4724 N N . GLY B 1 274 ? 13.188 -9.742 -19.156 1 96.56 274 GLY B N 1
ATOM 4725 C CA . GLY B 1 274 ? 13.586 -8.555 -19.891 1 96.56 274 GLY B CA 1
ATOM 4726 C C . GLY B 1 274 ? 12.406 -7.703 -20.328 1 96.56 274 GLY B C 1
ATOM 4727 O O . GLY B 1 274 ? 12.367 -6.504 -20.047 1 96.56 274 GLY B O 1
ATOM 4728 N N . TYR B 1 275 ? 11.469 -8.375 -20.969 1 97.88 275 TYR B N 1
ATOM 4729 C CA . TYR B 1 275 ? 10.273 -7.672 -21.406 1 97.88 275 TYR B CA 1
ATOM 4730 C C . TYR B 1 275 ? 9.492 -7.129 -20.203 1 97.88 275 TYR B C 1
ATOM 4732 O O . TYR B 1 275 ? 8.992 -6 -20.25 1 97.88 275 TYR B O 1
ATOM 4740 N N . ALA B 1 276 ? 9.43 -7.938 -19.172 1 98.19 276 ALA B N 1
ATOM 4741 C CA . ALA B 1 276 ? 8.742 -7.508 -17.953 1 98.19 276 ALA B CA 1
ATOM 4742 C C . ALA B 1 276 ? 9.414 -6.277 -17.344 1 98.19 276 ALA B C 1
ATOM 4744 O O . ALA B 1 276 ? 8.742 -5.398 -16.797 1 98.19 276 ALA B O 1
ATOM 4745 N N . SER B 1 277 ? 10.727 -6.203 -17.438 1 97.94 277 SER B N 1
ATOM 4746 C CA . SER B 1 277 ? 11.453 -5.039 -16.922 1 97.94 277 SER B CA 1
ATOM 4747 C C . SER B 1 277 ? 11.133 -3.793 -17.75 1 97.94 277 SER B C 1
ATOM 4749 O O . SER B 1 277 ? 11.055 -2.689 -17.203 1 97.94 277 SER B O 1
ATOM 4751 N N . ALA B 1 278 ? 10.984 -3.971 -19 1 98.31 278 ALA B N 1
ATOM 4752 C CA . ALA B 1 278 ? 10.562 -2.852 -19.844 1 98.31 278 ALA B CA 1
ATOM 4753 C C . ALA B 1 278 ? 9.172 -2.359 -19.438 1 98.31 278 ALA B C 1
ATOM 4755 O O . ALA B 1 278 ? 8.938 -1.152 -19.344 1 98.31 278 ALA B O 1
ATOM 4756 N N . LEU B 1 279 ? 8.25 -3.318 -19.188 1 98.5 279 LEU B N 1
ATOM 4757 C CA . LEU B 1 279 ? 6.922 -2.975 -18.703 1 98.5 279 LEU B CA 1
ATOM 4758 C C . LEU B 1 279 ? 7.012 -2.193 -17.391 1 98.5 279 LEU B C 1
ATOM 4760 O O . LEU B 1 279 ? 6.332 -1.18 -17.219 1 98.5 279 LEU B O 1
ATOM 4764 N N . ALA B 1 280 ? 7.855 -2.656 -16.531 1 98.25 280 ALA B N 1
ATOM 4765 C CA . ALA B 1 280 ? 8.031 -2.035 -15.219 1 98.25 280 ALA B CA 1
ATOM 4766 C C . ALA B 1 280 ? 8.562 -0.611 -15.352 1 98.25 280 ALA B C 1
ATOM 4768 O O . ALA B 1 280 ? 8.164 0.284 -14.609 1 98.25 280 ALA B O 1
ATOM 4769 N N . LEU B 1 281 ? 9.438 -0.384 -16.281 1 97.56 281 LEU B N 1
ATOM 4770 C CA . LEU B 1 281 ? 10.008 0.944 -16.469 1 97.56 281 LEU B CA 1
ATOM 4771 C C . LEU B 1 281 ? 8.969 1.912 -17.031 1 97.56 281 LEU B C 1
ATOM 4773 O O . LEU B 1 281 ? 8.938 3.084 -16.641 1 97.56 281 LEU B O 1
ATOM 4777 N N . VAL B 1 282 ? 8.211 1.405 -17.906 1 97.5 282 VAL B N 1
ATOM 4778 C CA . VAL B 1 282 ? 7.133 2.242 -18.422 1 97.5 282 VAL B CA 1
ATOM 4779 C C . VAL B 1 282 ? 6.18 2.625 -17.297 1 97.5 282 VAL B C 1
ATOM 4781 O O . VAL B 1 282 ? 5.785 3.787 -17.172 1 97.5 282 VAL B O 1
ATOM 4784 N N . LEU B 1 283 ? 5.816 1.639 -16.516 1 97.31 283 LEU B N 1
ATOM 4785 C CA . LEU B 1 283 ? 4.957 1.893 -15.367 1 97.31 283 LEU B CA 1
ATOM 4786 C C . LEU B 1 283 ? 5.613 2.879 -14.414 1 97.31 283 LEU B C 1
ATOM 4788 O O . LEU B 1 283 ? 4.945 3.77 -13.875 1 97.31 283 LEU B O 1
ATOM 4792 N N . PHE B 1 284 ? 6.887 2.725 -14.25 1 96.88 284 PHE B N 1
ATOM 4793 C CA . PHE B 1 284 ? 7.652 3.633 -13.398 1 96.88 284 PHE B CA 1
ATOM 4794 C C . PHE B 1 284 ? 7.543 5.066 -13.906 1 96.88 284 PHE B C 1
ATOM 4796 O O . PHE B 1 284 ? 7.305 5.988 -13.125 1 96.88 284 PHE B O 1
ATOM 4803 N N . VAL B 1 285 ? 7.707 5.277 -15.133 1 96.56 285 VAL B N 1
ATOM 4804 C CA . VAL B 1 285 ? 7.656 6.605 -15.734 1 96.56 285 VAL B CA 1
ATOM 4805 C C . VAL B 1 285 ? 6.262 7.203 -15.555 1 96.56 285 VAL B C 1
ATOM 4807 O O . VAL B 1 285 ? 6.121 8.367 -15.172 1 96.56 285 VAL B O 1
ATOM 4810 N N . VAL B 1 286 ? 5.227 6.41 -15.758 1 97.19 286 VAL B N 1
ATOM 4811 C CA . VAL B 1 286 ? 3.852 6.871 -15.609 1 97.19 286 VAL B CA 1
ATOM 4812 C C . VAL B 1 286 ? 3.605 7.305 -14.164 1 97.19 286 VAL B C 1
ATOM 4814 O O . VAL B 1 286 ? 3.111 8.406 -13.922 1 97.19 286 VAL B O 1
ATOM 4817 N N . ILE B 1 287 ? 4.008 6.496 -13.188 1 96.81 287 ILE B N 1
ATOM 4818 C CA . ILE B 1 287 ? 3.779 6.785 -11.773 1 96.81 287 ILE B CA 1
ATOM 4819 C C . ILE B 1 287 ? 4.637 7.973 -11.344 1 96.81 287 ILE B C 1
ATOM 4821 O O . ILE B 1 287 ? 4.199 8.805 -10.547 1 96.81 287 ILE B O 1
ATOM 4825 N N . MET B 1 288 ? 5.816 8.039 -11.945 1 94.38 288 MET B N 1
ATOM 4826 C CA . MET B 1 288 ? 6.703 9.156 -11.617 1 94.38 288 MET B CA 1
ATOM 4827 C C . MET B 1 288 ? 6.109 10.484 -12.086 1 94.38 288 MET B C 1
ATOM 4829 O O . MET B 1 288 ? 6.164 11.477 -11.367 1 94.38 288 MET B O 1
ATOM 4833 N N . VAL B 1 289 ? 5.582 10.508 -13.242 1 95.06 289 VAL B N 1
ATOM 4834 C CA . VAL B 1 289 ? 4.949 11.719 -13.766 1 95.06 289 VAL B CA 1
ATOM 4835 C C . VAL B 1 289 ? 3.797 12.133 -12.859 1 95.06 289 VAL B C 1
ATOM 4837 O O . VAL B 1 289 ? 3.682 13.305 -12.492 1 95.06 289 VAL B O 1
ATOM 4840 N N . LEU B 1 290 ? 2.996 11.164 -12.414 1 94.31 290 LEU B N 1
ATOM 4841 C CA . LEU B 1 290 ? 1.899 11.461 -11.5 1 94.31 290 LEU B CA 1
ATOM 4842 C C . LEU B 1 290 ? 2.428 11.961 -10.156 1 94.31 290 LEU B C 1
ATOM 4844 O O . LEU B 1 290 ? 1.871 12.898 -9.578 1 94.31 290 LEU B O 1
ATOM 4848 N N . THR B 1 291 ? 3.514 11.383 -9.773 1 90.19 291 THR B N 1
ATOM 4849 C CA . THR B 1 291 ? 4.113 11.766 -8.5 1 90.19 291 THR B CA 1
ATOM 4850 C C . THR B 1 291 ? 4.637 13.195 -8.555 1 90.19 291 THR B C 1
ATOM 4852 O O . THR B 1 291 ? 4.438 13.977 -7.621 1 90.19 291 THR B O 1
ATOM 4855 N N . VAL B 1 292 ? 5.262 13.562 -9.633 1 89.25 292 VAL B N 1
ATOM 4856 C CA . VAL B 1 292 ? 5.789 14.914 -9.812 1 89.25 292 VAL B CA 1
ATOM 4857 C C . VAL B 1 292 ? 4.641 15.922 -9.828 1 89.25 292 VAL B C 1
ATOM 4859 O O . VAL B 1 292 ? 4.758 17.016 -9.273 1 89.25 292 VAL B O 1
ATOM 4862 N N . VAL B 1 293 ? 3.555 15.5 -10.391 1 89.44 293 VAL B N 1
ATOM 4863 C CA . VAL B 1 293 ? 2.377 16.359 -10.414 1 89.44 293 VAL B CA 1
ATOM 4864 C C . VAL B 1 293 ? 1.894 16.625 -8.992 1 89.44 293 VAL B C 1
ATOM 4866 O O . VAL B 1 293 ? 1.556 17.75 -8.641 1 89.44 293 VAL B O 1
ATOM 4869 N N . VAL B 1 294 ? 1.913 15.641 -8.156 1 84.94 294 VAL B N 1
ATOM 4870 C CA . VAL B 1 294 ? 1.499 15.773 -6.762 1 84.94 294 VAL B CA 1
ATOM 4871 C C . VAL B 1 294 ? 2.43 16.75 -6.035 1 84.94 294 VAL B C 1
ATOM 4873 O O . VAL B 1 294 ? 1.972 17.641 -5.332 1 84.94 294 VAL B O 1
ATOM 4876 N N . PHE B 1 295 ? 3.701 16.656 -6.234 1 77.38 295 PHE B N 1
ATOM 4877 C CA . PHE B 1 295 ? 4.688 17.469 -5.523 1 77.38 295 PHE B CA 1
ATOM 4878 C C . PHE B 1 295 ? 4.633 18.922 -5.984 1 77.38 295 PHE B C 1
ATOM 4880 O O . PHE B 1 295 ? 4.809 19.828 -5.18 1 77.38 295 PHE B O 1
ATOM 4887 N N . ARG B 1 296 ? 4.391 19.125 -7.211 1 81.25 296 ARG B N 1
ATOM 4888 C CA . ARG B 1 296 ? 4.363 20.469 -7.75 1 81.25 296 ARG B CA 1
ATOM 4889 C C . ARG B 1 296 ? 3.1 21.203 -7.316 1 81.25 296 ARG B C 1
ATOM 4891 O O . ARG B 1 296 ? 3.129 22.422 -7.074 1 81.25 296 ARG B O 1
ATOM 4898 N N . TRP B 1 297 ? 2.051 20.469 -7.172 1 76.06 297 TRP B N 1
ATOM 4899 C CA . TRP B 1 297 ? 0.779 21.078 -6.801 1 76.06 297 TRP B CA 1
ATOM 4900 C C . TRP B 1 297 ? 0.674 21.25 -5.289 1 76.06 297 TRP B C 1
ATOM 4902 O O . TRP B 1 297 ? 0.026 22.172 -4.805 1 76.06 297 TRP B O 1
ATOM 4912 N N . SER B 1 298 ? 1.202 20.297 -4.461 1 63.84 298 SER B N 1
ATOM 4913 C CA . SER B 1 298 ? 1.174 20.406 -3.006 1 63.84 298 SER B CA 1
ATOM 4914 C C . SER B 1 298 ? 1.889 21.672 -2.531 1 63.84 298 SER B C 1
ATOM 4916 O O . SER B 1 298 ? 1.482 22.281 -1.544 1 63.84 298 SER B O 1
ATOM 4918 N N . ARG B 1 299 ? 2.992 22.047 -3.135 1 55.16 299 ARG B N 1
ATOM 4919 C CA . ARG B 1 299 ? 3.658 23.297 -2.799 1 55.16 299 ARG B CA 1
ATOM 4920 C C . ARG B 1 299 ? 2.73 24.484 -3.023 1 55.16 299 ARG B C 1
ATOM 4922 O O . ARG B 1 299 ? 2.809 25.484 -2.307 1 55.16 299 ARG B O 1
ATOM 4929 N N . ALA B 1 300 ? 1.957 24.312 -3.902 1 47.03 300 ALA B N 1
ATOM 4930 C CA . ALA B 1 300 ? 1.043 25.406 -4.215 1 47.03 300 ALA B CA 1
ATOM 4931 C C . ALA B 1 300 ? 0.006 25.578 -3.109 1 47.03 300 ALA B C 1
ATOM 4933 O O . ALA B 1 300 ? -0.478 26.688 -2.879 1 47.03 300 ALA B O 1
ATOM 4934 N N . TRP B 1 301 ? -0.265 24.453 -2.393 1 48.81 301 TRP B N 1
ATOM 4935 C CA . TRP B 1 301 ? -1.354 24.547 -1.423 1 48.81 301 TRP B CA 1
ATOM 4936 C C . TRP B 1 301 ? -0.82 24.891 -0.036 1 48.81 301 TRP B C 1
ATOM 4938 O O . TRP B 1 301 ? -1.502 25.547 0.753 1 48.81 301 TRP B O 1
ATOM 4948 N N . VAL B 1 302 ? 0.409 24.438 0.356 1 46 302 VAL B N 1
ATOM 4949 C CA . VAL B 1 302 ? 0.964 24.875 1.636 1 46 302 VAL B CA 1
ATOM 4950 C C . VAL B 1 302 ? 1.156 26.391 1.632 1 46 302 VAL B C 1
ATOM 4952 O O . VAL B 1 302 ? 0.951 27.047 2.652 1 46 302 VAL B O 1
ATOM 4955 N N . TYR B 1 303 ? 1.457 26.891 0.578 1 41.25 303 TYR B N 1
ATOM 4956 C CA . TYR B 1 303 ? 1.624 28.344 0.536 1 41.25 303 TYR B CA 1
ATOM 4957 C C . TYR B 1 303 ? 0.283 29.047 0.688 1 41.25 303 TYR B C 1
ATOM 4959 O O . TYR B 1 303 ? 0.208 30.125 1.28 1 41.25 303 TYR B O 1
ATOM 4967 N N . TYR B 1 304 ? -0.719 28.453 0.231 1 40.56 304 TYR B N 1
ATOM 4968 C CA . TYR B 1 304 ? -1.973 29.172 0.368 1 40.56 304 TYR B CA 1
ATOM 4969 C C . TYR B 1 304 ? -2.398 29.266 1.829 1 40.56 304 TYR B C 1
ATOM 4971 O O . TYR B 1 304 ? -3.006 30.25 2.248 1 40.56 304 TYR B O 1
ATOM 4979 N N . GLU B 1 305 ? -2.047 28.25 2.586 1 42.97 305 GLU B N 1
ATOM 4980 C CA . GLU B 1 305 ? -2.4 28.344 3.998 1 42.97 305 GLU B CA 1
ATOM 4981 C C . GLU B 1 305 ? -1.533 29.375 4.719 1 42.97 305 GLU B C 1
ATOM 4983 O O . GLU B 1 305 ? -2.021 30.109 5.578 1 42.97 305 GLU B O 1
ATOM 4988 N N . SER B 1 306 ? -0.281 29.406 4.414 1 41.97 306 SER B N 1
ATOM 4989 C CA . SER B 1 306 ? 0.568 30.391 5.074 1 41.97 306 SER B CA 1
ATOM 4990 C C . SER B 1 306 ? 0.187 31.812 4.664 1 41.97 306 SER B C 1
ATOM 4992 O O . SER B 1 306 ? 0.267 32.75 5.469 1 41.97 306 SER B O 1
ATOM 4994 N N . GLU B 1 307 ? -0.104 32.031 3.439 1 41.41 307 GLU B N 1
ATOM 4995 C CA . GLU B 1 307 ? -0.464 33.375 3.014 1 41.41 307 GLU B CA 1
ATOM 4996 C C . GLU B 1 307 ? -1.82 33.781 3.578 1 41.41 307 GLU B C 1
ATOM 4998 O O . GLU B 1 307 ? -2.043 34.969 3.877 1 41.41 307 GLU B O 1
ATOM 5003 N N . VAL B 1 308 ? -2.732 32.875 3.688 1 40.16 308 VAL B N 1
ATOM 5004 C CA . VAL B 1 308 ? -4.047 33.25 4.191 1 40.16 308 VAL B CA 1
ATOM 5005 C C . VAL B 1 308 ? -3.971 33.5 5.699 1 40.16 308 VAL B C 1
ATOM 5007 O O . VAL B 1 308 ? -4.723 34.312 6.242 1 40.16 308 VAL B O 1
ATOM 5010 N N . VAL B 1 309 ? -3.162 32.75 6.383 1 41.62 309 VAL B N 1
ATOM 5011 C CA . VAL B 1 309 ? -3.023 33.031 7.805 1 41.62 309 VAL B CA 1
ATOM 5012 C C . VAL B 1 309 ? -2.135 34.25 7.996 1 41.62 309 VAL B C 1
ATOM 5014 O O . VAL B 1 309 ? -2.33 35.031 8.938 1 41.62 309 VAL B O 1
ATOM 5017 N N . GLY B 1 310 ? -1.129 34.344 7.152 1 39.34 310 GLY B N 1
ATOM 5018 C CA . GLY B 1 310 ? -0.25 35.5 7.316 1 39.34 310 GLY B CA 1
ATOM 5019 C C . GLY B 1 310 ? -0.888 36.812 6.887 1 39.34 310 GLY B C 1
ATOM 5020 O O . GLY B 1 310 ? -0.313 37.875 7.086 1 39.34 310 GLY B O 1
ATOM 5021 N N . GLY B 1 311 ? -1.802 36.688 5.973 1 36.91 311 GLY B N 1
ATOM 5022 C CA . GLY B 1 311 ? -2.334 37.969 5.539 1 36.91 311 GLY B CA 1
ATOM 5023 C C . GLY B 1 311 ? -3.238 38.625 6.566 1 36.91 311 GLY B C 1
ATOM 5024 O O . GLY B 1 311 ? -3.801 39.688 6.32 1 36.91 311 GLY B O 1
ATOM 5025 N N . GLY B 1 312 ? -3.695 37.844 7.598 1 31.62 312 GLY B N 1
ATOM 5026 C CA . GLY B 1 312 ? -4.535 38.594 8.508 1 31.62 312 GLY B CA 1
ATOM 5027 C C . GLY B 1 312 ? -3.742 39.469 9.469 1 31.62 312 GLY B C 1
ATOM 5028 O O . GLY B 1 312 ? -4.316 40.094 10.352 1 31.62 312 GLY B O 1
ATOM 5029 N N . ASN B 1 313 ? -2.377 39.281 9.703 1 25.75 313 ASN B N 1
ATOM 5030 C CA . ASN B 1 313 ? -1.884 40.438 10.469 1 25.75 313 ASN B CA 1
ATOM 5031 C C . ASN B 1 313 ? -1.565 41.625 9.562 1 25.75 313 ASN B C 1
ATOM 5033 O O . ASN B 1 313 ? -1.051 41.438 8.461 1 25.75 313 ASN B O 1
#